Protein AF-A0A2T7NFZ4-F1 (afdb_monomer_lite)

Sequence (519 aa):
MTIKVLGAILWDLYPPESGSPLDTRDEVKRVWDTIVRVTEEEFGDCDQVRLYLLSSSATDANETLERLTSHNAASASVVVPHVISSHDDIKAFYTAKQDLDAREISQVRVVCCRASRRAFWTAVCRELFTPVHTWAVESGAPSVFNVDAVDQATVQDTIKRFLRTLPSLLGQPEVERSQVIPAETFVHGYSTRRGGVSTLPTTTSMNLYYTDKKRDPQVVIDENLRRLAQVGGFDNSRFHIIRTEHGHNVWRVGREQQPARYDALVTDLRDVTIAAAGADCIVLLFADPVAMVIGAAHAGWRGTVQRVAAHVVRVMTTEYGSKPQDIRVALGPGLRMGCFRMLEEESQPFFDIHPTCLSKDVHPRSHFVCERDFNCASPTTDSQQKTQDIVVSVVVPGKDFLPVSLSDDKASSLREEEHIGPTFGGSDPSEDVKRHPGVTSKPSESKDVKEVKRKYLFADLQLSNRLVLEGEGVCSNLIDTSTSHCTKCNPHLYFSYERDGVPFGNQIGFICMPSRPRS

Structure (mmCIF, N/CA/C/O backbone):
data_AF-A0A2T7NFZ4-F1
#
_entry.id   AF-A0A2T7NFZ4-F1
#
loop_
_atom_site.group_PDB
_atom_site.id
_atom_site.type_symbol
_atom_site.label_atom_id
_atom_site.label_alt_id
_atom_site.label_comp_id
_atom_site.label_asym_id
_atom_site.label_entity_id
_atom_site.label_seq_id
_atom_site.pdbx_PDB_ins_code
_atom_site.Cartn_x
_atom_site.Cartn_y
_atom_site.Cartn_z
_atom_site.occupancy
_atom_site.B_iso_or_equiv
_atom_site.auth_seq_id
_atom_site.auth_comp_id
_atom_site.auth_asym_id
_atom_site.auth_atom_id
_atom_site.pdbx_PDB_model_num
ATOM 1 N N . MET A 1 1 ? 37.986 -11.592 -6.301 1.00 29.56 1 MET A N 1
ATOM 2 C CA . MET A 1 1 ? 37.659 -13.013 -6.576 1.00 29.56 1 MET A CA 1
ATOM 3 C C . MET A 1 1 ? 36.376 -13.093 -7.414 1.00 29.56 1 MET A C 1
ATOM 5 O O . MET A 1 1 ? 35.464 -13.837 -7.087 1.00 29.56 1 MET A O 1
ATOM 9 N N . THR A 1 2 ? 36.313 -12.319 -8.506 1.00 31.36 2 THR A N 1
ATOM 10 C CA . THR A 1 2 ? 35.050 -12.020 -9.224 1.00 31.36 2 THR A CA 1
ATOM 11 C C . THR A 1 2 ? 35.161 -12.260 -10.737 1.00 31.36 2 THR A C 1
ATOM 13 O O . THR A 1 2 ? 34.194 -12.106 -11.466 1.00 31.36 2 THR A O 1
ATOM 16 N N . ILE A 1 3 ? 36.324 -12.712 -11.220 1.00 29.30 3 ILE A N 1
ATOM 17 C CA . ILE A 1 3 ? 36.594 -12.890 -12.658 1.00 29.30 3 ILE A CA 1
ATOM 18 C C . ILE A 1 3 ? 36.453 -14.361 -13.101 1.00 29.30 3 ILE A C 1
ATOM 20 O O . ILE A 1 3 ? 36.142 -14.637 -14.254 1.00 29.30 3 ILE A O 1
ATOM 24 N N . LYS A 1 4 ? 36.562 -15.339 -12.188 1.00 28.09 4 LYS A N 1
ATOM 25 C CA . LYS A 1 4 ? 36.447 -16.770 -12.547 1.00 28.09 4 LYS A CA 1
ATOM 26 C C . LYS A 1 4 ? 35.010 -17.297 -12.661 1.00 28.09 4 LYS A C 1
ATOM 28 O O . LYS A 1 4 ? 34.814 -18.343 -13.263 1.00 28.09 4 LYS A O 1
ATOM 33 N N . VAL A 1 5 ? 34.015 -16.585 -12.123 1.00 32.84 5 VAL A N 1
ATOM 34 C CA . VAL A 1 5 ? 32.610 -17.047 -12.114 1.00 32.84 5 VAL A CA 1
ATOM 35 C C . VAL A 1 5 ? 31.847 -16.607 -13.374 1.00 32.84 5 VAL A C 1
ATOM 37 O O . VAL A 1 5 ? 30.971 -17.325 -13.837 1.00 32.84 5 VAL A O 1
ATOM 40 N N . LEU A 1 6 ? 32.230 -15.491 -14.005 1.00 35.53 6 LEU A N 1
ATOM 41 C CA . LEU A 1 6 ? 31.587 -14.994 -15.233 1.00 35.53 6 LEU A CA 1
ATOM 42 C C . LEU A 1 6 ? 32.085 -15.685 -16.513 1.00 35.53 6 LEU A C 1
ATOM 44 O O . LEU A 1 6 ? 31.311 -15.859 -17.451 1.00 35.53 6 LEU A O 1
ATOM 48 N N . GLY A 1 7 ? 33.331 -16.170 -16.527 1.00 31.44 7 GLY A N 1
ATOM 49 C CA . GLY A 1 7 ? 33.851 -16.986 -17.632 1.00 31.44 7 GLY A CA 1
ATOM 50 C C . GLY A 1 7 ? 33.159 -18.350 -17.771 1.00 31.44 7 GLY A C 1
ATOM 51 O O . GLY A 1 7 ? 33.074 -18.878 -18.875 1.00 31.44 7 GLY A O 1
ATOM 52 N N . ALA A 1 8 ? 32.614 -18.896 -16.677 1.00 31.28 8 ALA A N 1
ATOM 53 C CA . ALA A 1 8 ? 31.869 -20.158 -16.690 1.00 31.28 8 ALA A CA 1
ATOM 54 C C . ALA A 1 8 ? 30.459 -20.002 -17.293 1.00 31.28 8 ALA A C 1
ATOM 56 O O . ALA A 1 8 ? 30.005 -20.872 -18.027 1.00 31.28 8 ALA A O 1
ATOM 57 N N . ILE A 1 9 ? 29.802 -18.856 -17.076 1.00 36.88 9 ILE A N 1
ATOM 58 C CA . ILE A 1 9 ? 28.449 -18.580 -17.595 1.00 36.88 9 ILE A CA 1
ATOM 59 C C . ILE A 1 9 ? 28.456 -18.438 -19.128 1.00 36.88 9 ILE A C 1
ATOM 61 O O . ILE A 1 9 ? 27.521 -18.866 -19.797 1.00 36.88 9 ILE A O 1
ATOM 65 N N . LEU A 1 10 ? 29.532 -17.893 -19.705 1.00 35.22 10 LEU A N 1
ATOM 66 C CA . LEU A 1 10 ? 29.719 -17.822 -21.160 1.00 35.22 10 LEU A CA 1
ATOM 67 C C . LEU A 1 10 ? 30.078 -19.178 -21.793 1.00 35.22 10 LEU A C 1
ATOM 69 O O . LEU A 1 10 ? 29.781 -19.386 -22.967 1.00 35.22 10 LEU A O 1
ATOM 73 N N . TRP A 1 11 ? 30.677 -20.100 -21.030 1.00 35.97 11 TRP A N 1
ATOM 74 C CA . TRP A 1 11 ? 30.991 -21.458 -21.490 1.00 35.97 11 TRP A CA 1
ATOM 75 C C . TRP A 1 11 ? 29.734 -22.337 -21.593 1.00 35.97 11 TRP A C 1
ATOM 77 O O . TRP A 1 11 ? 29.599 -23.098 -22.546 1.00 35.97 11 TRP A O 1
ATOM 87 N N . ASP A 1 12 ? 28.782 -22.170 -20.670 1.00 38.31 12 ASP A N 1
ATOM 88 C CA . ASP A 1 12 ? 27.522 -22.929 -20.661 1.00 38.31 12 ASP A CA 1
ATOM 89 C C . ASP A 1 12 ? 26.483 -22.412 -21.677 1.00 38.31 12 ASP A C 1
ATOM 91 O O . ASP A 1 12 ? 25.602 -23.162 -22.097 1.00 38.31 12 ASP A O 1
ATOM 95 N N . LEU A 1 13 ? 26.589 -21.152 -22.120 1.00 39.62 13 LEU A N 1
ATOM 96 C CA . LEU A 1 13 ? 25.694 -20.564 -23.130 1.00 39.62 13 LEU A CA 1
ATOM 97 C C . LEU A 1 13 ? 26.088 -20.899 -24.583 1.00 39.62 13 LEU A C 1
ATOM 99 O O . LEU A 1 13 ? 25.284 -20.681 -25.487 1.00 39.62 13 LEU A O 1
ATOM 103 N N . TYR A 1 14 ? 27.287 -21.451 -24.809 1.00 40.69 14 TYR A N 1
ATOM 104 C CA . TYR A 1 14 ? 27.787 -21.868 -26.127 1.00 40.69 14 TYR A CA 1
ATOM 105 C C . TYR A 1 14 ? 28.469 -23.253 -26.059 1.00 40.69 14 TYR A C 1
ATOM 107 O O . TYR A 1 14 ? 29.702 -23.334 -26.079 1.00 40.69 14 TYR A O 1
ATOM 115 N N . PRO A 1 15 ? 27.707 -24.365 -25.997 1.00 36.34 15 PRO A N 1
ATOM 116 C CA . PRO A 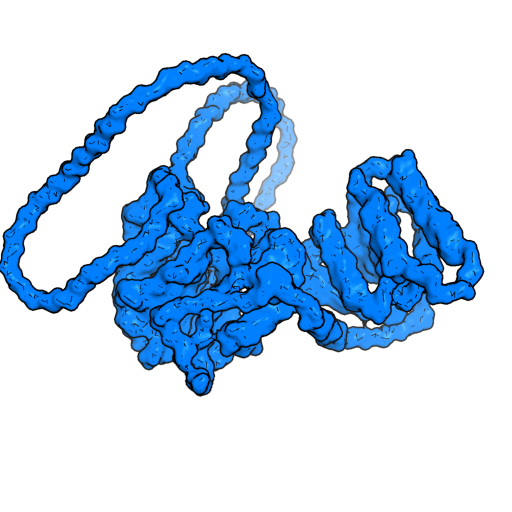1 15 ? 28.290 -25.697 -26.094 1.00 36.34 15 PRO A CA 1
ATOM 117 C C . PRO A 1 15 ? 28.863 -25.939 -27.506 1.00 36.34 15 PRO A C 1
ATOM 119 O O . PRO A 1 15 ? 28.294 -25.479 -28.501 1.00 36.34 15 PRO A O 1
ATOM 122 N N . PRO A 1 16 ? 30.003 -26.643 -27.623 1.00 38.50 16 PRO A N 1
ATOM 123 C CA . PRO A 1 16 ? 30.778 -26.733 -28.853 1.00 38.50 16 PRO A CA 1
ATOM 124 C C . PRO A 1 16 ? 30.196 -27.775 -29.813 1.00 38.50 16 PRO A C 1
ATOM 126 O O . PRO A 1 16 ? 30.830 -28.790 -30.063 1.00 38.50 16 PRO A O 1
ATOM 129 N N . GLU A 1 17 ? 29.013 -27.545 -30.378 1.00 43.25 17 GLU A N 1
ATOM 130 C CA . GLU A 1 17 ? 28.474 -28.420 -31.428 1.00 43.25 17 GLU A CA 1
ATOM 131 C C . GLU A 1 17 ? 27.765 -27.624 -32.530 1.00 43.25 17 GLU A C 1
ATOM 133 O O . GLU A 1 17 ? 26.549 -27.475 -32.565 1.00 43.25 17 GLU A O 1
ATOM 138 N N . SER A 1 18 ? 28.558 -27.075 -33.448 1.00 37.69 18 SER A N 1
ATOM 139 C CA . SER A 1 18 ? 28.301 -27.058 -34.900 1.00 37.69 18 SER A CA 1
ATOM 140 C C . SER A 1 18 ? 29.409 -26.240 -35.563 1.00 37.69 18 SER A C 1
ATOM 142 O O . SER A 1 18 ? 29.574 -25.050 -35.320 1.00 37.69 18 SER A O 1
ATOM 144 N N . GLY A 1 19 ? 30.260 -26.920 -36.330 1.00 43.25 19 GLY A N 1
ATOM 145 C CA . GLY A 1 19 ? 31.515 -26.377 -36.838 1.00 43.25 19 GLY A CA 1
ATOM 146 C C . GLY A 1 19 ? 31.362 -25.167 -37.763 1.00 43.25 19 GLY A C 1
ATOM 147 O O . GLY A 1 19 ? 31.187 -25.331 -38.967 1.00 43.25 19 GLY A O 1
ATOM 148 N N . SER A 1 20 ? 31.560 -23.965 -37.220 1.00 33.59 20 SER A N 1
ATOM 149 C CA . SER A 1 20 ? 31.968 -22.785 -37.990 1.00 33.59 20 SER A CA 1
ATOM 150 C C . SER A 1 20 ? 33.408 -22.388 -37.631 1.00 33.59 20 SER A C 1
ATOM 152 O O . SER A 1 20 ? 33.792 -22.482 -36.461 1.00 33.59 20 SER A O 1
ATOM 154 N N . PRO A 1 21 ? 34.225 -21.972 -38.613 1.00 34.56 21 PRO A N 1
ATOM 155 C CA . PRO A 1 21 ? 35.669 -21.861 -38.461 1.00 34.56 21 PRO A CA 1
ATOM 156 C C . PRO A 1 21 ? 36.042 -20.651 -37.601 1.00 34.56 21 PRO A C 1
ATOM 158 O O . PRO A 1 21 ? 35.600 -19.551 -37.894 1.00 34.56 21 PRO A O 1
ATOM 161 N N . LEU A 1 22 ? 36.829 -20.905 -36.549 1.00 36.16 22 LEU A N 1
ATOM 162 C CA . LEU A 1 22 ? 37.952 -20.138 -35.964 1.00 36.16 22 LEU A CA 1
ATOM 163 C C . LEU A 1 22 ? 37.991 -18.588 -35.924 1.00 36.16 22 LEU A C 1
ATOM 165 O O . LEU A 1 22 ? 38.934 -18.071 -35.342 1.00 36.16 22 LEU A O 1
ATOM 169 N N . ASP A 1 23 ? 37.013 -17.833 -36.417 1.00 42.81 23 ASP A N 1
ATOM 170 C CA . ASP A 1 23 ? 37.116 -16.369 -36.539 1.00 42.81 23 ASP A CA 1
ATOM 171 C C . ASP A 1 23 ? 36.389 -15.629 -35.404 1.00 42.81 23 ASP A C 1
ATOM 173 O O . ASP A 1 23 ? 36.932 -14.728 -34.776 1.00 42.81 23 ASP A O 1
ATOM 177 N N . THR A 1 24 ? 35.206 -16.094 -34.999 1.00 44.53 24 THR A N 1
ATOM 178 C CA . THR A 1 24 ? 34.400 -15.434 -33.953 1.00 44.53 24 THR A CA 1
ATOM 179 C C . THR A 1 24 ? 34.980 -15.573 -32.548 1.00 44.53 24 THR A C 1
ATOM 181 O O . THR A 1 24 ? 34.789 -14.699 -31.706 1.00 44.53 24 THR A O 1
ATOM 184 N N . ARG A 1 25 ? 35.699 -16.663 -32.264 1.00 37.72 25 ARG A N 1
ATOM 185 C CA . ARG A 1 25 ? 36.215 -16.947 -30.916 1.00 37.72 25 ARG A CA 1
ATOM 186 C C . ARG A 1 25 ? 37.436 -16.092 -30.584 1.00 37.72 25 ARG A C 1
ATOM 188 O O . ARG A 1 25 ? 37.533 -15.593 -29.466 1.00 37.72 25 ARG A O 1
ATOM 195 N N . ASP A 1 26 ? 38.321 -15.894 -31.557 1.00 40.53 26 ASP A N 1
ATOM 196 C CA . ASP A 1 26 ? 39.528 -15.086 -31.395 1.00 40.53 26 ASP A CA 1
ATOM 197 C C . ASP A 1 26 ? 39.249 -13.587 -31.543 1.00 40.53 26 ASP A C 1
ATOM 199 O O . ASP A 1 26 ? 39.948 -12.798 -30.911 1.00 40.53 26 ASP A O 1
ATOM 203 N N . GLU A 1 27 ? 38.219 -13.181 -32.297 1.00 42.72 27 GLU A N 1
ATOM 204 C CA . GLU A 1 27 ? 37.743 -11.790 -32.333 1.00 42.72 27 GLU A CA 1
ATOM 205 C C . GLU A 1 27 ? 37.012 -11.388 -31.057 1.00 42.72 27 GLU A C 1
ATOM 207 O O . GLU A 1 27 ? 37.360 -10.372 -30.464 1.00 42.72 27 GLU A O 1
ATOM 212 N N . VAL A 1 28 ? 36.059 -12.195 -30.574 1.00 40.88 28 VAL A N 1
ATOM 213 C CA . VAL A 1 28 ? 35.365 -11.914 -29.304 1.00 40.88 28 VAL A CA 1
ATOM 214 C C . VAL A 1 28 ? 36.367 -11.891 -28.155 1.00 40.88 28 VAL A C 1
ATOM 216 O O . VAL A 1 28 ? 36.303 -11.006 -27.306 1.00 40.88 28 VAL A O 1
ATOM 219 N N . LYS A 1 29 ? 37.344 -12.806 -28.162 1.00 40.62 29 LYS A N 1
ATOM 220 C CA . LYS A 1 29 ? 38.427 -12.819 -27.181 1.00 40.62 29 LYS A CA 1
ATOM 221 C C . LYS A 1 29 ? 39.382 -11.633 -27.344 1.00 40.62 29 LYS A C 1
ATOM 223 O O . LYS A 1 29 ? 39.744 -11.050 -26.338 1.00 40.62 29 LYS A O 1
ATOM 228 N N . ARG A 1 30 ? 39.745 -11.204 -28.561 1.00 43.47 30 ARG A N 1
ATOM 229 C CA . ARG A 1 30 ? 40.570 -9.994 -28.774 1.00 43.47 30 ARG A CA 1
ATOM 230 C C . ARG A 1 30 ? 39.857 -8.719 -28.344 1.00 43.47 30 ARG A C 1
ATOM 232 O O . ARG A 1 30 ? 40.479 -7.874 -27.709 1.00 43.47 30 ARG A O 1
ATOM 239 N N . VAL A 1 31 ? 38.577 -8.574 -28.678 1.00 41.75 31 VAL A N 1
ATOM 240 C CA . VAL A 1 31 ? 37.749 -7.425 -28.287 1.00 41.75 31 VAL A CA 1
ATOM 241 C C . VAL A 1 31 ? 37.581 -7.405 -26.770 1.00 41.75 31 VAL A C 1
ATOM 243 O O . VAL A 1 31 ? 37.780 -6.367 -26.150 1.00 41.75 31 VAL A O 1
ATOM 246 N N . TRP A 1 32 ? 37.325 -8.560 -26.157 1.00 43.75 32 TRP A N 1
ATOM 247 C CA . TRP A 1 32 ? 37.244 -8.708 -24.707 1.00 43.75 32 TRP A CA 1
ATOM 248 C C . TRP A 1 32 ? 38.579 -8.438 -24.006 1.00 43.75 32 TRP A C 1
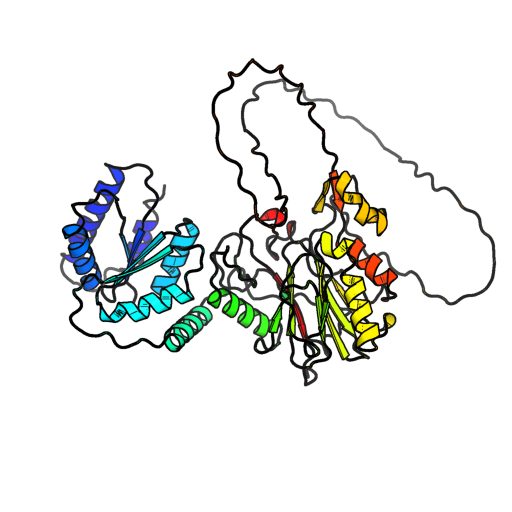ATOM 250 O O . TRP A 1 32 ? 38.617 -7.624 -23.093 1.00 43.75 32 TRP A O 1
ATOM 260 N N . ASP A 1 33 ? 39.681 -9.038 -24.457 1.00 42.00 33 ASP A N 1
ATOM 261 C CA . ASP A 1 33 ? 41.018 -8.839 -23.886 1.00 42.00 33 ASP A CA 1
ATOM 262 C C . ASP A 1 33 ? 41.478 -7.379 -24.054 1.00 42.00 33 ASP A C 1
ATOM 264 O O . ASP A 1 33 ? 42.171 -6.853 -23.190 1.00 42.00 33 ASP A O 1
ATOM 268 N N . THR A 1 34 ? 41.038 -6.685 -25.111 1.00 41.72 34 THR A N 1
ATOM 269 C CA . THR A 1 34 ? 41.279 -5.243 -25.304 1.00 41.72 34 THR A CA 1
ATOM 270 C C . THR A 1 34 ? 40.427 -4.399 -24.352 1.00 41.72 34 THR A C 1
ATOM 272 O O . THR A 1 34 ? 40.951 -3.478 -23.733 1.00 41.72 34 THR A O 1
ATOM 275 N N . ILE A 1 35 ? 39.144 -4.731 -24.170 1.00 40.66 35 ILE A N 1
ATOM 276 C CA . ILE A 1 35 ? 38.251 -4.059 -23.210 1.00 40.66 35 ILE A CA 1
ATOM 277 C C . ILE A 1 35 ? 38.747 -4.261 -21.770 1.00 40.66 35 ILE A C 1
ATOM 279 O O . ILE A 1 35 ? 38.765 -3.303 -21.001 1.00 40.66 35 ILE A O 1
ATOM 283 N N . VAL A 1 36 ? 39.191 -5.472 -21.415 1.00 39.41 36 VAL A N 1
ATOM 284 C CA . VAL A 1 36 ? 39.729 -5.833 -20.092 1.00 39.41 36 VAL A CA 1
ATOM 285 C C . VAL A 1 36 ? 41.082 -5.166 -19.835 1.00 39.41 36 VAL A C 1
ATOM 287 O O . VAL A 1 36 ? 41.274 -4.568 -18.782 1.00 39.41 36 VAL A O 1
ATOM 290 N N . ARG A 1 37 ? 42.008 -5.182 -20.803 1.00 37.91 37 ARG A N 1
ATOM 291 C CA . ARG A 1 37 ? 43.328 -4.553 -20.628 1.00 37.91 37 ARG A CA 1
ATOM 292 C C . ARG A 1 37 ? 43.230 -3.031 -20.477 1.00 37.91 37 ARG A C 1
ATOM 294 O O . ARG A 1 37 ? 43.922 -2.463 -19.643 1.00 37.91 37 ARG A O 1
ATOM 301 N N . VAL A 1 38 ? 42.317 -2.388 -21.211 1.00 37.53 38 VAL A N 1
ATOM 302 C CA . VAL A 1 38 ? 42.031 -0.945 -21.083 1.00 37.53 38 VAL A CA 1
ATOM 303 C C . VAL A 1 38 ? 41.295 -0.614 -19.774 1.00 37.53 38 VAL A C 1
ATOM 305 O O . VAL A 1 38 ? 41.462 0.479 -19.242 1.00 37.53 38 VAL A O 1
ATOM 308 N N . THR A 1 39 ? 40.512 -1.545 -19.215 1.00 37.72 39 THR A N 1
ATOM 309 C CA . THR A 1 39 ? 39.830 -1.337 -17.922 1.00 37.72 39 THR A CA 1
ATOM 310 C C . THR A 1 39 ? 40.719 -1.598 -16.704 1.00 37.72 39 THR A C 1
ATOM 312 O O . THR A 1 39 ? 40.489 -0.971 -15.675 1.00 37.72 39 THR A O 1
ATOM 315 N N . GLU A 1 40 ? 41.731 -2.470 -16.790 1.00 36.62 40 GLU A N 1
ATOM 316 C CA . GLU A 1 40 ? 42.616 -2.800 -15.657 1.00 36.62 40 GLU A CA 1
ATOM 317 C C . GLU A 1 40 ? 43.898 -1.950 -15.580 1.00 36.62 40 GLU A C 1
ATOM 319 O O . GLU A 1 40 ? 44.340 -1.647 -14.472 1.00 36.62 40 GLU A O 1
ATOM 324 N N . GLU A 1 41 ? 44.510 -1.556 -16.708 1.00 37.56 41 GLU A N 1
ATOM 325 C CA . GLU A 1 41 ? 45.806 -0.845 -16.688 1.00 37.56 41 GLU A CA 1
ATOM 326 C C . GLU A 1 41 ? 45.691 0.651 -16.372 1.00 37.56 41 GLU A C 1
ATOM 328 O O . GLU A 1 41 ? 46.687 1.263 -15.987 1.00 37.56 41 GLU A O 1
ATOM 333 N N . GLU A 1 42 ? 44.506 1.248 -16.520 1.00 35.84 42 GLU A N 1
ATOM 334 C CA . GLU A 1 42 ? 44.439 2.698 -16.690 1.00 35.84 42 GLU A CA 1
ATOM 335 C C . GLU A 1 42 ? 43.581 3.434 -15.637 1.00 35.84 42 GLU A C 1
ATOM 337 O O . GLU A 1 42 ? 43.968 4.537 -15.252 1.00 35.84 42 GLU A O 1
ATOM 342 N N . PHE A 1 43 ? 42.508 2.861 -15.057 1.00 37.56 43 PHE A N 1
ATOM 343 C CA . PHE A 1 43 ? 41.604 3.662 -14.203 1.00 37.56 43 PHE A CA 1
ATOM 344 C C . PHE A 1 43 ? 40.915 2.898 -13.059 1.00 37.56 43 PHE A C 1
ATOM 346 O O . PHE A 1 43 ? 39.942 2.173 -13.255 1.00 37.56 43 PHE A O 1
ATOM 353 N N . GLY A 1 44 ? 41.381 3.146 -11.829 1.00 34.91 44 GLY A N 1
ATOM 354 C CA . GLY A 1 44 ? 40.587 2.927 -10.616 1.00 34.91 44 GLY A CA 1
ATOM 355 C C . GLY A 1 44 ? 39.377 3.874 -10.537 1.00 34.91 44 GLY A C 1
ATOM 356 O O . GLY A 1 44 ? 39.411 4.953 -11.122 1.00 34.91 44 GLY A O 1
ATOM 357 N N . ASP A 1 45 ? 38.330 3.431 -9.827 1.00 30.95 45 ASP A N 1
ATOM 358 C CA . ASP A 1 45 ? 37.089 4.139 -9.438 1.00 30.95 45 ASP A CA 1
ATOM 359 C C . ASP A 1 45 ? 36.679 5.343 -10.312 1.00 30.95 45 ASP A C 1
ATOM 361 O O . ASP A 1 45 ? 36.959 6.500 -9.997 1.00 30.95 45 ASP A O 1
ATOM 365 N N . CYS A 1 46 ? 35.933 5.084 -11.392 1.00 30.31 46 CYS A N 1
ATOM 366 C CA . CYS A 1 46 ? 35.193 6.126 -12.104 1.00 30.31 46 CYS A CA 1
ATOM 367 C C . CYS A 1 46 ? 33.740 5.684 -12.348 1.00 30.31 46 CYS A C 1
ATOM 369 O O . CYS A 1 46 ? 33.399 5.065 -13.357 1.00 30.31 46 CYS A O 1
ATOM 371 N N . ASP A 1 47 ? 32.879 5.999 -11.381 1.00 34.91 47 ASP A N 1
ATOM 372 C CA . ASP A 1 47 ? 31.426 6.016 -11.525 1.00 34.91 47 ASP A CA 1
ATOM 373 C C . ASP A 1 47 ? 31.021 7.242 -12.354 1.00 34.91 47 ASP A C 1
ATOM 375 O O . ASP A 1 47 ? 31.441 8.341 -12.004 1.00 34.91 47 ASP A O 1
ATOM 379 N N . GLN A 1 48 ? 30.192 7.093 -13.405 1.00 36.72 48 GLN A N 1
ATOM 380 C CA . GLN A 1 48 ? 28.962 7.909 -13.558 1.00 36.72 48 GLN A CA 1
ATOM 381 C C . GLN A 1 48 ? 28.182 7.805 -14.879 1.00 36.72 48 GLN A C 1
ATOM 383 O O . GLN A 1 48 ? 27.064 8.312 -14.918 1.00 36.72 48 GLN A O 1
ATOM 388 N N . VAL A 1 49 ? 28.632 7.128 -15.941 1.00 38.88 49 VAL A N 1
ATOM 389 C CA . VAL A 1 49 ? 27.786 6.994 -17.150 1.00 38.88 49 VAL A CA 1
ATOM 390 C C . VAL A 1 49 ? 27.933 5.620 -17.781 1.00 38.88 49 VAL A C 1
ATOM 392 O O . VAL A 1 49 ? 29.029 5.213 -18.161 1.00 38.88 49 VAL A O 1
ATOM 395 N N . ARG A 1 50 ? 26.814 4.904 -17.936 1.00 49.72 50 ARG A N 1
ATOM 396 C CA . ARG A 1 50 ? 26.784 3.608 -18.623 1.00 49.72 50 ARG A CA 1
ATOM 397 C C . ARG A 1 50 ? 25.809 3.626 -19.787 1.00 49.72 50 ARG A C 1
ATOM 399 O O . ARG A 1 50 ? 24.677 4.097 -19.673 1.00 49.72 50 ARG A O 1
ATOM 406 N N . LEU A 1 51 ? 26.293 3.141 -20.922 1.00 43.97 51 LEU A N 1
ATOM 407 C CA . LEU A 1 51 ? 25.627 3.206 -22.216 1.00 43.97 51 LEU A CA 1
ATOM 408 C C . LEU A 1 51 ? 25.154 1.811 -22.574 1.00 43.97 51 LEU A C 1
ATOM 410 O O . LEU A 1 51 ? 25.960 0.894 -22.686 1.00 43.97 51 LEU A O 1
ATOM 414 N N . TYR A 1 52 ? 23.844 1.642 -22.710 1.00 48.88 52 TYR A N 1
ATOM 415 C CA . TYR A 1 52 ? 23.270 0.341 -23.031 1.00 48.88 52 TYR A CA 1
ATOM 416 C C . TYR A 1 52 ? 22.941 0.309 -24.522 1.00 48.88 52 TYR A C 1
ATOM 418 O O . TYR A 1 52 ? 22.127 1.099 -25.012 1.00 48.88 52 TYR A O 1
ATOM 426 N N . LEU A 1 53 ? 23.629 -0.580 -25.241 1.00 46.41 53 LEU A N 1
ATOM 427 C CA . LEU A 1 53 ? 23.426 -0.827 -26.665 1.00 46.41 53 LEU A CA 1
ATOM 428 C C . LEU A 1 53 ? 22.342 -1.888 -26.815 1.00 46.41 53 LEU A C 1
ATOM 430 O O . LEU A 1 53 ? 22.540 -3.047 -26.447 1.00 46.41 53 LEU A O 1
ATOM 434 N N . LEU A 1 54 ? 21.198 -1.470 -27.349 1.00 44.34 54 LEU A N 1
ATOM 435 C CA . LEU A 1 54 ? 20.065 -2.343 -27.627 1.00 44.34 54 LEU A CA 1
ATOM 436 C C . LEU A 1 54 ? 20.040 -2.632 -29.122 1.00 44.34 54 LEU A C 1
ATOM 438 O O . LEU A 1 54 ? 19.678 -1.771 -29.933 1.00 44.34 54 LEU A O 1
ATOM 442 N N . SER A 1 55 ? 20.437 -3.849 -29.478 1.00 36.19 55 SER A N 1
ATOM 443 C CA . SER A 1 55 ? 20.518 -4.295 -30.861 1.00 36.19 55 SER A CA 1
ATOM 444 C C . SER A 1 55 ? 19.782 -5.617 -31.065 1.00 36.19 55 SER A C 1
ATOM 446 O O . SER A 1 55 ? 19.886 -6.529 -30.250 1.00 36.19 55 SER A O 1
ATOM 448 N N . SER A 1 56 ? 19.082 -5.736 -32.196 1.00 36.38 56 SER A N 1
ATOM 449 C CA . SER A 1 56 ? 18.399 -6.961 -32.634 1.00 36.38 56 SER A CA 1
ATOM 450 C C . SER A 1 56 ? 19.348 -8.057 -33.143 1.00 36.38 56 SER A C 1
ATOM 452 O O . SER A 1 56 ? 18.906 -9.180 -33.371 1.00 36.38 56 SER A O 1
ATOM 454 N N . SER A 1 57 ? 20.634 -7.747 -33.352 1.00 44.28 57 SER A N 1
ATOM 455 C CA . SER A 1 57 ? 21.679 -8.707 -33.738 1.00 44.28 57 SER A CA 1
ATOM 456 C C . SER A 1 57 ? 23.050 -8.293 -33.179 1.00 44.28 57 SER A C 1
ATOM 458 O O . SER A 1 57 ? 23.308 -7.109 -32.945 1.00 44.28 57 SER A O 1
ATOM 460 N N . ALA A 1 58 ? 23.953 -9.255 -32.968 1.00 46.53 58 ALA A N 1
ATOM 461 C CA . ALA A 1 58 ? 25.320 -8.970 -32.516 1.00 46.53 58 ALA A CA 1
ATOM 462 C C . ALA A 1 58 ? 26.094 -8.089 -33.519 1.00 46.53 58 ALA A C 1
ATOM 464 O O . ALA A 1 58 ? 26.854 -7.210 -33.124 1.00 46.53 58 ALA A O 1
ATOM 465 N N . THR A 1 59 ? 25.835 -8.266 -34.817 1.00 49.91 59 THR A N 1
ATOM 466 C CA . THR A 1 59 ? 26.443 -7.488 -35.905 1.00 49.91 59 THR A CA 1
ATOM 467 C C . THR A 1 59 ? 26.036 -6.012 -35.850 1.00 49.91 59 THR A C 1
ATOM 469 O O . THR A 1 59 ? 26.897 -5.137 -35.876 1.00 49.91 59 THR A O 1
ATOM 472 N N . ASP A 1 60 ? 24.740 -5.733 -35.672 1.00 51.31 60 ASP A N 1
ATOM 473 C CA . ASP A 1 60 ? 24.196 -4.371 -35.548 1.00 51.31 60 ASP A CA 1
ATOM 474 C C . ASP A 1 60 ? 24.746 -3.663 -34.279 1.00 51.31 60 ASP A C 1
ATOM 476 O O . ASP A 1 60 ? 24.938 -2.441 -34.264 1.00 51.31 60 ASP A O 1
ATOM 480 N N . ALA A 1 61 ? 25.033 -4.426 -33.211 1.00 52.62 61 ALA A N 1
ATOM 481 C CA . ALA A 1 61 ? 25.619 -3.904 -31.974 1.00 52.62 61 ALA A CA 1
ATOM 482 C C . ALA A 1 61 ? 27.076 -3.468 -32.173 1.00 52.62 61 ALA A C 1
ATOM 484 O O . ALA A 1 61 ? 27.441 -2.368 -31.757 1.00 52.62 61 ALA A O 1
ATOM 485 N N . ASN A 1 62 ? 27.879 -4.308 -32.837 1.00 54.22 62 ASN A N 1
ATOM 486 C CA . ASN A 1 62 ? 29.288 -4.036 -33.123 1.00 54.22 62 ASN A CA 1
ATOM 487 C C . ASN A 1 62 ? 29.448 -2.818 -34.041 1.00 54.22 62 ASN A C 1
ATOM 489 O O . ASN A 1 62 ? 30.216 -1.917 -33.720 1.00 54.22 62 ASN A O 1
ATOM 493 N N . GLU A 1 63 ? 28.651 -2.722 -35.110 1.00 56.81 63 GLU A N 1
ATOM 494 C CA . GLU A 1 63 ? 28.692 -1.573 -36.025 1.00 56.81 63 GLU A CA 1
ATOM 495 C C . GLU A 1 63 ? 28.320 -0.258 -35.312 1.00 56.81 63 GLU A C 1
ATOM 497 O O . GLU A 1 63 ? 28.921 0.795 -35.536 1.00 56.81 63 GLU A O 1
ATOM 502 N N . THR A 1 64 ? 27.339 -0.303 -34.405 1.00 53.66 64 THR A N 1
ATOM 503 C CA . THR A 1 64 ? 26.946 0.871 -33.610 1.00 53.66 64 THR A CA 1
ATOM 504 C C . THR A 1 64 ? 28.044 1.266 -32.622 1.00 53.66 64 THR A C 1
ATOM 506 O O . THR A 1 64 ? 28.324 2.455 -32.462 1.00 53.66 64 THR A O 1
ATOM 509 N N . LEU A 1 65 ? 28.681 0.286 -31.975 1.00 56.34 65 LEU A N 1
ATOM 510 C CA . LEU A 1 65 ? 29.788 0.516 -31.052 1.00 56.34 65 LEU A CA 1
ATOM 511 C C . LEU A 1 65 ? 30.987 1.151 -31.768 1.00 56.34 65 LEU A C 1
ATOM 513 O O . LEU A 1 65 ? 31.501 2.157 -31.288 1.00 56.34 65 LEU A O 1
ATOM 517 N N . GLU A 1 66 ? 31.373 0.633 -32.936 1.00 58.78 66 GLU A N 1
ATOM 518 C CA . GLU A 1 66 ? 32.445 1.191 -33.771 1.00 58.78 66 GLU A CA 1
ATOM 519 C C . GLU A 1 66 ? 32.164 2.635 -34.205 1.00 58.78 66 GLU A C 1
ATOM 521 O O . GLU A 1 66 ? 33.054 3.487 -34.168 1.00 58.78 66 GLU A O 1
ATOM 526 N N . ARG A 1 67 ? 30.919 2.959 -34.575 1.00 56.50 67 ARG A N 1
ATOM 527 C CA . ARG A 1 67 ? 30.520 4.334 -34.929 1.00 56.50 67 ARG A CA 1
ATOM 528 C C . ARG A 1 67 ? 30.597 5.292 -33.739 1.00 56.50 67 ARG A C 1
ATOM 530 O O . ARG A 1 67 ? 31.010 6.439 -33.898 1.00 56.50 67 ARG A O 1
ATOM 537 N N . LEU A 1 68 ? 30.214 4.837 -32.547 1.00 53.97 68 LEU A N 1
ATOM 538 C CA . LEU A 1 68 ? 30.268 5.647 -31.328 1.00 53.97 68 LEU A CA 1
ATOM 539 C C . LEU A 1 68 ? 31.705 5.890 -30.860 1.00 53.97 68 LEU A C 1
ATOM 541 O O . LEU A 1 68 ? 32.031 7.012 -30.476 1.00 53.97 68 LEU A O 1
ATOM 545 N N . THR A 1 69 ? 32.568 4.872 -30.906 1.00 54.31 69 THR A N 1
ATOM 546 C CA . THR A 1 69 ? 33.981 5.001 -30.513 1.00 54.31 69 THR A CA 1
ATOM 547 C C . THR A 1 69 ? 34.764 5.872 -31.493 1.00 54.31 69 THR A C 1
ATOM 549 O O . THR A 1 69 ? 35.598 6.667 -31.067 1.00 54.31 69 THR A O 1
ATOM 552 N N . SER A 1 70 ? 34.444 5.808 -32.787 1.00 51.44 70 SER A N 1
ATOM 553 C CA . SER A 1 70 ? 35.062 6.664 -33.809 1.00 51.44 70 SER A CA 1
ATOM 554 C C . SER A 1 70 ? 34.585 8.126 -33.776 1.00 51.44 70 SER A C 1
ATOM 556 O O . SER A 1 70 ? 35.350 9.009 -34.155 1.00 51.44 70 SER A O 1
ATOM 558 N N . HIS A 1 71 ? 33.368 8.418 -33.293 1.00 45.28 71 HIS A N 1
ATOM 559 C CA . HIS A 1 71 ? 32.852 9.793 -33.160 1.00 45.28 71 HIS A CA 1
ATOM 560 C C . HIS A 1 71 ? 33.191 10.483 -31.820 1.00 45.28 71 HIS A C 1
ATOM 562 O O . HIS A 1 71 ? 33.267 11.709 -31.785 1.00 45.28 71 HIS A O 1
ATOM 568 N N . ASN A 1 72 ? 33.416 9.740 -30.725 1.00 46.34 72 ASN A N 1
ATOM 569 C CA . ASN A 1 72 ? 33.627 10.304 -29.376 1.00 46.34 72 ASN A CA 1
ATOM 570 C C . ASN A 1 72 ? 35.095 10.433 -28.928 1.00 46.34 72 ASN A C 1
ATOM 572 O O . ASN A 1 72 ? 35.350 10.731 -27.762 1.00 46.34 72 ASN A O 1
ATOM 576 N N . ALA A 1 73 ? 36.072 10.304 -29.829 1.00 43.59 73 ALA A N 1
ATOM 577 C CA . ALA A 1 73 ? 37.495 10.479 -29.503 1.00 43.59 73 ALA A CA 1
ATOM 578 C C . ALA A 1 73 ? 37.885 11.899 -29.005 1.00 43.59 73 ALA A C 1
ATOM 580 O O . ALA A 1 73 ? 39.047 12.137 -28.689 1.00 43.59 73 ALA A O 1
ATOM 581 N N . ALA A 1 74 ? 36.941 12.849 -28.925 1.00 38.94 74 ALA A N 1
ATOM 582 C CA . ALA A 1 74 ? 37.195 14.256 -28.602 1.00 38.94 74 ALA A CA 1
ATOM 583 C C . ALA A 1 74 ? 36.627 14.754 -27.251 1.00 38.94 74 ALA A C 1
ATOM 585 O O . ALA A 1 74 ? 36.839 15.920 -26.920 1.00 38.94 74 ALA A O 1
ATOM 586 N N . SER A 1 75 ? 35.940 13.932 -26.442 1.00 37.25 75 SER A N 1
ATOM 587 C CA . SER A 1 75 ? 35.463 14.365 -25.112 1.00 37.25 75 SER A CA 1
ATOM 588 C C . SER A 1 75 ? 35.731 13.324 -24.024 1.00 37.25 75 SER A C 1
ATOM 590 O O . SER A 1 75 ? 35.181 12.226 -24.048 1.00 37.25 75 SER A O 1
ATOM 592 N N . ALA A 1 76 ? 36.567 13.699 -23.056 1.00 35.91 76 ALA A N 1
ATOM 593 C CA . ALA A 1 76 ? 37.097 12.868 -21.977 1.00 35.91 76 ALA A CA 1
ATOM 594 C C . ALA A 1 76 ? 36.080 12.541 -20.859 1.00 35.91 76 ALA A C 1
ATOM 596 O O . ALA A 1 76 ? 36.283 12.888 -19.698 1.00 35.91 76 ALA A O 1
ATOM 597 N N . SER A 1 77 ? 34.999 11.835 -21.185 1.00 38.44 77 SER A N 1
ATOM 598 C CA . SER A 1 77 ? 34.182 11.124 -20.194 1.00 38.44 77 SER A CA 1
ATOM 599 C C . SER A 1 77 ? 34.017 9.683 -20.660 1.00 38.44 77 SER A C 1
ATOM 601 O O . SER A 1 77 ? 33.319 9.420 -21.639 1.00 38.44 77 SER A O 1
ATOM 603 N N . VAL A 1 78 ? 34.728 8.769 -20.000 1.00 42.22 78 VAL A N 1
ATOM 604 C CA . VAL A 1 78 ? 34.787 7.341 -20.329 1.00 42.22 78 VAL A CA 1
ATOM 605 C C . VAL A 1 78 ? 33.421 6.711 -20.062 1.00 42.22 78 VAL A C 1
ATOM 607 O O . VAL A 1 78 ? 32.949 6.674 -18.931 1.00 42.22 78 VAL A O 1
ATOM 610 N N . VAL A 1 79 ? 32.769 6.232 -21.119 1.00 45.84 79 VAL A N 1
ATOM 611 C CA . VAL A 1 79 ? 31.475 5.553 -21.046 1.00 45.84 79 VAL A CA 1
ATOM 612 C C . VAL A 1 79 ? 31.714 4.074 -21.323 1.00 45.84 79 VAL A C 1
ATOM 614 O O . VAL A 1 79 ? 32.027 3.714 -22.454 1.00 45.84 79 VAL A O 1
ATOM 617 N N . VAL A 1 80 ? 31.572 3.211 -20.312 1.00 46.22 80 VAL A N 1
ATOM 618 C CA . VAL A 1 80 ? 31.666 1.753 -20.506 1.00 46.22 80 VAL A CA 1
ATOM 619 C C . VAL A 1 80 ? 30.347 1.258 -21.122 1.00 46.22 80 VAL A C 1
ATOM 621 O O . VAL A 1 80 ? 29.289 1.419 -20.499 1.00 46.22 80 VAL A O 1
ATOM 624 N N . PRO A 1 81 ? 30.360 0.690 -22.343 1.00 49.56 81 PRO A N 1
ATOM 625 C CA . PRO A 1 81 ? 29.151 0.211 -22.991 1.00 49.56 81 PRO A CA 1
ATOM 626 C C . PRO A 1 81 ? 28.774 -1.186 -22.482 1.00 49.56 81 PRO A C 1
ATOM 628 O O . PRO A 1 81 ? 29.589 -2.106 -22.474 1.00 49.56 81 PRO A O 1
ATOM 631 N N . HIS A 1 82 ? 27.511 -1.369 -22.110 1.00 52.12 82 HIS A N 1
ATOM 632 C CA . HIS A 1 82 ? 26.913 -2.677 -21.867 1.00 52.12 82 HIS A CA 1
ATOM 633 C C . HIS A 1 82 ? 26.068 -3.067 -23.081 1.00 52.12 82 HIS A C 1
ATOM 635 O O . HIS A 1 82 ? 25.042 -2.453 -23.375 1.00 52.12 82 HIS A O 1
ATOM 641 N N . VAL A 1 83 ? 26.505 -4.090 -23.814 1.00 51.06 83 VAL A N 1
ATOM 642 C CA . VAL A 1 83 ? 25.756 -4.613 -24.961 1.00 51.06 83 VAL A CA 1
ATOM 643 C C . VAL A 1 83 ? 24.742 -5.631 -24.467 1.00 51.06 83 VAL A C 1
ATOM 645 O O . VAL A 1 83 ? 25.114 -6.630 -23.853 1.00 51.06 83 VAL A O 1
ATOM 648 N N . ILE A 1 84 ? 23.464 -5.401 -24.765 1.00 52.62 84 ILE A N 1
ATOM 649 C CA . ILE A 1 84 ? 22.413 -6.384 -24.522 1.00 52.62 84 ILE A CA 1
ATOM 650 C C . ILE A 1 84 ? 21.977 -6.928 -25.877 1.00 52.62 84 ILE A C 1
ATOM 652 O O . ILE A 1 84 ? 21.360 -6.221 -26.673 1.00 52.62 84 ILE A O 1
ATOM 656 N N . SER A 1 85 ? 22.304 -8.190 -26.137 1.00 50.19 85 SER A N 1
ATOM 657 C CA . SER A 1 85 ? 21.758 -8.931 -27.273 1.00 50.19 85 SER A CA 1
ATOM 658 C C . SER A 1 85 ? 20.721 -9.921 -26.747 1.00 50.19 85 SER A C 1
ATOM 660 O O . SER A 1 85 ? 20.998 -10.731 -25.865 1.00 50.19 85 SER A O 1
ATOM 662 N N . SER A 1 86 ? 19.485 -9.797 -27.225 1.00 57.16 86 SER A N 1
ATOM 663 C CA . SER A 1 86 ? 18.363 -10.655 -26.841 1.00 57.16 86 SER A CA 1
ATOM 664 C C . SER A 1 86 ? 17.371 -10.726 -27.991 1.00 57.16 86 SER A C 1
ATOM 666 O O . SER A 1 86 ? 17.173 -9.747 -28.706 1.00 57.16 86 SER A O 1
ATOM 668 N N . HIS A 1 87 ? 16.710 -11.872 -28.138 1.00 58.12 87 HIS A N 1
ATOM 669 C CA . HIS A 1 87 ? 15.562 -12.018 -29.037 1.00 58.12 87 HIS A CA 1
ATOM 670 C C . HIS A 1 87 ? 14.280 -11.372 -28.474 1.00 58.12 87 HIS A C 1
ATOM 672 O O . HIS A 1 87 ? 13.295 -11.243 -29.193 1.00 58.12 87 HIS A O 1
ATOM 678 N N . ASP A 1 88 ? 14.298 -10.966 -27.199 1.00 73.00 88 ASP A N 1
ATOM 679 C CA . ASP A 1 88 ? 13.223 -10.255 -26.505 1.00 73.00 88 ASP A CA 1
ATOM 680 C C . ASP A 1 88 ? 13.752 -8.923 -25.953 1.00 73.00 88 ASP A C 1
ATOM 682 O O . ASP A 1 88 ? 14.535 -8.891 -24.994 1.00 73.00 88 ASP A O 1
ATOM 686 N N . ASP A 1 89 ? 13.318 -7.836 -26.590 1.00 77.75 89 ASP A N 1
ATOM 687 C CA . ASP A 1 89 ? 13.712 -6.459 -26.295 1.00 77.75 89 ASP A CA 1
ATOM 688 C C . ASP A 1 89 ? 13.310 -6.009 -24.883 1.00 77.75 89 ASP A C 1
ATOM 690 O O . ASP A 1 89 ? 14.091 -5.344 -24.198 1.00 77.75 89 ASP A O 1
ATOM 694 N N . ILE A 1 90 ? 12.104 -6.371 -24.429 1.00 84.88 90 ILE A N 1
ATOM 695 C CA . ILE A 1 90 ? 11.591 -5.943 -23.121 1.00 84.88 90 ILE A CA 1
ATOM 696 C C . ILE A 1 90 ? 12.325 -6.683 -22.013 1.00 84.88 90 ILE A C 1
ATOM 698 O O . ILE A 1 90 ? 12.749 -6.055 -21.042 1.00 84.88 90 ILE A O 1
ATOM 702 N N . LYS A 1 91 ? 12.533 -7.994 -22.175 1.00 83.94 91 LYS A N 1
ATOM 703 C CA . LYS A 1 91 ? 13.309 -8.792 -21.221 1.00 83.94 91 LYS A CA 1
ATOM 704 C C . LYS A 1 91 ? 14.732 -8.261 -21.077 1.00 83.94 91 LYS A C 1
ATOM 706 O O . LYS A 1 91 ? 15.190 -8.057 -19.956 1.00 83.94 91 LYS A O 1
ATOM 711 N N . ALA A 1 92 ? 15.403 -8.005 -22.201 1.00 76.50 92 ALA A N 1
ATOM 712 C CA . ALA A 1 92 ? 16.742 -7.420 -22.227 1.00 76.50 92 ALA A CA 1
ATOM 713 C C . ALA A 1 92 ? 16.805 -6.104 -21.450 1.00 76.50 92 ALA A C 1
ATOM 715 O O . ALA A 1 92 ? 17.633 -5.945 -20.551 1.00 76.50 92 ALA A O 1
ATOM 716 N N . PHE A 1 93 ? 15.906 -5.178 -21.781 1.00 84.06 93 PHE A N 1
ATOM 717 C CA . PHE A 1 93 ? 15.869 -3.869 -21.149 1.00 84.06 93 PHE A CA 1
ATOM 718 C C . PHE A 1 93 ? 15.557 -3.960 -19.653 1.00 84.06 93 PHE A C 1
ATOM 720 O O . PHE A 1 93 ? 16.207 -3.301 -18.846 1.00 84.06 93 PHE A O 1
ATOM 727 N N . TYR A 1 94 ? 14.596 -4.803 -19.269 1.00 87.31 94 TYR A N 1
ATOM 728 C CA . TYR A 1 94 ? 14.239 -5.021 -17.871 1.00 87.31 94 TYR A CA 1
ATOM 729 C C . TYR A 1 94 ? 15.424 -5.572 -17.067 1.00 87.31 94 TYR A C 1
ATOM 731 O O . TYR A 1 94 ? 15.741 -5.025 -16.015 1.00 87.31 94 TYR A O 1
ATOM 739 N N . THR A 1 95 ? 16.139 -6.578 -17.582 1.00 82.81 95 THR A N 1
ATOM 740 C CA . THR A 1 95 ? 17.340 -7.119 -16.924 1.00 82.81 95 THR A CA 1
ATOM 741 C C . THR A 1 95 ? 18.446 -6.073 -16.785 1.00 82.81 95 THR A C 1
ATOM 743 O O . THR A 1 95 ? 19.061 -5.973 -15.725 1.00 82.81 95 THR A O 1
ATOM 746 N N . ALA A 1 96 ? 18.678 -5.241 -17.802 1.00 79.19 96 ALA A N 1
ATOM 747 C CA . ALA A 1 96 ? 19.644 -4.153 -17.670 1.00 79.19 96 ALA A CA 1
ATOM 748 C C . ALA A 1 96 ? 19.209 -3.077 -16.681 1.00 79.19 96 ALA A C 1
ATOM 750 O O . ALA A 1 96 ? 20.044 -2.581 -15.930 1.00 79.19 96 ALA A O 1
ATOM 751 N N . LYS A 1 97 ? 17.916 -2.745 -16.623 1.00 86.56 97 LYS A N 1
ATOM 752 C CA . LYS A 1 97 ? 17.401 -1.851 -15.584 1.00 86.56 97 LYS A CA 1
ATOM 753 C C . LYS A 1 97 ? 17.663 -2.416 -14.187 1.00 86.56 97 LYS A C 1
ATOM 755 O O . LYS A 1 97 ? 18.065 -1.667 -13.307 1.00 86.56 97 LYS A O 1
ATOM 760 N N . GLN A 1 98 ? 17.473 -3.716 -13.977 1.00 85.25 98 GLN A N 1
ATOM 761 C CA . GLN A 1 98 ? 17.755 -4.332 -12.677 1.00 85.25 98 GLN A CA 1
ATOM 762 C C . GLN A 1 98 ? 19.229 -4.185 -12.279 1.00 85.25 98 GLN A C 1
ATOM 764 O O . GLN A 1 98 ? 19.514 -3.865 -11.128 1.00 85.25 98 GLN A O 1
ATOM 769 N N . ASP A 1 99 ? 20.155 -4.370 -13.223 1.00 78.81 99 ASP A N 1
ATOM 770 C CA . ASP A 1 99 ? 21.588 -4.142 -12.991 1.00 78.81 99 ASP A CA 1
ATOM 771 C C . ASP A 1 99 ? 21.902 -2.662 -12.706 1.00 78.81 99 ASP A C 1
ATOM 773 O O . ASP A 1 99 ? 22.668 -2.363 -11.791 1.00 78.81 99 ASP A O 1
ATOM 777 N N . LEU A 1 100 ? 21.266 -1.738 -13.436 1.00 82.75 100 LEU A N 1
ATOM 778 C CA . LEU A 1 100 ? 21.361 -0.294 -13.200 1.00 82.75 100 LEU A CA 1
ATOM 779 C C . LEU A 1 100 ? 20.913 0.076 -11.782 1.00 82.75 100 LEU A C 1
ATOM 781 O O . LEU A 1 100 ? 21.640 0.762 -11.065 1.00 82.75 100 LEU A O 1
ATOM 785 N N . ASP A 1 101 ? 19.737 -0.397 -11.369 1.00 85.38 101 ASP A N 1
ATOM 786 C CA . ASP A 1 101 ? 19.186 -0.098 -10.051 1.00 85.38 101 ASP A CA 1
ATOM 787 C C . ASP A 1 101 ? 20.037 -0.699 -8.926 1.00 85.38 101 ASP A C 1
ATOM 789 O O . ASP A 1 101 ? 20.246 -0.040 -7.910 1.00 85.38 101 ASP A O 1
ATOM 793 N N . ALA A 1 102 ? 20.548 -1.923 -9.107 1.00 81.94 102 ALA A N 1
ATOM 794 C CA . ALA A 1 102 ? 21.399 -2.604 -8.127 1.00 81.94 102 ALA A CA 1
ATOM 795 C C . ALA A 1 102 ? 22.739 -1.889 -7.892 1.00 81.94 102 ALA A C 1
ATOM 797 O O . ALA A 1 102 ? 23.364 -2.082 -6.852 1.00 81.94 102 ALA A O 1
ATOM 798 N N . ARG A 1 103 ? 23.175 -1.072 -8.855 1.00 78.62 103 ARG A N 1
ATOM 799 C CA . ARG A 1 103 ? 24.386 -0.243 -8.782 1.00 78.62 103 ARG A CA 1
ATOM 800 C C . ARG A 1 103 ? 24.075 1.234 -8.541 1.00 78.62 103 ARG A C 1
ATOM 802 O O . ARG A 1 103 ? 24.952 2.071 -8.703 1.00 78.62 103 ARG A O 1
ATOM 809 N N . GLU A 1 104 ? 22.820 1.549 -8.225 1.00 81.81 104 GLU A N 1
ATOM 810 C CA . GLU A 1 104 ? 22.335 2.905 -7.963 1.00 81.81 104 GLU A CA 1
ATOM 811 C C . GLU A 1 104 ? 22.574 3.906 -9.109 1.00 81.81 104 GLU A C 1
ATOM 813 O O . GLU A 1 104 ? 22.604 5.121 -8.911 1.00 81.81 104 GLU A O 1
ATOM 818 N N . ILE A 1 105 ? 22.657 3.421 -10.349 1.00 79.12 105 ILE A N 1
ATOM 819 C CA . ILE A 1 105 ? 22.871 4.272 -11.518 1.00 79.12 105 ILE A CA 1
ATOM 820 C C . ILE A 1 105 ? 21.548 4.936 -11.901 1.00 79.12 105 ILE A C 1
ATOM 822 O O . ILE A 1 105 ? 20.522 4.282 -12.093 1.00 79.12 105 ILE A O 1
ATOM 826 N N . SER A 1 106 ? 21.572 6.262 -12.015 1.00 82.19 106 SER A N 1
ATOM 827 C CA . SER A 1 106 ? 20.396 7.071 -12.357 1.00 82.19 106 SER A CA 1
ATOM 828 C C . SER A 1 106 ? 20.520 7.795 -13.693 1.00 82.19 106 SER A C 1
ATOM 830 O O . SER A 1 106 ? 19.503 8.175 -14.259 1.00 82.19 106 SER A O 1
ATOM 832 N N . GLN A 1 107 ? 21.729 7.983 -14.225 1.00 79.69 107 GLN A N 1
ATOM 833 C CA . GLN A 1 107 ? 21.932 8.598 -15.536 1.00 79.69 107 GLN A CA 1
ATOM 834 C C . GLN A 1 107 ? 22.097 7.519 -16.605 1.00 79.69 107 GLN A C 1
ATOM 836 O O . GLN A 1 107 ? 23.050 6.743 -16.565 1.00 79.69 107 GLN A O 1
ATOM 841 N N . VAL A 1 108 ? 21.164 7.461 -17.557 1.00 78.19 108 VAL A N 1
ATOM 842 C CA . VAL A 1 108 ? 21.104 6.382 -18.550 1.00 78.19 108 VAL A CA 1
ATOM 843 C C . VAL A 1 108 ? 21.001 6.939 -19.963 1.00 78.19 108 VAL A C 1
ATOM 845 O O . VAL A 1 108 ? 20.081 7.680 -20.299 1.00 78.19 108 VAL A O 1
ATOM 848 N N . ARG A 1 109 ? 21.909 6.524 -20.845 1.00 75.62 109 ARG A N 1
ATOM 849 C CA . ARG A 1 109 ? 21.775 6.766 -22.286 1.00 75.62 109 ARG A CA 1
ATOM 850 C C . ARG A 1 109 ? 21.471 5.458 -22.995 1.00 75.62 109 ARG A C 1
ATOM 852 O O . ARG A 1 109 ? 22.224 4.490 -22.887 1.00 75.62 109 ARG A O 1
ATOM 859 N N . VAL A 1 110 ? 20.360 5.450 -23.719 1.00 76.31 110 VAL A N 1
ATOM 860 C CA . VAL A 1 110 ? 19.905 4.317 -24.518 1.00 76.31 110 VAL A CA 1
ATOM 861 C C . VAL A 1 110 ? 20.225 4.609 -25.972 1.00 76.31 110 VAL A C 1
ATOM 863 O O . VAL A 1 110 ? 19.669 5.539 -26.556 1.00 76.31 110 VAL A O 1
ATOM 866 N N . VAL A 1 111 ? 21.113 3.816 -26.568 1.00 69.00 111 VAL A N 1
ATOM 867 C CA . VAL A 1 111 ? 21.470 3.976 -27.979 1.00 69.00 111 VAL A CA 1
ATOM 868 C C . VAL A 1 111 ? 20.867 2.838 -28.786 1.00 69.00 111 VAL A C 1
ATOM 870 O O . VAL A 1 111 ? 21.066 1.662 -28.480 1.00 69.00 111 VAL A O 1
ATOM 873 N N . CYS A 1 112 ? 20.125 3.198 -29.829 1.00 66.75 112 CYS A N 1
ATOM 874 C CA . CYS A 1 112 ? 19.521 2.253 -30.758 1.00 66.75 112 CYS A CA 1
ATOM 875 C C . CYS A 1 112 ? 20.197 2.310 -32.136 1.00 66.75 112 CYS A C 1
ATOM 877 O O . CYS A 1 112 ? 20.582 3.375 -32.624 1.00 66.75 112 CYS A O 1
ATOM 879 N N . CYS A 1 113 ? 20.323 1.153 -32.787 1.00 59.53 113 CYS A N 1
ATOM 880 C CA . CYS A 1 113 ? 21.022 1.034 -34.073 1.00 59.53 113 CYS A CA 1
ATOM 881 C C . CYS A 1 113 ? 20.288 1.760 -35.215 1.00 59.53 113 CYS A C 1
ATOM 883 O O . CYS A 1 113 ? 20.909 2.326 -36.110 1.00 59.53 113 CYS A O 1
ATOM 885 N N . ARG A 1 114 ? 18.948 1.768 -35.185 1.00 64.75 114 ARG A N 1
ATOM 886 C CA . ARG A 1 114 ? 18.093 2.359 -36.227 1.00 64.75 114 ARG A CA 1
ATOM 887 C C . ARG A 1 114 ? 17.282 3.519 -35.661 1.00 64.75 114 ARG A C 1
ATOM 889 O O . ARG A 1 114 ? 16.611 3.351 -34.644 1.00 64.75 114 ARG A O 1
ATOM 896 N N . ALA A 1 115 ? 17.252 4.647 -36.375 1.00 66.38 115 ALA A N 1
ATOM 897 C CA . ALA A 1 115 ? 16.415 5.799 -36.023 1.00 66.38 115 ALA A CA 1
ATOM 898 C C . ALA A 1 115 ? 14.933 5.410 -35.849 1.00 66.38 115 ALA A C 1
ATOM 900 O O . ALA A 1 115 ? 14.271 5.908 -34.940 1.00 66.38 115 ALA A O 1
ATOM 901 N N . SER A 1 116 ? 14.451 4.433 -36.631 1.00 66.69 116 SER A N 1
ATOM 902 C CA . SER A 1 116 ? 13.077 3.923 -36.564 1.00 66.69 116 SER A CA 1
ATOM 903 C C . SER A 1 116 ? 12.676 3.300 -35.221 1.00 66.69 116 SER A C 1
ATOM 905 O O . SER A 1 116 ? 11.494 3.170 -34.921 1.00 66.69 116 SER A O 1
ATOM 907 N N . ARG A 1 117 ? 13.641 2.934 -34.373 1.00 74.56 117 ARG A N 1
ATOM 908 C CA . ARG A 1 117 ? 13.380 2.328 -33.060 1.00 74.56 117 ARG A CA 1
ATOM 909 C C . ARG A 1 117 ? 13.371 3.335 -31.913 1.00 74.56 117 ARG A C 1
ATOM 911 O O . ARG A 1 117 ? 13.068 2.964 -30.780 1.00 74.56 117 ARG A O 1
ATOM 918 N N . ARG A 1 118 ? 13.674 4.608 -32.185 1.00 77.44 118 ARG A N 1
ATOM 919 C CA . ARG A 1 118 ? 13.756 5.654 -31.157 1.00 77.44 118 ARG A CA 1
ATOM 920 C C . ARG A 1 118 ? 12.433 5.840 -30.415 1.00 77.44 118 ARG A C 1
ATOM 922 O O . ARG A 1 118 ? 12.441 5.946 -29.190 1.00 77.44 118 ARG A O 1
ATOM 929 N N . ALA A 1 119 ? 11.312 5.857 -31.138 1.00 82.06 119 ALA A N 1
ATOM 930 C CA . ALA A 1 119 ? 9.982 6.017 -30.549 1.00 82.06 119 ALA A CA 1
ATOM 931 C C . ALA A 1 119 ? 9.637 4.857 -29.600 1.00 82.06 119 ALA A C 1
ATOM 933 O O . ALA A 1 119 ? 9.235 5.097 -28.464 1.00 82.06 119 ALA A O 1
ATOM 934 N N . PHE A 1 120 ? 9.896 3.616 -30.027 1.00 83.31 120 PHE A N 1
ATOM 935 C CA . PHE A 1 120 ? 9.713 2.418 -29.205 1.00 83.31 120 PHE A CA 1
ATOM 936 C C . PHE A 1 120 ? 10.523 2.485 -27.904 1.00 83.31 120 PHE A C 1
ATOM 938 O O . PHE A 1 120 ? 9.957 2.365 -26.822 1.00 83.31 120 PHE A O 1
ATOM 945 N N . TRP A 1 121 ? 11.832 2.745 -27.983 1.00 84.62 121 TRP A N 1
ATOM 946 C CA . TRP A 1 121 ? 12.677 2.801 -26.786 1.00 84.62 121 TRP A CA 1
ATOM 947 C C . TRP A 1 121 ? 12.334 3.971 -25.871 1.00 84.62 121 TRP A C 1
ATOM 949 O O . TRP A 1 121 ? 12.387 3.832 -24.655 1.00 84.62 121 TRP A O 1
ATOM 959 N N . THR A 1 122 ? 11.903 5.098 -26.437 1.00 88.44 122 THR A N 1
ATOM 960 C CA . THR A 1 122 ? 11.393 6.223 -25.646 1.00 88.44 122 THR A CA 1
ATOM 961 C C . THR A 1 122 ? 10.151 5.809 -24.855 1.00 88.44 122 THR A C 1
ATOM 963 O O . THR A 1 122 ? 10.050 6.138 -23.676 1.00 88.44 122 THR A O 1
ATOM 966 N N . ALA A 1 123 ? 9.227 5.061 -25.466 1.00 89.88 123 ALA A N 1
ATOM 967 C CA . ALA A 1 123 ? 8.049 4.531 -24.782 1.00 89.88 123 ALA A CA 1
ATOM 968 C C . ALA A 1 123 ? 8.424 3.527 -23.677 1.00 89.88 123 ALA A C 1
ATOM 970 O O . ALA A 1 123 ? 7.904 3.632 -22.570 1.00 89.88 123 ALA A O 1
ATOM 971 N N . VAL A 1 124 ? 9.374 2.619 -23.936 1.00 90.69 124 VAL A N 1
ATOM 972 C CA . VAL A 1 124 ? 9.880 1.662 -22.931 1.00 90.69 124 VAL A CA 1
ATOM 973 C C . VAL A 1 124 ? 10.522 2.388 -21.744 1.00 90.69 124 VAL A C 1
ATOM 975 O O . VAL A 1 124 ? 10.198 2.085 -20.597 1.00 90.69 124 VAL A O 1
ATOM 978 N N . CYS A 1 125 ? 11.384 3.378 -21.999 1.00 91.94 125 CYS A N 1
ATOM 979 C CA . CYS A 1 125 ? 11.999 4.193 -20.952 1.00 91.94 125 CYS A CA 1
ATOM 980 C C . CYS A 1 125 ? 10.959 4.936 -20.108 1.00 91.94 125 CYS A C 1
ATOM 982 O O . CYS A 1 125 ? 11.115 4.990 -18.895 1.00 91.94 125 CYS A O 1
ATOM 984 N N . ARG A 1 126 ? 9.888 5.465 -20.714 1.00 93.69 126 ARG A N 1
ATOM 985 C CA . ARG A 1 126 ? 8.801 6.129 -19.972 1.00 93.69 126 ARG A CA 1
ATOM 986 C C . ARG A 1 126 ? 8.060 5.194 -19.020 1.00 93.69 126 ARG A C 1
ATOM 988 O O . ARG A 1 126 ? 7.656 5.641 -17.957 1.00 93.69 126 ARG A O 1
ATOM 995 N N . GLU A 1 127 ? 7.855 3.936 -19.407 1.00 94.31 127 GLU A N 1
ATOM 996 C CA . GLU A 1 127 ? 7.124 2.972 -18.573 1.00 94.31 127 GLU A CA 1
ATOM 997 C C . GLU A 1 127 ? 8.003 2.372 -17.473 1.00 94.31 127 GLU A C 1
ATOM 999 O O . GLU A 1 127 ? 7.523 2.113 -16.371 1.00 94.31 127 GLU A O 1
ATOM 1004 N N . LEU A 1 128 ? 9.278 2.106 -17.772 1.00 93.44 128 LEU A N 1
ATOM 1005 C CA . LEU A 1 128 ? 10.158 1.383 -16.860 1.00 93.44 128 LEU A CA 1
ATOM 1006 C C . LEU A 1 128 ? 11.036 2.296 -16.008 1.00 93.44 128 LEU A C 1
ATOM 1008 O O . LEU A 1 128 ? 11.308 1.929 -14.872 1.00 93.44 128 LEU A O 1
ATOM 1012 N N . PHE A 1 129 ? 11.479 3.460 -16.482 1.00 93.75 129 PHE A N 1
ATOM 1013 C CA . PHE A 1 129 ? 12.205 4.397 -15.624 1.00 93.75 129 PHE A CA 1
ATOM 1014 C C . PHE A 1 129 ? 11.255 5.279 -14.814 1.00 93.75 129 PHE A C 1
ATOM 1016 O O . PHE A 1 129 ? 10.151 5.606 -15.232 1.00 93.75 129 PHE A O 1
ATOM 1023 N N . THR A 1 130 ? 11.720 5.678 -13.634 1.00 94.31 130 THR A N 1
ATOM 1024 C CA . THR A 1 130 ? 11.007 6.571 -12.708 1.00 94.31 130 THR A CA 1
ATOM 1025 C C . THR A 1 130 ? 11.711 7.930 -12.620 1.00 94.31 130 THR A C 1
ATOM 1027 O O . THR A 1 130 ? 12.834 8.045 -13.119 1.00 94.31 130 THR A O 1
ATOM 1030 N N . PRO A 1 131 ? 11.128 8.949 -11.957 1.00 94.88 131 PRO A N 1
ATOM 1031 C CA . PRO A 1 131 ? 11.739 10.279 -11.831 1.00 94.88 131 PRO A CA 1
ATOM 1032 C C . PRO A 1 131 ? 13.116 10.316 -11.150 1.00 94.88 131 PRO A C 1
ATOM 1034 O O . PRO A 1 131 ? 13.820 11.313 -11.264 1.00 94.88 131 PRO A O 1
ATOM 1037 N N . VAL A 1 132 ? 13.534 9.235 -10.478 1.00 90.12 132 VAL A N 1
ATOM 1038 C CA . VAL A 1 132 ? 14.905 9.103 -9.948 1.00 90.12 132 VAL A CA 1
ATOM 1039 C C . VAL A 1 132 ? 15.954 8.864 -11.043 1.00 90.12 132 VAL A C 1
ATOM 1041 O O . VAL A 1 132 ? 17.147 8.890 -10.746 1.00 90.12 132 VAL A O 1
ATOM 1044 N N . HIS A 1 133 ? 15.530 8.596 -12.282 1.00 89.81 133 HIS A N 1
ATOM 1045 C CA . HIS A 1 133 ? 16.400 8.382 -13.433 1.00 89.81 133 HIS A CA 1
ATOM 1046 C C . HIS A 1 133 ? 16.340 9.581 -14.383 1.00 89.81 133 HIS A C 1
ATOM 1048 O O . HIS A 1 133 ? 15.265 10.035 -14.771 1.00 89.81 133 HIS A O 1
ATOM 1054 N N . THR A 1 134 ? 17.504 10.006 -14.856 1.00 87.81 134 THR A N 1
ATOM 1055 C CA . THR A 1 134 ? 17.655 10.912 -15.992 1.00 87.81 134 THR A CA 1
ATOM 1056 C C . THR A 1 134 ? 18.058 10.082 -17.196 1.00 87.81 134 THR A C 1
ATOM 1058 O O . THR A 1 134 ? 19.084 9.403 -17.159 1.00 87.81 134 THR A O 1
ATOM 1061 N N . TRP A 1 135 ? 17.278 10.125 -18.273 1.00 88.75 135 TRP A N 1
ATOM 1062 C CA . TRP A 1 135 ? 17.545 9.283 -19.432 1.00 88.75 135 TRP A CA 1
ATOM 1063 C C . TRP A 1 135 ? 17.340 9.987 -20.769 1.00 88.75 135 TRP A C 1
ATOM 1065 O O . TRP A 1 135 ? 16.568 10.937 -20.888 1.00 88.75 135 TRP A O 1
ATOM 1075 N N . ALA A 1 136 ? 18.040 9.494 -21.789 1.00 81.94 136 ALA A N 1
ATOM 1076 C CA . ALA A 1 136 ? 17.898 9.936 -23.172 1.00 81.94 136 ALA A CA 1
ATOM 1077 C C . ALA A 1 136 ? 17.992 8.749 -24.136 1.00 81.94 136 ALA A C 1
ATOM 1079 O O . ALA A 1 136 ? 18.721 7.790 -23.879 1.00 81.94 136 ALA A O 1
ATOM 1080 N N . VAL A 1 137 ? 17.269 8.839 -25.256 1.00 80.19 137 VAL A N 1
ATOM 1081 C CA . VAL A 1 137 ? 17.322 7.854 -26.343 1.00 80.19 137 VAL A CA 1
ATOM 1082 C C . VAL A 1 137 ? 17.944 8.489 -27.581 1.00 80.19 137 VAL A C 1
ATOM 1084 O O . VAL A 1 137 ? 17.449 9.503 -28.081 1.00 80.19 137 VAL A O 1
ATOM 1087 N N . GLU A 1 138 ? 19.001 7.867 -28.093 1.00 75.44 138 GLU A N 1
ATOM 1088 C CA . GLU A 1 138 ? 19.779 8.316 -29.250 1.00 75.44 138 GLU A CA 1
ATOM 1089 C C . GLU A 1 138 ? 19.853 7.223 -30.320 1.00 75.44 138 GLU A C 1
ATOM 1091 O O . GLU A 1 138 ? 19.633 6.042 -30.043 1.00 75.44 138 GLU A O 1
ATOM 1096 N N . SER A 1 139 ? 20.137 7.613 -31.564 1.00 66.00 139 SER A N 1
ATOM 1097 C CA . SER A 1 139 ? 20.302 6.682 -32.683 1.00 66.00 139 SER A CA 1
ATOM 1098 C C . SER A 1 139 ? 21.691 6.805 -33.296 1.00 66.00 139 SER A C 1
ATOM 1100 O O . SER A 1 139 ? 22.111 7.910 -33.627 1.00 66.00 139 SER A O 1
ATOM 1102 N N . GLY A 1 140 ? 22.363 5.672 -33.517 1.00 55.72 140 GLY A N 1
ATOM 1103 C CA . GLY A 1 140 ? 23.683 5.617 -34.168 1.00 55.72 140 GLY A CA 1
ATOM 1104 C C . GLY A 1 140 ? 23.660 5.759 -35.700 1.00 55.72 140 GLY A C 1
ATOM 1105 O O . GLY A 1 140 ? 24.706 5.701 -36.346 1.00 55.72 140 GLY A O 1
ATOM 1106 N N . ALA A 1 141 ? 22.478 5.920 -36.305 1.00 55.38 141 ALA A N 1
ATOM 1107 C CA . ALA A 1 141 ? 22.293 6.089 -37.745 1.00 55.38 141 ALA A CA 1
ATOM 1108 C C . ALA A 1 141 ? 21.650 7.452 -38.073 1.00 55.38 141 ALA A C 1
ATOM 1110 O O . ALA A 1 141 ? 20.762 7.889 -37.332 1.00 55.38 141 ALA A O 1
ATOM 1111 N N . PRO A 1 142 ? 22.049 8.111 -39.182 1.00 52.88 142 PRO A N 1
ATOM 1112 C CA . PRO A 1 142 ? 21.411 9.341 -39.639 1.00 52.88 142 PRO A CA 1
ATOM 1113 C C . PRO A 1 142 ? 19.928 9.105 -39.965 1.00 52.88 142 PRO A C 1
ATOM 1115 O O . PRO A 1 142 ? 19.533 8.057 -40.475 1.00 52.88 142 PRO A O 1
ATOM 1118 N N . SER A 1 143 ? 19.096 10.091 -39.634 1.00 52.66 143 SER A N 1
ATOM 1119 C CA . SER A 1 143 ? 17.648 10.090 -39.866 1.00 52.66 143 SER A CA 1
ATOM 1120 C C . SER A 1 143 ? 17.345 10.165 -41.367 1.00 52.66 143 SER A C 1
ATOM 1122 O O . SER A 1 143 ? 17.305 11.259 -41.924 1.00 52.66 143 SER A O 1
ATOM 1124 N N . VAL A 1 144 ? 17.127 9.025 -42.028 1.00 45.50 144 VAL A N 1
ATOM 1125 C CA . VAL A 1 144 ? 16.758 8.998 -43.462 1.00 45.50 144 VAL A CA 1
ATOM 1126 C C . VAL A 1 144 ? 15.242 8.859 -43.674 1.00 45.50 144 VAL A C 1
ATOM 1128 O O . VAL A 1 144 ? 14.742 9.195 -44.741 1.00 45.50 144 VAL A O 1
ATOM 1131 N N . PHE A 1 145 ? 14.480 8.440 -42.657 1.00 48.22 145 PHE A N 1
ATOM 1132 C CA . PHE A 1 145 ? 13.035 8.225 -42.776 1.00 48.22 145 PHE A CA 1
ATOM 1133 C C . PHE A 1 145 ? 12.276 8.728 -41.551 1.00 48.22 145 PHE A C 1
ATOM 1135 O O . PHE A 1 145 ? 12.733 8.573 -40.417 1.00 48.22 145 PHE A O 1
ATOM 1142 N N . ASN A 1 146 ? 11.109 9.324 -41.805 1.00 48.69 146 ASN A N 1
ATOM 1143 C CA . ASN A 1 146 ? 10.161 9.713 -40.771 1.00 48.69 146 ASN A CA 1
ATOM 1144 C C . ASN A 1 146 ? 9.670 8.434 -40.081 1.00 48.69 146 ASN A C 1
ATOM 1146 O O . ASN A 1 146 ? 9.210 7.507 -40.743 1.00 48.69 146 ASN A O 1
ATOM 1150 N N . VAL A 1 147 ? 9.869 8.350 -38.773 1.00 53.94 147 VAL A N 1
ATOM 1151 C CA . VAL A 1 147 ? 9.620 7.134 -38.000 1.00 53.94 147 VAL A CA 1
ATOM 1152 C C . VAL A 1 147 ? 8.147 7.092 -37.624 1.00 53.94 147 VAL A C 1
ATOM 1154 O O . VAL A 1 147 ? 7.665 8.035 -36.997 1.00 53.94 147 VAL A O 1
ATOM 1157 N N . ASP A 1 148 ? 7.453 6.011 -37.983 1.00 53.56 148 ASP A N 1
ATOM 1158 C CA . ASP A 1 148 ? 6.057 5.796 -37.602 1.00 53.56 148 ASP A CA 1
ATOM 1159 C C . ASP A 1 148 ? 5.868 5.967 -36.088 1.00 53.56 148 ASP A C 1
ATOM 1161 O O . ASP A 1 148 ? 6.672 5.501 -35.271 1.00 53.56 148 ASP A O 1
ATOM 1165 N N . ALA A 1 149 ? 4.798 6.664 -35.704 1.00 61.94 149 ALA A N 1
ATOM 1166 C CA . ALA A 1 149 ? 4.443 6.846 -34.307 1.00 61.94 149 ALA A CA 1
ATOM 1167 C C . ALA A 1 149 ? 4.136 5.475 -33.683 1.00 61.94 149 ALA A C 1
ATOM 1169 O O . ALA A 1 149 ? 3.150 4.829 -34.029 1.00 61.94 149 ALA A O 1
ATOM 1170 N N . VAL A 1 150 ? 4.987 5.023 -32.760 1.00 68.31 150 VAL A N 1
ATOM 1171 C CA . VAL A 1 150 ? 4.708 3.827 -31.960 1.00 68.31 150 VAL A CA 1
ATOM 1172 C C . VAL A 1 150 ? 3.627 4.173 -30.943 1.00 68.31 150 VAL A C 1
ATOM 1174 O O . VAL A 1 150 ? 3.772 5.127 -30.178 1.00 68.31 150 VAL A O 1
ATOM 1177 N N . ASP A 1 151 ? 2.556 3.385 -30.925 1.00 76.50 151 ASP A N 1
ATOM 1178 C CA . ASP A 1 151 ? 1.492 3.519 -29.938 1.00 76.50 151 ASP A CA 1
ATOM 1179 C C . ASP A 1 151 ? 1.996 3.133 -28.532 1.00 76.50 151 ASP A C 1
ATOM 1181 O O . ASP A 1 151 ? 2.397 1.992 -28.276 1.00 76.50 151 ASP A O 1
ATOM 1185 N N . GLN A 1 152 ? 1.964 4.099 -27.608 1.00 80.94 152 GLN A N 1
ATOM 1186 C CA . GLN A 1 152 ? 2.367 3.926 -26.209 1.00 80.94 152 GLN A CA 1
ATOM 1187 C C . GLN A 1 152 ? 1.575 2.795 -25.532 1.00 80.94 152 GLN A C 1
ATOM 1189 O O . GLN A 1 152 ? 2.147 2.042 -24.742 1.00 80.94 152 GLN A O 1
ATOM 1194 N N . ALA A 1 153 ? 0.286 2.637 -25.857 1.00 83.31 153 ALA A N 1
ATOM 1195 C CA . ALA A 1 153 ? -0.555 1.607 -25.250 1.00 83.31 153 ALA A CA 1
ATOM 1196 C C . ALA A 1 153 ? -0.088 0.194 -25.637 1.00 83.31 153 ALA A C 1
ATOM 1198 O O . ALA A 1 153 ? -0.025 -0.697 -24.787 1.00 83.31 153 ALA A O 1
ATOM 1199 N N . THR A 1 154 ? 0.332 0.008 -26.889 1.00 88.31 154 THR A N 1
ATOM 1200 C CA . THR A 1 154 ? 0.899 -1.256 -27.380 1.00 88.31 154 THR A CA 1
ATOM 1201 C C . THR A 1 154 ? 2.195 -1.638 -26.647 1.00 88.31 154 THR A C 1
ATOM 1203 O O . THR A 1 154 ? 2.391 -2.805 -26.283 1.00 88.31 154 THR A O 1
ATOM 1206 N N . VAL A 1 155 ? 3.078 -0.667 -26.377 1.00 88.81 155 VAL A N 1
ATOM 1207 C CA . VAL A 1 155 ? 4.315 -0.901 -25.603 1.00 88.81 155 VAL A CA 1
ATOM 1208 C C . VAL A 1 155 ? 3.987 -1.265 -24.158 1.00 88.81 155 VAL A C 1
ATOM 1210 O O . VAL A 1 155 ? 4.513 -2.252 -23.638 1.00 88.81 155 VAL A O 1
ATOM 1213 N N . GLN A 1 156 ? 3.070 -0.528 -23.530 1.00 91.81 156 GLN A N 1
ATOM 1214 C CA . GLN A 1 156 ? 2.652 -0.801 -22.161 1.00 91.81 156 GLN A CA 1
ATOM 1215 C C . GLN A 1 156 ? 2.020 -2.197 -22.015 1.00 91.81 156 GLN A C 1
ATOM 1217 O O . GLN A 1 156 ? 2.353 -2.916 -21.071 1.00 91.81 156 GLN A O 1
ATOM 1222 N N . ASP A 1 157 ? 1.152 -2.625 -22.940 1.00 92.56 157 ASP A N 1
ATOM 1223 C CA . ASP A 1 157 ? 0.563 -3.973 -22.900 1.00 92.56 157 ASP A CA 1
ATOM 1224 C C . ASP A 1 157 ? 1.624 -5.068 -23.089 1.00 92.56 157 ASP A C 1
ATOM 1226 O O . ASP A 1 157 ? 1.581 -6.105 -22.425 1.00 92.56 157 ASP A O 1
ATOM 1230 N N . THR A 1 158 ? 2.633 -4.818 -23.927 1.00 92.44 158 THR A N 1
ATOM 1231 C CA . THR A 1 158 ? 3.764 -5.739 -24.109 1.00 92.44 158 THR A CA 1
ATOM 1232 C C . THR A 1 158 ? 4.585 -5.883 -22.826 1.00 92.44 158 THR A C 1
ATOM 1234 O O . THR A 1 158 ? 4.871 -7.009 -22.414 1.00 92.44 158 THR A O 1
ATOM 1237 N N . ILE A 1 159 ? 4.885 -4.775 -22.138 1.00 95.31 159 ILE A N 1
ATOM 1238 C CA . ILE A 1 159 ? 5.564 -4.789 -20.832 1.00 95.31 159 ILE A CA 1
ATOM 1239 C C . ILE A 1 159 ? 4.721 -5.530 -19.791 1.00 95.31 159 ILE A C 1
ATOM 1241 O O . ILE A 1 159 ? 5.230 -6.418 -19.111 1.00 95.31 159 ILE A O 1
ATOM 1245 N N . LYS A 1 160 ? 3.419 -5.234 -19.697 1.00 96.38 160 LYS A N 1
ATOM 1246 C CA . LYS A 1 160 ? 2.497 -5.923 -18.779 1.00 96.38 160 LYS A CA 1
ATOM 1247 C C . LYS A 1 160 ? 2.452 -7.429 -19.050 1.00 96.38 160 LYS A C 1
ATOM 1249 O O . LYS A 1 160 ? 2.498 -8.217 -18.107 1.00 96.38 160 LYS A O 1
ATOM 1254 N N . ARG A 1 161 ? 2.401 -7.855 -20.319 1.00 96.31 161 ARG A N 1
ATOM 1255 C CA . ARG A 1 161 ? 2.479 -9.277 -20.698 1.00 96.31 161 ARG A CA 1
ATOM 1256 C C . ARG A 1 161 ? 3.789 -9.909 -20.247 1.00 96.31 161 ARG A C 1
ATOM 1258 O O . ARG A 1 161 ? 3.738 -10.975 -19.645 1.00 96.31 161 ARG A O 1
ATOM 1265 N N . PHE A 1 162 ? 4.921 -9.247 -20.475 1.00 95.75 162 PHE A N 1
ATOM 1266 C CA . PHE A 1 162 ? 6.223 -9.720 -20.010 1.00 95.75 162 PHE A CA 1
ATOM 1267 C C . PHE A 1 162 ? 6.270 -9.868 -18.479 1.00 95.75 162 PHE A C 1
ATOM 1269 O O . PHE A 1 162 ? 6.605 -10.943 -17.986 1.00 95.75 162 PHE A O 1
ATOM 1276 N N . LEU A 1 163 ? 5.855 -8.852 -17.713 1.00 97.06 163 LEU A N 1
ATOM 1277 C CA . LEU A 1 163 ? 5.867 -8.890 -16.241 1.00 97.06 163 LEU A CA 1
ATOM 1278 C C . LEU A 1 163 ? 5.017 -10.038 -15.666 1.00 97.06 163 LEU A C 1
ATOM 1280 O O . LEU A 1 163 ? 5.394 -10.651 -14.666 1.00 97.06 163 LEU A O 1
ATOM 1284 N N . ARG A 1 164 ? 3.910 -10.398 -16.330 1.00 96.56 164 ARG A N 1
ATOM 1285 C CA . ARG A 1 164 ? 3.078 -11.559 -15.958 1.00 96.56 164 ARG A CA 1
ATOM 1286 C C . ARG A 1 164 ? 3.792 -12.901 -16.134 1.00 96.56 164 ARG A C 1
ATOM 1288 O O . ARG A 1 164 ? 3.402 -13.865 -15.484 1.00 96.56 164 ARG A O 1
ATOM 1295 N N . THR A 1 165 ? 4.809 -12.979 -16.995 1.00 96.12 165 THR A N 1
ATOM 1296 C CA . THR A 1 165 ? 5.620 -14.199 -17.176 1.00 96.12 165 THR A CA 1
ATOM 1297 C C . THR A 1 165 ? 6.682 -14.378 -16.094 1.00 96.12 165 THR A C 1
ATOM 1299 O O . THR A 1 165 ? 7.222 -15.475 -15.949 1.00 96.12 165 THR A O 1
ATOM 1302 N N . LEU A 1 166 ? 6.995 -13.324 -15.331 1.00 96.12 166 LEU A N 1
ATOM 1303 C CA . LEU A 1 166 ? 8.032 -13.384 -14.308 1.00 96.12 166 LEU A CA 1
ATOM 1304 C C . LEU A 1 166 ? 7.621 -14.319 -13.161 1.00 96.12 166 LEU A C 1
ATOM 1306 O O . LEU A 1 166 ? 6.462 -14.299 -12.735 1.00 96.12 166 LEU A O 1
ATOM 1310 N N . PRO A 1 167 ? 8.557 -15.100 -12.599 1.00 96.31 167 PRO A N 1
ATOM 1311 C CA . PRO A 1 167 ? 8.264 -15.927 -11.439 1.00 96.31 167 PRO A CA 1
ATOM 1312 C C . PRO A 1 167 ? 7.936 -15.069 -10.210 1.00 96.31 167 PRO A C 1
ATOM 1314 O O . PRO A 1 167 ? 8.312 -13.902 -10.106 1.00 96.31 167 PRO A O 1
ATOM 1317 N N . SER A 1 168 ? 7.222 -15.657 -9.256 1.00 96.50 168 SER A N 1
ATOM 1318 C CA . SER A 1 168 ? 7.007 -15.065 -7.935 1.00 96.50 168 SER A CA 1
ATOM 1319 C C . SER A 1 168 ? 8.293 -15.122 -7.110 1.00 96.50 168 SER A C 1
ATOM 1321 O O . SER A 1 168 ? 8.869 -16.197 -6.928 1.00 96.50 168 SER A O 1
ATOM 1323 N N . LEU A 1 169 ? 8.749 -13.976 -6.604 1.00 96.69 169 LEU A N 1
ATOM 1324 C CA . LEU A 1 169 ? 9.926 -13.909 -5.737 1.00 96.69 169 LEU A CA 1
ATOM 1325 C C . LEU A 1 169 ? 9.535 -14.131 -4.268 1.00 96.69 169 LEU A C 1
ATOM 1327 O O . LEU A 1 169 ? 8.426 -13.815 -3.845 1.00 96.69 169 LEU A O 1
ATOM 1331 N N . LEU A 1 170 ? 10.457 -14.681 -3.472 1.00 95.44 170 LEU A N 1
ATOM 1332 C CA . LEU A 1 170 ? 10.261 -14.991 -2.043 1.00 95.44 170 LEU A CA 1
ATOM 1333 C C . LEU A 1 170 ? 9.082 -15.946 -1.733 1.00 95.44 170 LEU A C 1
ATOM 1335 O O . LEU A 1 170 ? 8.613 -16.013 -0.596 1.00 95.44 170 LEU A O 1
ATOM 1339 N N . GLY A 1 171 ? 8.621 -16.727 -2.713 1.00 95.62 171 GLY A N 1
ATOM 1340 C CA . GLY A 1 171 ? 7.507 -17.672 -2.575 1.00 95.62 171 GLY A CA 1
ATOM 1341 C C . GLY A 1 171 ? 6.245 -17.198 -3.291 1.00 95.62 171 GLY A C 1
ATOM 1342 O O . GLY A 1 171 ? 6.317 -16.378 -4.197 1.00 95.62 171 GLY A O 1
ATOM 1343 N N . GLN A 1 172 ? 5.090 -17.747 -2.915 1.00 96.25 172 GLN A N 1
ATOM 1344 C CA . GLN A 1 172 ? 3.800 -17.349 -3.489 1.00 96.25 172 GLN A CA 1
ATOM 1345 C C . GLN A 1 172 ? 3.198 -16.150 -2.741 1.00 96.25 172 GLN A C 1
ATOM 1347 O O . GLN A 1 172 ? 3.534 -15.951 -1.570 1.00 96.25 172 GLN A O 1
ATOM 1352 N N . PRO A 1 173 ? 2.320 -15.358 -3.389 1.00 96.81 173 PRO A N 1
ATOM 1353 C CA . PRO A 1 173 ? 1.571 -14.309 -2.707 1.00 96.81 173 PRO A CA 1
ATOM 1354 C C . PRO A 1 173 ? 0.768 -14.876 -1.535 1.00 96.81 173 PRO A C 1
ATOM 1356 O O . PRO A 1 173 ? 0.121 -15.916 -1.660 1.00 96.81 173 PRO A O 1
ATOM 1359 N N . GLU A 1 174 ? 0.792 -14.171 -0.410 1.00 95.25 174 GLU A N 1
ATOM 1360 C CA . GLU A 1 174 ? 0.154 -14.591 0.836 1.00 95.25 174 GLU A CA 1
ATOM 1361 C C . GLU A 1 174 ? -0.668 -13.437 1.418 1.00 95.25 174 GLU A C 1
ATOM 1363 O O . GLU A 1 174 ? -0.254 -12.275 1.363 1.00 95.25 174 GLU A O 1
ATOM 1368 N N . VAL A 1 175 ? -1.850 -13.773 1.943 1.00 97.25 175 VAL A N 1
ATOM 1369 C CA . VAL A 1 175 ? -2.800 -12.827 2.536 1.00 97.25 175 VAL A CA 1
ATOM 1370 C C . VAL A 1 175 ? -3.195 -13.328 3.916 1.00 97.25 175 VAL A C 1
ATOM 1372 O O . VAL A 1 175 ? -3.839 -14.373 4.039 1.00 97.25 175 VAL A O 1
ATOM 1375 N N . GLU A 1 176 ? -2.860 -12.549 4.934 1.00 96.50 176 GLU A N 1
ATOM 1376 C CA . GLU A 1 176 ? -3.282 -12.793 6.308 1.00 96.50 176 GLU A CA 1
ATOM 1377 C C . GLU A 1 176 ? -4.677 -12.222 6.533 1.00 96.50 176 GLU A C 1
ATOM 1379 O O . GLU A 1 176 ? -4.976 -11.094 6.135 1.00 96.50 176 GLU A O 1
ATOM 1384 N N . ARG A 1 177 ? -5.551 -13.012 7.158 1.00 96.50 177 ARG A N 1
ATOM 1385 C CA . ARG A 1 177 ? -6.957 -12.659 7.351 1.00 96.50 177 ARG A CA 1
ATOM 1386 C C . ARG A 1 177 ? -7.307 -12.684 8.822 1.00 96.50 177 ARG A C 1
ATOM 1388 O O . ARG A 1 177 ? -6.910 -13.587 9.549 1.00 96.50 177 ARG A O 1
ATOM 1395 N N . SER A 1 178 ? -8.092 -11.693 9.211 1.00 96.56 178 SER A N 1
ATOM 1396 C CA . SER A 1 178 ? -8.688 -11.626 10.535 1.00 96.56 178 SER A CA 1
ATOM 1397 C C . SER A 1 178 ? -9.816 -12.642 10.688 1.00 96.56 178 SER A C 1
ATOM 1399 O O . SER A 1 178 ? -10.538 -12.900 9.722 1.00 96.56 178 SER A O 1
ATOM 1401 N N . GLN A 1 179 ? -9.982 -13.159 11.905 1.00 94.56 179 GLN A N 1
ATOM 1402 C CA . GLN A 1 179 ? -11.059 -14.088 12.258 1.00 94.56 179 GLN A CA 1
ATOM 1403 C C . GLN A 1 179 ? -12.366 -13.379 12.641 1.00 94.56 179 GLN A C 1
ATOM 1405 O O . GLN A 1 179 ? -13.425 -13.999 12.584 1.00 94.56 179 GLN A O 1
ATOM 1410 N N . VAL A 1 180 ? -12.318 -12.096 13.026 1.00 97.44 180 VAL A N 1
ATOM 1411 C CA . VAL A 1 180 ? -13.526 -11.359 13.452 1.00 97.44 180 VAL A CA 1
ATOM 1412 C C . VAL A 1 180 ? -14.286 -10.743 12.281 1.00 97.44 180 VAL A C 1
ATOM 1414 O O . VAL A 1 180 ? -15.489 -10.526 12.403 1.00 97.44 180 VAL A O 1
ATOM 1417 N N . ILE A 1 181 ? -13.616 -10.476 11.152 1.00 98.06 181 ILE A N 1
ATOM 1418 C CA . ILE A 1 181 ? -14.251 -9.995 9.916 1.00 98.06 181 ILE A CA 1
ATOM 1419 C C . ILE A 1 181 ? -14.779 -11.210 9.120 1.00 98.06 181 ILE A C 1
ATOM 1421 O O . ILE A 1 181 ? -13.967 -12.039 8.702 1.00 98.06 181 ILE A O 1
ATOM 1425 N N . PRO A 1 182 ? -16.102 -11.330 8.880 1.00 96.12 182 PRO A N 1
ATOM 1426 C CA . PRO A 1 182 ? -16.691 -12.505 8.239 1.00 96.12 182 PRO A CA 1
ATOM 1427 C C . PRO A 1 182 ? -16.290 -12.626 6.761 1.00 96.12 182 PRO A C 1
ATOM 1429 O O . PRO A 1 182 ? -16.701 -11.815 5.926 1.00 96.12 182 PRO A O 1
ATOM 1432 N N . ALA A 1 183 ? -15.490 -13.644 6.431 1.00 94.69 183 ALA A N 1
ATOM 1433 C CA . ALA A 1 183 ? -14.903 -13.845 5.101 1.00 94.69 183 ALA A CA 1
ATOM 1434 C C . ALA A 1 183 ? -15.925 -14.249 4.017 1.00 94.69 183 ALA A C 1
ATOM 1436 O O . ALA A 1 183 ? -15.657 -14.133 2.820 1.00 94.69 183 ALA A O 1
ATOM 1437 N N . GLU A 1 184 ? -17.097 -14.729 4.427 1.00 92.44 184 GLU A N 1
ATOM 1438 C CA . GLU A 1 184 ? -18.243 -15.012 3.564 1.00 92.44 184 GLU A CA 1
ATOM 1439 C C . GLU A 1 184 ? -18.942 -13.732 3.082 1.00 92.44 184 GLU A C 1
ATOM 1441 O O . GLU A 1 184 ? -19.564 -13.724 2.017 1.00 92.44 184 GLU A O 1
ATOM 1446 N N . THR A 1 185 ? -18.809 -12.643 3.849 1.00 95.69 185 THR A N 1
ATOM 1447 C CA . THR A 1 185 ? -19.442 -11.346 3.566 1.00 95.69 185 THR A CA 1
ATOM 1448 C C . THR A 1 185 ? -18.447 -10.342 2.996 1.00 95.69 185 THR A C 1
ATOM 1450 O O . THR A 1 185 ? -18.793 -9.591 2.087 1.00 95.69 185 THR A O 1
ATOM 1453 N N . PHE A 1 186 ? -17.211 -10.332 3.500 1.00 97.69 186 PHE A N 1
ATOM 1454 C CA . PHE A 1 186 ? -16.185 -9.361 3.134 1.00 97.69 186 PHE A CA 1
ATOM 1455 C C . PHE A 1 186 ? -14.943 -10.046 2.582 1.00 97.69 186 PHE A C 1
ATOM 1457 O O . PHE A 1 186 ? -14.458 -11.044 3.109 1.00 97.69 186 PHE A O 1
ATOM 1464 N N . VAL A 1 187 ? -14.382 -9.461 1.529 1.00 97.62 187 VAL A N 1
ATOM 1465 C CA . VAL A 1 187 ? -13.055 -9.817 1.037 1.00 97.62 187 VAL A CA 1
ATOM 1466 C C . VAL A 1 187 ? -12.050 -8.898 1.711 1.00 97.62 187 VAL A C 1
ATOM 1468 O O . VAL A 1 187 ? -12.012 -7.712 1.400 1.00 97.62 187 VAL A O 1
ATOM 1471 N N . HIS A 1 188 ? -11.232 -9.429 2.617 1.00 98.44 188 HIS A N 1
ATOM 1472 C CA . HIS A 1 188 ? -10.239 -8.649 3.357 1.00 98.44 188 HIS A CA 1
ATOM 1473 C C . HIS A 1 188 ? -8.898 -9.363 3.493 1.00 98.44 188 HIS A C 1
ATOM 1475 O O . HIS A 1 188 ? -8.777 -10.573 3.269 1.00 98.44 188 HIS A O 1
ATOM 1481 N N . GLY A 1 189 ? -7.899 -8.595 3.915 1.00 98.19 189 GLY A N 1
ATOM 1482 C CA . GLY A 1 189 ? -6.665 -9.124 4.472 1.00 98.19 189 GLY A CA 1
ATOM 1483 C C . GLY A 1 189 ? -5.489 -8.164 4.378 1.00 98.19 189 GLY A C 1
ATOM 1484 O O . GLY A 1 189 ? -5.608 -7.041 3.886 1.00 98.19 189 GLY A O 1
ATOM 1485 N N . TYR A 1 190 ? -4.342 -8.644 4.845 1.00 98.56 190 TYR A N 1
ATOM 1486 C CA . TYR A 1 190 ? -3.058 -7.956 4.797 1.00 98.56 190 TYR A CA 1
ATOM 1487 C C . TYR A 1 190 ? -2.095 -8.740 3.914 1.00 98.56 190 TYR A C 1
ATOM 1489 O O . TYR A 1 190 ? -1.924 -9.946 4.085 1.00 98.56 190 TYR A O 1
ATOM 1497 N N . SER A 1 191 ? -1.472 -8.068 2.950 1.00 98.25 191 SER A N 1
ATOM 1498 C CA . SER A 1 191 ? -0.451 -8.687 2.104 1.00 98.25 191 SER A CA 1
ATOM 1499 C C . SER A 1 191 ? 0.856 -8.884 2.873 1.00 98.25 191 SER A C 1
ATOM 1501 O O . SER A 1 191 ? 1.253 -8.012 3.647 1.00 98.25 191 SER A O 1
ATOM 1503 N N . THR A 1 192 ? 1.599 -9.941 2.563 1.00 97.88 192 THR A N 1
ATOM 1504 C CA . THR A 1 192 ? 3.023 -10.045 2.928 1.00 97.88 192 THR A CA 1
ATOM 1505 C C . THR A 1 192 ? 3.913 -9.457 1.821 1.00 97.88 192 THR A C 1
ATOM 1507 O O . THR A 1 192 ? 3.442 -9.089 0.745 1.00 97.88 192 THR A O 1
ATOM 1510 N N . ARG A 1 193 ? 5.230 -9.389 2.048 1.00 97.50 193 ARG A N 1
ATOM 1511 C CA . ARG A 1 193 ? 6.231 -8.976 1.050 1.00 97.50 193 ARG A CA 1
ATOM 1512 C C . ARG A 1 193 ? 6.528 -10.046 -0.004 1.00 97.50 193 ARG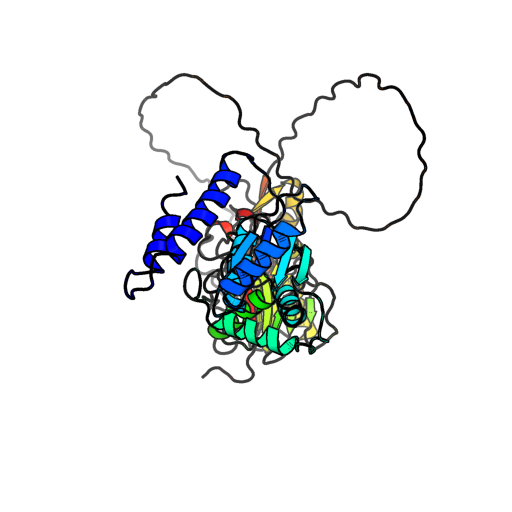 A C 1
ATOM 1514 O O . ARG A 1 193 ? 7.392 -9.807 -0.851 1.00 97.50 193 ARG A O 1
ATOM 1521 N N . ARG A 1 194 ? 5.905 -11.226 0.070 1.00 97.88 194 ARG A N 1
ATOM 1522 C CA . ARG A 1 194 ? 6.186 -12.404 -0.770 1.00 97.88 194 ARG A CA 1
ATOM 1523 C C . ARG A 1 194 ? 5.311 -12.410 -2.020 1.00 97.88 194 ARG A C 1
ATOM 1525 O O . ARG A 1 194 ? 4.173 -11.954 -1.984 1.00 97.88 194 ARG A O 1
ATOM 1532 N N . GLY A 1 195 ? 5.816 -12.976 -3.111 1.00 97.50 195 GLY A N 1
ATOM 1533 C CA . GLY A 1 195 ? 5.034 -13.277 -4.307 1.00 97.50 195 GLY A CA 1
ATOM 1534 C C . GLY A 1 195 ? 5.063 -12.240 -5.430 1.00 97.50 195 GLY A C 1
ATOM 1535 O O . GLY A 1 195 ? 4.445 -12.467 -6.472 1.00 97.50 195 GLY A O 1
ATOM 1536 N N . GLY A 1 196 ? 5.743 -11.111 -5.239 1.00 98.00 196 GLY A N 1
ATOM 1537 C CA . GLY A 1 196 ? 5.791 -10.035 -6.231 1.00 98.00 196 GLY A CA 1
ATOM 1538 C C . GLY A 1 196 ? 6.965 -10.144 -7.207 1.00 98.00 196 GLY A C 1
ATOM 1539 O O . GLY A 1 196 ? 7.641 -11.175 -7.271 1.00 98.00 196 GLY A O 1
ATOM 1540 N N . VAL A 1 197 ? 7.197 -9.065 -7.961 1.00 97.62 197 VAL A N 1
ATOM 1541 C CA . VAL A 1 197 ? 8.245 -8.944 -8.995 1.00 97.62 197 VAL A CA 1
ATOM 1542 C C . VAL A 1 197 ? 9.227 -7.794 -8.757 1.00 97.62 197 VAL A C 1
ATOM 1544 O O . VAL A 1 197 ? 10.142 -7.606 -9.555 1.00 97.62 197 VAL A O 1
ATOM 1547 N N . SER A 1 198 ? 9.080 -7.027 -7.673 1.00 96.94 198 SER A N 1
ATOM 1548 C CA . SER A 1 198 ? 10.074 -6.014 -7.295 1.00 96.94 198 SER A CA 1
ATOM 1549 C C . SER A 1 198 ? 11.377 -6.689 -6.864 1.00 96.94 198 SER A C 1
ATOM 1551 O O . SER A 1 198 ? 11.366 -7.673 -6.117 1.00 96.94 198 SER A O 1
ATOM 1553 N N . THR A 1 199 ? 12.517 -6.168 -7.314 1.00 92.50 199 THR A N 1
ATOM 1554 C CA . THR A 1 199 ? 13.806 -6.872 -7.176 1.00 92.50 199 THR A CA 1
ATOM 1555 C C . THR A 1 199 ? 14.826 -6.184 -6.289 1.00 92.50 199 THR A C 1
ATOM 1557 O O . THR A 1 199 ? 15.835 -6.804 -5.962 1.00 92.50 199 THR A O 1
ATOM 1560 N N . LEU A 1 200 ? 14.590 -4.941 -5.864 1.00 90.31 200 LEU A N 1
ATOM 1561 C CA . LEU A 1 200 ? 15.557 -4.240 -5.021 1.00 90.31 200 LEU A CA 1
ATOM 1562 C C . LEU A 1 200 ? 15.539 -4.779 -3.586 1.00 90.31 200 LEU A C 1
ATOM 1564 O O . LEU A 1 200 ? 14.465 -5.123 -3.093 1.00 90.31 200 LEU A O 1
ATOM 1568 N N . PRO A 1 201 ? 16.684 -4.830 -2.880 1.00 87.62 201 PRO A N 1
ATOM 1569 C CA . PRO A 1 201 ? 16.778 -5.465 -1.560 1.00 87.62 201 PRO A CA 1
ATOM 1570 C C . PRO A 1 201 ? 15.723 -4.994 -0.543 1.00 87.62 201 PRO A C 1
ATOM 1572 O O . PRO A 1 201 ? 15.140 -5.804 0.182 1.00 87.62 201 PRO A O 1
ATOM 1575 N N . THR A 1 202 ? 15.420 -3.695 -0.528 1.00 90.50 202 THR A N 1
ATOM 1576 C CA . THR A 1 202 ? 14.476 -3.088 0.421 1.00 90.50 202 THR A CA 1
ATOM 1577 C C . THR A 1 202 ? 13.025 -3.050 -0.074 1.00 90.50 202 THR A C 1
ATOM 1579 O O . THR A 1 202 ? 12.117 -2.814 0.722 1.00 90.50 202 THR A O 1
ATOM 1582 N N . THR A 1 203 ? 12.767 -3.318 -1.362 1.00 94.06 203 THR A N 1
ATOM 1583 C CA . THR A 1 203 ? 11.412 -3.354 -1.957 1.00 94.06 203 THR A CA 1
ATOM 1584 C C . THR A 1 203 ? 11.005 -4.738 -2.467 1.00 94.06 203 THR A C 1
ATOM 1586 O O . THR A 1 203 ? 9.861 -4.934 -2.872 1.00 94.06 203 THR A O 1
ATOM 1589 N N . THR A 1 204 ? 11.887 -5.737 -2.407 1.00 95.19 204 THR A N 1
ATOM 1590 C CA . THR A 1 204 ? 11.569 -7.089 -2.871 1.00 95.19 204 THR A CA 1
ATOM 1591 C C . THR A 1 204 ? 10.611 -7.802 -1.907 1.00 95.19 204 THR A C 1
ATOM 1593 O O . THR A 1 204 ? 10.812 -7.781 -0.697 1.00 95.19 204 THR A O 1
ATOM 1596 N N . SER A 1 205 ? 9.535 -8.456 -2.333 1.00 96.81 205 SER A N 1
ATOM 1597 C CA . SER A 1 205 ? 9.098 -8.706 -3.712 1.00 96.81 205 SER A CA 1
ATOM 1598 C C . SER A 1 205 ? 7.775 -8.037 -4.074 1.00 96.81 205 SER A C 1
ATOM 1600 O O . SER A 1 205 ? 7.619 -7.535 -5.182 1.00 96.81 205 SER A O 1
ATOM 1602 N N . MET A 1 206 ? 6.820 -8.027 -3.145 1.00 98.19 206 MET A N 1
ATOM 1603 C CA . MET A 1 206 ? 5.455 -7.535 -3.333 1.00 98.19 206 MET A CA 1
ATOM 1604 C C . MET A 1 206 ? 5.334 -6.089 -2.845 1.00 98.19 206 MET A C 1
ATOM 1606 O O . MET A 1 206 ? 4.582 -5.798 -1.920 1.00 98.19 206 MET A O 1
ATOM 1610 N N . ASN A 1 207 ? 6.113 -5.170 -3.415 1.00 97.81 207 ASN A N 1
ATOM 1611 C CA . ASN A 1 207 ? 5.919 -3.753 -3.126 1.00 97.81 207 ASN A CA 1
ATOM 1612 C C . ASN A 1 207 ? 4.641 -3.259 -3.819 1.00 97.81 207 ASN A C 1
ATOM 1614 O O . ASN A 1 207 ? 4.487 -3.406 -5.031 1.00 97.81 207 ASN A O 1
ATOM 1618 N N . LEU A 1 208 ? 3.734 -2.669 -3.047 1.00 97.19 208 LEU A N 1
ATOM 1619 C CA . LEU A 1 208 ? 2.397 -2.278 -3.505 1.00 97.19 208 LEU A CA 1
ATOM 1620 C C . LEU A 1 208 ? 2.179 -0.762 -3.477 1.00 97.19 208 LEU A C 1
ATOM 1622 O O . LEU A 1 208 ? 1.047 -0.296 -3.591 1.00 97.19 208 LEU A O 1
ATOM 1626 N N . TYR A 1 209 ? 3.251 0.019 -3.309 1.00 94.31 209 TYR A N 1
ATOM 1627 C CA . TYR A 1 209 ? 3.155 1.472 -3.225 1.00 94.31 209 TYR A CA 1
ATOM 1628 C C . TYR A 1 209 ? 4.240 2.176 -4.041 1.00 94.31 209 TYR A C 1
ATOM 1630 O O . TYR A 1 209 ? 5.444 2.030 -3.783 1.00 94.31 209 TYR A O 1
ATOM 1638 N N . TYR A 1 210 ? 3.781 2.979 -5.002 1.00 92.88 210 TYR A N 1
ATOM 1639 C CA . TYR A 1 210 ? 4.600 3.823 -5.864 1.00 92.88 210 TYR A CA 1
ATOM 1640 C C . TYR A 1 210 ? 4.846 5.198 -5.228 1.00 92.88 210 TYR A C 1
ATOM 1642 O O . TYR A 1 210 ? 3.944 5.795 -4.641 1.00 92.88 210 TYR A O 1
ATOM 1650 N N . THR A 1 211 ? 6.061 5.727 -5.387 1.00 89.56 211 THR A N 1
ATOM 1651 C CA . THR A 1 211 ? 6.354 7.156 -5.212 1.00 89.56 211 THR A CA 1
ATOM 1652 C C . THR A 1 211 ? 7.418 7.578 -6.220 1.00 89.56 211 THR A C 1
ATOM 1654 O O . THR A 1 211 ? 8.273 6.774 -6.589 1.00 89.56 211 THR A O 1
ATOM 1657 N N . ASP A 1 212 ? 7.449 8.862 -6.578 1.00 88.06 212 ASP A N 1
ATOM 1658 C CA . ASP A 1 212 ? 8.457 9.414 -7.501 1.00 88.06 212 ASP A CA 1
ATOM 1659 C C . ASP A 1 212 ? 9.897 9.338 -6.967 1.00 88.06 212 ASP A C 1
ATOM 1661 O O . ASP A 1 212 ? 10.854 9.567 -7.701 1.00 88.06 212 ASP A O 1
ATOM 1665 N N . LYS A 1 213 ? 10.061 9.001 -5.682 1.00 88.56 213 LYS A N 1
ATOM 1666 C CA . LYS A 1 213 ? 11.357 8.824 -5.016 1.00 88.56 213 LYS A CA 1
ATOM 1667 C C . LYS A 1 213 ? 11.860 7.377 -5.065 1.00 88.56 213 LYS A C 1
ATOM 1669 O O . LYS A 1 213 ? 12.962 7.112 -4.595 1.00 88.56 213 LYS A O 1
ATOM 1674 N N . LYS A 1 214 ? 11.059 6.429 -5.565 1.00 90.75 214 LYS A N 1
ATOM 1675 C CA . LYS A 1 214 ? 11.415 5.005 -5.648 1.00 90.75 214 LYS A CA 1
ATOM 1676 C C . LYS A 1 214 ? 11.830 4.620 -7.073 1.00 90.75 214 LYS A C 1
ATOM 1678 O O . LYS A 1 214 ? 11.426 5.234 -8.059 1.00 90.75 214 LYS A O 1
ATOM 1683 N N . ARG A 1 215 ? 12.651 3.571 -7.170 1.00 91.25 215 ARG A N 1
ATOM 1684 C CA . ARG A 1 215 ? 13.132 2.986 -8.437 1.00 91.25 215 ARG A CA 1
ATOM 1685 C C . ARG A 1 215 ? 12.160 1.979 -9.065 1.00 91.25 215 ARG A C 1
ATOM 1687 O O . ARG A 1 215 ? 12.286 1.709 -10.260 1.00 91.25 215 ARG A O 1
ATOM 1694 N N . ASP A 1 216 ? 11.211 1.451 -8.285 1.00 93.31 216 ASP A N 1
ATOM 1695 C CA . ASP A 1 216 ? 10.133 0.585 -8.779 1.00 93.31 216 ASP A CA 1
ATOM 1696 C C . ASP A 1 216 ? 9.150 1.411 -9.629 1.00 93.31 216 ASP A C 1
ATOM 1698 O O . ASP A 1 216 ? 8.525 2.334 -9.097 1.00 93.31 216 ASP A O 1
ATOM 1702 N N . PRO A 1 217 ? 8.974 1.096 -10.923 1.00 95.00 217 PRO A N 1
ATOM 1703 C CA . PRO A 1 217 ? 8.027 1.805 -11.773 1.00 95.00 217 PRO A CA 1
ATOM 1704 C C . PRO A 1 217 ? 6.580 1.389 -11.512 1.00 95.00 217 PRO A C 1
ATOM 1706 O O . PRO A 1 217 ? 6.308 0.274 -11.062 1.00 95.00 217 PRO A O 1
ATOM 1709 N N . GLN A 1 218 ? 5.636 2.261 -11.879 1.00 95.69 218 GLN A N 1
ATOM 1710 C CA . GLN A 1 218 ? 4.200 2.018 -11.702 1.00 95.69 218 GLN A CA 1
ATOM 1711 C C . GLN A 1 218 ? 3.752 0.681 -12.315 1.00 95.69 218 GLN A C 1
ATOM 1713 O O . GLN A 1 218 ? 3.032 -0.065 -11.664 1.00 95.69 218 GLN A O 1
ATOM 1718 N N . VAL A 1 219 ? 4.249 0.305 -13.501 1.00 96.62 219 VAL A N 1
ATOM 1719 C CA . VAL A 1 219 ? 3.896 -0.974 -14.153 1.00 96.62 219 VAL A CA 1
ATOM 1720 C C . VAL A 1 219 ? 4.298 -2.220 -13.347 1.00 96.62 219 VAL A C 1
ATOM 1722 O O . VAL A 1 219 ? 3.638 -3.252 -13.451 1.00 96.62 219 VAL A O 1
ATOM 1725 N N . VAL A 1 220 ? 5.350 -2.135 -12.523 1.00 97.31 220 VAL A N 1
ATOM 1726 C CA . VAL A 1 220 ? 5.761 -3.209 -11.600 1.00 97.31 220 VAL A CA 1
ATOM 1727 C C . VAL A 1 220 ? 4.835 -3.256 -10.384 1.00 97.31 220 VAL A C 1
ATOM 1729 O O . VAL A 1 220 ? 4.413 -4.339 -9.977 1.00 97.31 220 VAL A O 1
ATOM 1732 N N . ILE A 1 221 ? 4.467 -2.092 -9.841 1.00 97.44 221 ILE A N 1
ATOM 1733 C CA . ILE A 1 221 ? 3.502 -1.985 -8.738 1.00 97.44 221 ILE A CA 1
ATOM 1734 C C . ILE A 1 221 ? 2.125 -2.508 -9.166 1.00 97.44 221 ILE A C 1
ATOM 1736 O O . ILE A 1 221 ? 1.492 -3.249 -8.415 1.00 97.44 221 ILE A O 1
ATOM 1740 N N . ASP A 1 222 ? 1.695 -2.205 -10.391 1.00 97.31 222 ASP A N 1
ATOM 1741 C CA . ASP A 1 222 ? 0.438 -2.689 -10.967 1.00 97.31 222 ASP A CA 1
ATOM 1742 C C . ASP A 1 222 ? 0.423 -4.217 -11.115 1.00 97.31 222 ASP A C 1
ATOM 1744 O O . A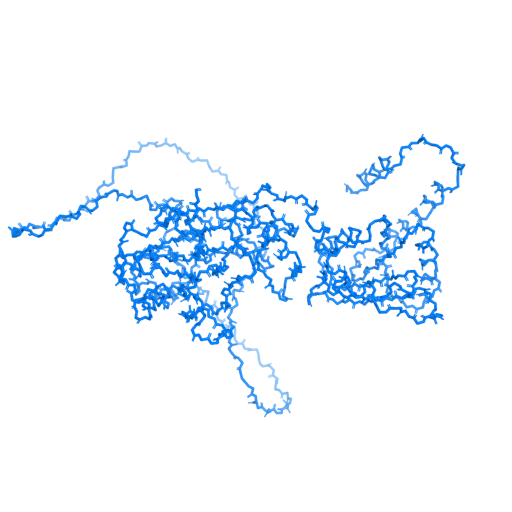SP A 1 222 ? -0.594 -4.857 -10.839 1.00 97.31 222 ASP A O 1
ATOM 1748 N N . GLU A 1 223 ? 1.544 -4.831 -11.518 1.00 98.19 223 GLU A N 1
ATOM 1749 C CA . GLU A 1 223 ? 1.655 -6.294 -11.578 1.00 98.19 223 GLU A CA 1
ATOM 1750 C C . GLU A 1 223 ? 1.605 -6.920 -10.178 1.00 98.19 223 GLU A C 1
ATOM 1752 O O . GLU A 1 223 ? 0.898 -7.911 -9.980 1.00 98.19 223 GLU A O 1
ATOM 1757 N N . ASN A 1 224 ? 2.281 -6.330 -9.187 1.00 98.56 224 ASN A N 1
ATOM 1758 C CA . ASN A 1 224 ? 2.180 -6.775 -7.793 1.00 98.56 224 ASN A CA 1
ATOM 1759 C C . ASN A 1 224 ? 0.734 -6.667 -7.280 1.00 98.56 224 ASN A C 1
ATOM 1761 O O . ASN A 1 224 ? 0.203 -7.622 -6.709 1.00 98.56 224 ASN A O 1
ATOM 1765 N N . LEU A 1 225 ? 0.051 -5.551 -7.554 1.00 98.38 225 LEU A N 1
ATOM 1766 C CA . LEU A 1 225 ? -1.351 -5.363 -7.185 1.00 98.38 225 LEU A CA 1
ATOM 1767 C C . LEU A 1 225 ? -2.259 -6.380 -7.884 1.00 98.38 225 LEU A C 1
ATOM 1769 O O . LEU A 1 225 ? -3.162 -6.917 -7.250 1.00 98.38 225 LEU A O 1
ATOM 1773 N N . ARG A 1 226 ? -2.014 -6.699 -9.161 1.00 98.00 226 ARG A N 1
ATOM 1774 C CA . ARG A 1 226 ? -2.754 -7.742 -9.889 1.00 98.00 226 ARG A CA 1
ATOM 1775 C C . ARG A 1 226 ? -2.572 -9.121 -9.244 1.00 98.00 226 ARG A C 1
ATOM 1777 O O . ARG A 1 226 ? -3.545 -9.860 -9.103 1.00 98.00 226 ARG A O 1
ATOM 1784 N N . ARG A 1 227 ? -1.346 -9.478 -8.845 1.00 98.31 227 ARG A N 1
ATOM 1785 C CA . ARG A 1 227 ? -1.059 -10.745 -8.142 1.00 98.31 227 ARG A CA 1
ATOM 1786 C C . ARG A 1 227 ? -1.758 -10.808 -6.791 1.00 98.31 227 ARG A C 1
ATOM 1788 O O . ARG A 1 227 ? -2.361 -11.829 -6.465 1.00 98.31 227 ARG A O 1
ATOM 1795 N N . LEU A 1 228 ? -1.723 -9.712 -6.034 1.00 98.38 228 LEU A N 1
ATOM 1796 C CA . LEU A 1 228 ? -2.447 -9.616 -4.773 1.00 98.38 228 LEU A CA 1
ATOM 1797 C C . LEU A 1 228 ? -3.960 -9.727 -4.986 1.00 98.38 228 LEU A C 1
ATOM 1799 O O . LEU A 1 228 ? -4.603 -10.501 -4.287 1.00 98.38 228 LEU A O 1
ATOM 1803 N N . ALA A 1 229 ? -4.518 -9.013 -5.963 1.00 97.69 229 ALA A N 1
ATOM 1804 C CA . ALA A 1 229 ? -5.940 -9.049 -6.302 1.00 97.69 229 ALA A CA 1
ATOM 1805 C C . ALA A 1 229 ? -6.416 -10.471 -6.624 1.00 97.69 229 ALA A C 1
ATOM 1807 O O . ALA A 1 229 ? -7.476 -10.888 -6.162 1.00 97.69 229 ALA A O 1
ATOM 1808 N N . GLN A 1 230 ? -5.592 -11.259 -7.321 1.00 96.56 230 GLN A N 1
ATOM 1809 C CA . GLN A 1 230 ? -5.883 -12.658 -7.631 1.00 96.56 230 GLN A CA 1
ATOM 1810 C C . GLN A 1 230 ? -5.985 -13.544 -6.375 1.00 96.56 230 GLN A C 1
ATOM 1812 O O . GLN A 1 230 ? -6.900 -14.357 -6.282 1.00 96.56 230 GLN A O 1
ATOM 1817 N N . VAL A 1 231 ? -5.079 -13.389 -5.402 1.00 96.75 231 VAL A N 1
ATOM 1818 C CA . VAL A 1 231 ? -5.058 -14.219 -4.174 1.00 96.75 231 VAL A CA 1
ATOM 1819 C C . VAL A 1 231 ? -5.978 -13.675 -3.071 1.00 96.75 231 VAL A C 1
ATOM 1821 O O . VAL A 1 231 ? -6.551 -14.437 -2.288 1.00 96.75 231 VAL A O 1
ATOM 1824 N N . GLY A 1 232 ? -6.171 -12.358 -3.012 1.00 95.75 232 GLY A N 1
ATOM 1825 C CA . GLY A 1 232 ? -7.180 -11.709 -2.175 1.00 95.75 232 GLY A CA 1
ATOM 1826 C C . GLY A 1 232 ? -8.597 -11.975 -2.690 1.00 95.75 232 GLY A C 1
ATOM 1827 O O . GLY A 1 232 ? -9.530 -12.147 -1.906 1.00 95.75 232 GLY A O 1
ATOM 1828 N N . GLY A 1 233 ? -8.738 -12.106 -4.009 1.00 94.94 233 GLY A N 1
ATOM 1829 C CA . GLY A 1 233 ? -9.983 -12.298 -4.744 1.00 94.94 233 GLY A CA 1
ATOM 1830 C C . GLY A 1 233 ? -10.869 -11.052 -4.721 1.00 94.94 233 GLY A C 1
ATOM 1831 O O . GLY A 1 233 ? -12.063 -11.134 -4.422 1.00 94.94 233 GLY A O 1
ATOM 1832 N N . PHE A 1 234 ? -10.256 -9.910 -5.015 1.00 94.75 234 PHE A N 1
ATOM 1833 C CA . PHE A 1 234 ? -10.932 -8.646 -5.287 1.00 94.75 234 PHE A CA 1
ATOM 1834 C C . PHE A 1 234 ? -10.595 -8.180 -6.706 1.00 94.75 234 PHE A C 1
ATOM 1836 O O . PHE A 1 234 ? -9.574 -8.574 -7.267 1.00 94.75 234 PHE A O 1
ATOM 1843 N N . ASP A 1 235 ? -11.447 -7.338 -7.285 1.00 91.31 235 ASP A N 1
ATOM 1844 C CA . ASP A 1 235 ? -11.150 -6.663 -8.547 1.00 91.31 235 ASP A CA 1
ATOM 1845 C C . ASP A 1 235 ? -10.353 -5.378 -8.275 1.00 91.31 235 ASP A C 1
ATOM 1847 O O . ASP A 1 235 ? -10.732 -4.562 -7.428 1.00 91.31 235 ASP A O 1
ATOM 1851 N N . ASN A 1 236 ? -9.239 -5.197 -8.985 1.00 93.06 236 ASN A N 1
ATOM 1852 C CA . ASN A 1 236 ? -8.396 -4.013 -8.858 1.00 93.06 236 ASN A CA 1
ATOM 1853 C C . ASN A 1 236 ? -8.846 -2.839 -9.750 1.00 93.06 236 ASN A C 1
ATOM 1855 O O . ASN A 1 236 ? -8.242 -1.771 -9.669 1.00 93.06 236 ASN A O 1
ATOM 1859 N N . SER A 1 237 ? -9.911 -2.990 -10.549 1.00 93.38 237 SER A N 1
ATOM 1860 C CA . SER A 1 237 ? -10.463 -1.913 -11.390 1.00 93.38 237 SER A CA 1
ATOM 1861 C C . SER A 1 237 ? -11.050 -0.741 -10.587 1.00 93.38 237 SER A C 1
ATOM 1863 O O . SER A 1 237 ? -10.997 0.408 -11.025 1.00 93.38 237 SER A O 1
ATOM 1865 N N . ARG A 1 238 ? -11.581 -1.022 -9.389 1.00 93.75 238 ARG A N 1
ATOM 1866 C CA . ARG A 1 238 ? -12.176 -0.048 -8.453 1.00 93.75 238 ARG A CA 1
ATOM 1867 C C . ARG A 1 238 ? -11.438 -0.056 -7.116 1.00 93.75 238 ARG A C 1
ATOM 1869 O O . ARG A 1 238 ? -12.035 -0.181 -6.045 1.00 93.75 238 ARG A O 1
ATOM 1876 N N . PHE A 1 239 ? -10.114 0.019 -7.206 1.00 96.38 239 PHE A N 1
ATOM 1877 C CA . PHE A 1 239 ? -9.207 0.021 -6.067 1.00 96.38 239 PHE A CA 1
ATOM 1878 C C . PHE A 1 239 ? -8.863 1.451 -5.635 1.00 96.38 239 PHE A C 1
ATOM 1880 O O . PHE A 1 239 ? -8.340 2.244 -6.418 1.00 96.38 239 PHE A O 1
ATOM 1887 N N . HIS A 1 240 ? -9.122 1.770 -4.368 1.00 96.81 240 HIS A N 1
ATOM 1888 C CA . HIS A 1 240 ? -8.792 3.050 -3.752 1.00 96.81 240 HIS A CA 1
ATOM 1889 C C . HIS A 1 240 ? -7.837 2.833 -2.585 1.00 96.81 240 HIS A C 1
ATOM 1891 O O . HIS A 1 240 ? -8.190 2.220 -1.581 1.00 96.81 240 HIS A O 1
ATOM 1897 N N . ILE A 1 241 ? -6.629 3.376 -2.706 1.00 96.81 241 ILE A N 1
ATOM 1898 C CA . ILE A 1 241 ? -5.635 3.369 -1.636 1.00 96.81 241 ILE A CA 1
ATOM 1899 C C . ILE A 1 241 ? -5.517 4.746 -0.992 1.00 96.81 241 ILE A C 1
ATOM 1901 O O . ILE A 1 241 ? -5.589 5.772 -1.673 1.00 96.81 241 ILE A O 1
ATOM 1905 N N . ILE A 1 242 ? -5.323 4.753 0.324 1.00 96.94 242 ILE A N 1
ATOM 1906 C CA . ILE A 1 242 ? -5.150 5.963 1.126 1.00 96.94 242 ILE A CA 1
ATOM 1907 C C . ILE A 1 242 ? -3.983 6.823 0.630 1.00 96.94 242 ILE A C 1
ATOM 1909 O O . ILE A 1 242 ? -2.894 6.319 0.354 1.00 96.94 242 ILE A O 1
ATOM 1913 N N . ARG A 1 243 ? -4.211 8.142 0.571 1.00 93.88 243 ARG A N 1
ATOM 1914 C CA . ARG A 1 243 ? -3.203 9.165 0.250 1.00 93.88 243 ARG A CA 1
ATOM 1915 C C . ARG A 1 243 ? -2.733 9.853 1.530 1.00 93.88 243 ARG A C 1
ATOM 1917 O O . ARG A 1 243 ? -3.092 10.997 1.793 1.00 93.88 243 ARG A O 1
ATOM 1924 N N . THR A 1 244 ? -1.944 9.125 2.314 1.00 89.00 244 THR A N 1
ATOM 1925 C CA . THR A 1 244 ? -1.596 9.464 3.703 1.00 89.00 244 THR A CA 1
ATOM 1926 C C . THR A 1 244 ? -0.975 10.854 3.867 1.00 89.00 244 THR A C 1
ATOM 1928 O O . THR A 1 244 ? -0.093 11.253 3.093 1.00 89.00 244 THR A O 1
ATOM 1931 N N . GLU A 1 245 ? -1.365 11.544 4.937 1.00 91.38 245 GLU A N 1
ATOM 1932 C CA . GLU A 1 245 ? -0.675 12.716 5.504 1.00 91.38 245 GLU A CA 1
ATOM 1933 C C . GLU A 1 245 ? -0.275 12.514 6.974 1.00 91.38 245 GLU A C 1
ATOM 1935 O O . GLU A 1 245 ? 0.254 13.426 7.609 1.00 91.38 245 GLU A O 1
ATOM 1940 N N . HIS A 1 246 ? -0.467 11.296 7.493 1.00 90.31 246 HIS A N 1
ATOM 1941 C CA . HIS A 1 246 ? -0.263 10.919 8.890 1.00 90.31 246 HIS A CA 1
ATOM 1942 C C . HIS A 1 246 ? -1.143 11.722 9.861 1.00 90.31 246 HIS A C 1
ATOM 1944 O O . HIS A 1 246 ? -0.746 11.965 11.003 1.00 90.31 246 HIS A O 1
ATOM 1950 N N . GLY A 1 247 ? -2.322 12.129 9.394 1.00 93.81 247 GLY A N 1
ATOM 1951 C CA . GLY A 1 247 ? -3.380 12.764 10.163 1.00 93.81 247 GLY A CA 1
ATOM 1952 C C . GLY A 1 247 ? -4.518 11.796 10.504 1.00 93.81 247 GLY A C 1
ATOM 1953 O O . GLY A 1 247 ? -4.298 10.612 10.765 1.00 93.81 247 GLY A O 1
ATOM 1954 N N . HIS A 1 248 ? -5.747 12.317 10.515 1.00 95.94 248 HIS A N 1
ATOM 1955 C CA . HIS A 1 248 ? -6.963 11.587 10.900 1.00 95.94 248 HIS A CA 1
ATOM 1956 C C . HIS A 1 248 ? -8.148 11.801 9.940 1.00 95.94 248 HIS A C 1
ATOM 1958 O O . HIS A 1 248 ? -9.276 11.408 10.243 1.00 95.94 248 HIS A O 1
ATOM 1964 N N . ASN A 1 249 ? -7.910 12.433 8.787 1.00 97.19 249 ASN A N 1
ATOM 1965 C CA . ASN A 1 249 ? -8.957 12.760 7.823 1.00 97.19 249 ASN A CA 1
ATOM 1966 C C . ASN A 1 249 ? -9.525 11.495 7.162 1.00 97.19 249 ASN A C 1
ATOM 1968 O O . ASN A 1 249 ? -8.772 10.626 6.715 1.00 97.19 249 ASN A O 1
ATOM 1972 N N . VAL A 1 250 ? -10.855 11.418 7.073 1.00 98.25 250 VAL A N 1
ATOM 1973 C CA . VAL A 1 250 ? -11.598 10.279 6.514 1.00 98.25 250 VAL A CA 1
ATOM 1974 C C . VAL A 1 250 ? -12.275 10.709 5.215 1.00 98.25 250 VAL A C 1
ATOM 1976 O O . VAL A 1 250 ? -13.090 11.628 5.229 1.00 98.25 250 VAL A O 1
ATOM 1979 N N . TRP A 1 251 ? -11.983 10.035 4.102 1.00 98.31 251 TRP A N 1
ATOM 1980 C CA . TRP A 1 251 ? -12.706 10.236 2.845 1.00 98.31 251 TRP A CA 1
ATOM 1981 C C . TRP A 1 251 ? -13.855 9.228 2.697 1.00 98.31 251 TRP A C 1
ATOM 1983 O O . TRP A 1 251 ? -13.666 8.014 2.824 1.00 98.31 251 TRP A O 1
ATOM 1993 N N . ARG A 1 252 ? -15.056 9.732 2.397 1.00 98.25 252 ARG A N 1
ATOM 1994 C CA . ARG A 1 252 ? -16.261 8.932 2.141 1.00 98.25 252 ARG A CA 1
ATOM 1995 C C . ARG A 1 252 ? -16.362 8.600 0.653 1.00 98.25 252 ARG A C 1
ATOM 1997 O O . ARG A 1 252 ? -16.857 9.394 -0.155 1.00 98.25 252 ARG A O 1
ATOM 2004 N N . VAL A 1 253 ? -15.893 7.413 0.277 1.00 97.69 253 VAL A N 1
ATOM 2005 C CA . VAL A 1 253 ? -15.822 7.001 -1.133 1.00 97.69 253 VAL A CA 1
ATOM 2006 C C . VAL A 1 253 ? -17.228 6.900 -1.718 1.00 97.69 253 VAL A C 1
ATOM 2008 O O . VAL A 1 253 ? -18.077 6.181 -1.195 1.00 97.69 253 VAL A O 1
ATOM 2011 N N . GLY A 1 254 ? -17.457 7.618 -2.819 1.00 95.38 254 GLY A N 1
ATOM 2012 C CA . GLY A 1 254 ? -18.742 7.656 -3.521 1.00 95.38 254 GLY A CA 1
ATOM 2013 C C . GLY A 1 254 ? -19.714 8.734 -3.042 1.00 95.38 254 GLY A C 1
ATOM 2014 O O . GLY A 1 254 ? -20.718 8.958 -3.713 1.00 95.38 254 GLY A O 1
ATOM 2015 N N . ARG A 1 255 ? -19.421 9.429 -1.934 1.00 94.81 255 ARG A N 1
ATOM 2016 C CA . ARG A 1 255 ? -20.275 10.508 -1.404 1.00 94.81 255 ARG A CA 1
ATOM 2017 C C . ARG A 1 255 ? -19.715 11.907 -1.650 1.00 94.81 255 ARG A C 1
ATOM 2019 O O . ARG A 1 255 ? -20.473 12.869 -1.687 1.00 94.81 255 ARG A O 1
ATOM 2026 N N . GLU A 1 256 ? -18.405 12.023 -1.848 1.00 93.19 256 GLU A N 1
ATOM 2027 C CA . GLU A 1 256 ? -17.723 13.297 -2.083 1.00 93.19 256 GLU A CA 1
ATOM 2028 C C . GLU A 1 256 ? -16.533 13.149 -3.038 1.00 93.19 256 GLU A C 1
ATOM 2030 O O . GLU A 1 256 ? -16.035 12.042 -3.276 1.00 93.19 256 GLU A O 1
ATOM 2035 N N . GLN A 1 257 ? -16.065 14.275 -3.588 1.00 94.69 257 GLN A N 1
ATOM 2036 C CA . GLN A 1 257 ? -14.852 14.288 -4.405 1.00 94.69 257 GLN A CA 1
ATOM 2037 C C . GLN A 1 257 ? -13.639 13.861 -3.576 1.00 94.69 257 GLN A C 1
ATOM 2039 O O . GLN A 1 257 ? -13.520 14.224 -2.408 1.00 94.69 257 GLN A O 1
ATOM 2044 N N . GLN A 1 258 ? -12.731 13.105 -4.194 1.00 95.69 258 GLN A N 1
ATOM 2045 C CA . GLN A 1 258 ? -11.536 12.607 -3.522 1.00 95.69 258 GLN A CA 1
ATOM 2046 C C . GLN A 1 258 ? -10.628 13.764 -3.064 1.00 95.69 258 GLN A C 1
ATOM 2048 O O . GLN A 1 258 ? -10.124 14.500 -3.918 1.00 95.69 258 GLN A O 1
ATOM 2053 N N . PRO A 1 259 ? -10.335 13.891 -1.756 1.00 94.94 259 PRO A N 1
ATOM 2054 C CA . PRO A 1 259 ? -9.370 14.864 -1.263 1.00 94.94 259 PRO A CA 1
ATOM 2055 C C . PRO A 1 259 ? -7.949 14.559 -1.749 1.00 94.94 259 PRO A C 1
ATOM 2057 O O . PRO A 1 259 ? -7.606 13.422 -2.094 1.00 94.94 259 PRO A O 1
ATOM 2060 N N . ALA A 1 260 ? -7.084 15.575 -1.732 1.00 95.00 260 ALA A N 1
ATOM 2061 C CA . ALA A 1 260 ? -5.679 15.407 -2.099 1.00 95.00 260 ALA A CA 1
ATOM 2062 C C . ALA A 1 260 ? -4.951 14.431 -1.159 1.00 95.00 260 ALA A C 1
ATOM 2064 O O . ALA A 1 260 ? -4.171 13.596 -1.626 1.00 95.00 260 ALA A O 1
ATOM 2065 N N . ARG A 1 261 ? -5.235 14.531 0.146 1.00 95.69 261 ARG A N 1
ATOM 2066 C CA . ARG A 1 261 ? -4.671 13.702 1.212 1.00 95.69 261 ARG A CA 1
ATOM 2067 C C . ARG A 1 261 ? -5.729 13.354 2.253 1.00 95.69 261 ARG A C 1
ATOM 2069 O O . ARG A 1 261 ? -6.684 14.105 2.433 1.00 95.69 261 ARG A O 1
ATOM 2076 N N . TYR A 1 262 ? -5.577 12.184 2.855 1.00 97.12 262 TYR A N 1
ATOM 2077 C CA . TYR A 1 262 ? -6.429 11.634 3.907 1.00 97.12 262 TYR A CA 1
ATOM 2078 C C . TYR A 1 262 ? -5.755 10.378 4.476 1.00 97.12 262 TYR A C 1
ATOM 2080 O O . TYR A 1 262 ? -4.887 9.798 3.822 1.00 97.12 262 TYR A O 1
ATOM 2088 N N . ASP A 1 263 ? -6.169 9.925 5.658 1.00 98.06 263 ASP A N 1
ATOM 2089 C CA . ASP A 1 263 ? -5.578 8.771 6.358 1.00 98.06 263 ASP A CA 1
ATOM 2090 C C . ASP A 1 263 ? -6.587 7.655 6.639 1.00 98.06 263 ASP A C 1
ATOM 2092 O O . ASP A 1 263 ? -6.229 6.625 7.212 1.00 98.06 263 ASP A O 1
ATOM 2096 N N . ALA A 1 264 ? -7.833 7.822 6.192 1.00 98.62 264 ALA A N 1
ATOM 2097 C CA . ALA A 1 264 ? -8.863 6.799 6.253 1.00 98.62 264 ALA A CA 1
ATOM 2098 C C . ALA A 1 264 ? -9.869 6.877 5.095 1.00 98.62 264 ALA A C 1
ATOM 2100 O O . ALA A 1 264 ? -10.072 7.924 4.481 1.00 98.62 264 ALA A O 1
ATOM 2101 N N . LEU A 1 265 ? -10.511 5.744 4.824 1.00 98.44 265 LEU A N 1
ATOM 2102 C CA . LEU A 1 265 ? -11.549 5.532 3.819 1.00 98.44 265 LEU A CA 1
ATOM 2103 C C . LEU A 1 265 ? -12.754 4.872 4.481 1.00 98.44 265 LEU A C 1
ATOM 2105 O O . LEU A 1 265 ? -12.565 3.947 5.269 1.00 98.44 265 LEU A O 1
ATOM 2109 N N . VAL A 1 266 ? -13.969 5.283 4.118 1.00 98.81 266 VAL A N 1
ATOM 2110 C CA . VAL A 1 266 ? -15.216 4.586 4.487 1.00 98.81 266 VAL A CA 1
ATOM 2111 C C . VAL A 1 266 ? -16.162 4.544 3.289 1.00 98.81 266 VAL A C 1
ATOM 2113 O O . VAL A 1 266 ? -16.261 5.530 2.552 1.00 98.81 266 VAL A O 1
ATOM 2116 N N . THR A 1 267 ? -16.854 3.420 3.082 1.00 98.56 267 THR A N 1
ATOM 2117 C CA . THR A 1 267 ? -17.858 3.276 2.016 1.00 98.56 267 THR A CA 1
ATOM 2118 C C . THR A 1 267 ? -18.881 2.170 2.291 1.00 98.56 267 THR A C 1
ATOM 2120 O O . THR A 1 267 ? -18.582 1.183 2.961 1.00 98.56 267 THR A O 1
ATOM 2123 N N . ASP A 1 268 ? -20.076 2.330 1.723 1.00 97.94 268 ASP A N 1
ATOM 2124 C CA . ASP A 1 268 ? -21.151 1.332 1.603 1.00 97.94 268 ASP A CA 1
ATOM 2125 C C . ASP A 1 268 ? -21.247 0.746 0.174 1.00 97.94 268 ASP A C 1
ATOM 2127 O O . ASP A 1 268 ? -22.130 -0.058 -0.136 1.00 97.94 268 ASP A O 1
ATOM 2131 N N . LEU A 1 269 ? -20.332 1.132 -0.725 1.00 97.38 269 LEU A N 1
ATOM 2132 C CA . LEU A 1 269 ? -20.341 0.677 -2.110 1.00 97.38 269 LEU A CA 1
ATOM 2133 C C . LEU A 1 269 ? -19.844 -0.765 -2.248 1.00 97.38 269 LEU A C 1
ATOM 2135 O O . LEU A 1 269 ? -18.789 -1.147 -1.740 1.00 97.38 269 LEU A O 1
ATOM 2139 N N . ARG A 1 270 ? -20.580 -1.545 -3.041 1.00 96.06 270 ARG A N 1
ATOM 2140 C CA . ARG A 1 270 ? -20.182 -2.894 -3.453 1.00 96.06 270 ARG A CA 1
ATOM 2141 C C . ARG A 1 270 ? -19.184 -2.860 -4.609 1.00 96.06 270 ARG A C 1
ATOM 2143 O O . ARG A 1 270 ? -19.165 -1.918 -5.410 1.00 96.06 270 ARG A O 1
ATOM 2150 N N . ASP A 1 271 ? -18.374 -3.912 -4.683 1.00 95.38 271 ASP A N 1
ATOM 2151 C CA . ASP A 1 271 ? -17.282 -4.103 -5.644 1.00 95.38 271 ASP A CA 1
ATOM 2152 C C . ASP A 1 271 ? -16.316 -2.905 -5.690 1.00 95.38 271 ASP A C 1
ATOM 2154 O O . ASP A 1 271 ? -15.783 -2.549 -6.740 1.00 95.38 271 ASP A O 1
ATOM 2158 N N . VAL A 1 272 ? -16.126 -2.250 -4.541 1.00 97.00 272 VAL A N 1
ATOM 2159 C CA . VAL A 1 272 ? -15.111 -1.220 -4.310 1.00 97.00 272 VAL A CA 1
ATOM 2160 C C . VAL A 1 272 ? -14.135 -1.766 -3.284 1.00 97.00 272 VAL A C 1
ATOM 2162 O O . VAL A 1 272 ? -14.534 -2.148 -2.184 1.00 97.00 272 VAL A O 1
ATOM 2165 N N . THR A 1 273 ? -12.854 -1.785 -3.642 1.00 98.25 273 THR A N 1
ATOM 2166 C CA . THR A 1 273 ? -11.793 -2.188 -2.719 1.00 98.25 273 THR A CA 1
ATOM 2167 C C . THR A 1 273 ? -11.145 -0.941 -2.150 1.00 98.25 273 THR A C 1
ATOM 2169 O O . THR A 1 273 ? -10.574 -0.148 -2.898 1.00 98.25 273 THR A O 1
ATOM 2172 N N . ILE A 1 274 ? -11.208 -0.776 -0.833 1.00 98.62 274 ILE A N 1
ATOM 2173 C CA . ILE A 1 274 ? -10.474 0.270 -0.117 1.00 98.62 274 ILE A CA 1
ATOM 2174 C C . ILE A 1 274 ? -9.257 -0.343 0.574 1.00 98.62 274 ILE A C 1
ATOM 2176 O O . ILE A 1 274 ? -9.307 -1.477 1.054 1.00 98.62 274 ILE A O 1
ATOM 2180 N N . ALA A 1 275 ? -8.149 0.389 0.602 1.00 98.38 275 ALA A N 1
ATOM 2181 C CA . ALA A 1 275 ? -6.887 -0.118 1.118 1.00 98.38 275 ALA A CA 1
ATOM 2182 C C . ALA A 1 275 ? -6.027 0.971 1.757 1.00 98.38 275 ALA A C 1
ATOM 2184 O O . ALA A 1 275 ? -6.133 2.151 1.429 1.00 98.38 275 ALA A O 1
ATOM 2185 N N . ALA A 1 276 ? -5.106 0.557 2.619 1.00 98.12 276 ALA A N 1
ATOM 2186 C CA . ALA A 1 276 ? -4.076 1.420 3.179 1.00 98.12 276 ALA A CA 1
ATOM 2187 C C . ALA A 1 276 ? -2.711 0.745 3.082 1.00 98.12 276 ALA A C 1
ATOM 2189 O O . ALA A 1 276 ? -2.595 -0.457 3.327 1.00 98.12 276 ALA A O 1
ATOM 2190 N N . ALA A 1 277 ? -1.677 1.524 2.773 1.00 96.81 277 ALA A N 1
ATOM 2191 C CA . ALA A 1 277 ? -0.300 1.057 2.829 1.00 96.81 277 ALA A CA 1
ATOM 2192 C C . ALA A 1 277 ? 0.264 1.151 4.254 1.00 96.81 277 ALA A C 1
ATOM 2194 O O . ALA A 1 277 ? -0.009 2.100 4.996 1.00 96.81 277 ALA A O 1
ATOM 2195 N N . GLY A 1 278 ? 1.102 0.181 4.609 1.00 94.81 278 GLY A N 1
ATOM 2196 C CA . GLY A 1 278 ? 1.837 0.134 5.866 1.00 94.81 278 GLY A CA 1
ATOM 2197 C C . GLY A 1 278 ? 3.224 -0.467 5.662 1.00 94.81 278 GLY A C 1
ATOM 2198 O O . GLY A 1 278 ? 3.434 -1.301 4.784 1.00 94.81 278 GLY A O 1
ATOM 2199 N N . ALA A 1 279 ? 4.185 0.002 6.449 1.00 95.31 279 ALA A N 1
ATOM 2200 C CA . ALA A 1 279 ? 5.529 -0.563 6.560 1.00 95.31 279 ALA A CA 1
ATOM 2201 C C . ALA A 1 279 ? 6.117 -0.168 7.919 1.00 95.31 279 ALA A C 1
ATOM 2203 O O . ALA A 1 279 ? 7.167 0.459 7.946 1.00 95.31 279 ALA A O 1
ATOM 2204 N N . ASP A 1 280 ? 5.342 -0.436 8.987 1.00 97.06 280 ASP A N 1
ATOM 2205 C CA . ASP A 1 280 ? 5.582 -0.216 10.435 1.00 97.06 280 ASP A CA 1
ATOM 2206 C C . ASP A 1 280 ? 4.377 0.436 11.120 1.00 97.06 280 ASP A C 1
ATOM 2208 O O . ASP A 1 280 ? 4.009 0.062 12.232 1.00 97.06 280 ASP A O 1
ATOM 2212 N N . CYS A 1 281 ? 3.730 1.381 10.435 1.00 96.31 281 CYS A N 1
ATOM 2213 C CA . CYS A 1 281 ? 2.433 1.914 10.847 1.00 96.31 281 CYS A CA 1
ATOM 2214 C C . CYS A 1 281 ? 1.357 0.824 10.750 1.00 96.31 281 CYS A C 1
ATOM 2216 O O . CYS A 1 281 ? 1.391 0.014 9.819 1.00 96.31 281 CYS A O 1
ATOM 2218 N N . ILE A 1 282 ? 0.390 0.837 11.669 1.00 95.94 282 ILE A N 1
ATOM 2219 C CA . ILE A 1 282 ? -0.691 -0.152 11.692 1.00 95.94 282 ILE A CA 1
ATOM 2220 C C . ILE A 1 282 ? -1.743 0.229 10.655 1.00 95.94 282 ILE A C 1
ATOM 2222 O O . ILE A 1 282 ? -2.160 1.383 10.574 1.00 95.94 282 ILE A O 1
ATOM 2226 N N . VAL A 1 283 ? -2.206 -0.752 9.885 1.00 98.25 283 VAL A N 1
ATOM 2227 C CA . VAL A 1 283 ? -3.390 -0.603 9.034 1.00 98.25 283 VAL A CA 1
ATOM 2228 C C . VAL A 1 283 ? -4.593 -1.221 9.732 1.00 98.25 283 VAL A C 1
ATOM 2230 O O . VAL A 1 283 ? -4.584 -2.405 10.063 1.00 98.25 283 VAL A O 1
ATOM 2233 N N . LEU A 1 284 ? -5.639 -0.429 9.928 1.00 98.81 284 LEU A N 1
ATOM 2234 C CA . LEU A 1 284 ? -6.899 -0.866 10.522 1.00 98.81 284 LEU A CA 1
ATOM 2235 C C . LEU A 1 284 ? -7.904 -1.166 9.412 1.00 98.81 284 LEU A C 1
ATOM 2237 O O . LEU A 1 284 ? -8.063 -0.346 8.507 1.00 98.81 284 LEU A O 1
ATOM 2241 N N . LEU A 1 285 ? -8.587 -2.306 9.484 1.00 98.88 285 LEU A N 1
ATOM 2242 C CA . LEU A 1 285 ? -9.710 -2.641 8.604 1.00 98.88 285 LEU A CA 1
ATOM 2243 C C . LEU A 1 285 ? -10.983 -2.739 9.438 1.00 98.88 285 LEU A C 1
ATOM 2245 O O . LEU A 1 285 ? -10.976 -3.385 10.481 1.00 98.88 285 LEU A O 1
ATOM 2249 N N . PHE A 1 286 ? -12.058 -2.114 8.972 1.00 98.88 286 PHE A N 1
ATOM 2250 C CA . PHE A 1 286 ? -13.339 -2.013 9.663 1.00 98.88 286 PHE A CA 1
ATOM 2251 C C . PHE A 1 286 ? -14.431 -2.647 8.812 1.00 98.88 286 PHE A C 1
ATOM 2253 O O . PHE A 1 286 ? -14.486 -2.406 7.605 1.00 98.88 286 PHE A O 1
ATOM 2260 N N . ALA A 1 287 ? -15.320 -3.407 9.440 1.00 98.81 287 ALA A N 1
ATOM 2261 C CA . ALA A 1 287 ? -16.469 -4.006 8.780 1.00 98.81 287 ALA A CA 1
ATOM 2262 C C . ALA A 1 287 ? -17.688 -3.996 9.700 1.00 98.81 287 ALA A C 1
ATOM 2264 O O . ALA A 1 287 ? -17.626 -4.480 10.828 1.00 98.81 287 ALA A O 1
ATOM 2265 N N . ASP A 1 288 ? -18.808 -3.500 9.193 1.00 98.69 288 ASP A N 1
ATOM 2266 C CA . ASP A 1 288 ? -20.120 -3.644 9.810 1.00 98.69 288 ASP A CA 1
ATOM 2267 C C . ASP A 1 288 ? -20.991 -4.545 8.911 1.00 98.69 288 ASP A C 1
ATOM 2269 O O . ASP A 1 288 ? -21.423 -4.096 7.845 1.00 98.69 288 ASP A O 1
ATOM 2273 N N . PRO A 1 289 ? -21.244 -5.815 9.288 1.00 97.88 289 PRO A N 1
ATOM 2274 C CA . PRO A 1 289 ? -22.093 -6.730 8.519 1.00 97.88 289 PRO A CA 1
ATOM 2275 C C . PRO A 1 289 ? -23.591 -6.430 8.628 1.00 97.88 289 PRO A C 1
ATOM 2277 O O . PRO A 1 289 ? -24.370 -7.034 7.896 1.00 97.88 289 PRO A O 1
ATOM 2280 N N . VAL A 1 290 ? -24.012 -5.548 9.538 1.00 97.94 290 VAL A N 1
ATOM 2281 C CA . VAL A 1 290 ? -25.416 -5.159 9.705 1.00 97.94 290 VAL A CA 1
ATOM 2282 C C . VAL A 1 290 ? -25.725 -3.971 8.803 1.00 97.94 290 VAL A C 1
ATOM 2284 O O . VAL A 1 290 ? -26.625 -4.050 7.968 1.00 97.94 290 VAL A O 1
ATOM 2287 N N . ALA A 1 291 ? -24.952 -2.888 8.928 1.00 98.06 291 ALA A N 1
ATOM 2288 C CA . ALA A 1 291 ? -25.107 -1.702 8.085 1.00 98.06 291 ALA A CA 1
ATOM 2289 C C . ALA A 1 291 ? -24.507 -1.881 6.677 1.00 98.06 291 ALA A C 1
ATOM 2291 O O . ALA A 1 291 ? -24.791 -1.078 5.792 1.00 98.06 291 ALA A O 1
ATOM 2292 N N . MET A 1 292 ? -23.705 -2.933 6.457 1.00 97.94 292 MET A N 1
ATOM 2293 C CA . MET A 1 292 ? -22.960 -3.190 5.216 1.00 97.94 292 MET A CA 1
ATOM 2294 C C . MET A 1 292 ? -22.050 -2.015 4.844 1.00 97.94 292 MET A C 1
ATOM 2296 O O . MET A 1 292 ? -22.141 -1.439 3.761 1.00 97.94 292 MET A O 1
ATOM 2300 N N . VAL A 1 293 ? -21.160 -1.670 5.776 1.00 98.62 293 VAL A N 1
ATOM 2301 C CA . VAL A 1 293 ? -20.198 -0.568 5.648 1.00 98.62 293 VAL A CA 1
ATOM 2302 C C . VAL A 1 293 ? -18.802 -1.102 5.918 1.00 98.62 293 VAL A C 1
ATOM 2304 O O . VAL A 1 293 ? -18.591 -1.865 6.862 1.00 98.62 293 VAL A O 1
ATOM 2307 N N . ILE A 1 294 ? -17.836 -0.680 5.111 1.00 98.88 294 ILE A N 1
ATOM 2308 C CA . ILE A 1 294 ? -16.422 -1.005 5.303 1.00 98.88 294 ILE A CA 1
ATOM 2309 C C . ILE A 1 294 ? -15.594 0.259 5.481 1.00 98.88 294 ILE A C 1
ATOM 2311 O O . ILE A 1 294 ? -15.909 1.318 4.932 1.00 98.88 294 ILE A O 1
ATOM 2315 N N . GLY A 1 295 ? -14.501 0.127 6.224 1.00 98.81 295 GLY A N 1
ATOM 2316 C CA . GLY A 1 295 ? -13.519 1.182 6.414 1.00 98.81 295 GLY A CA 1
ATOM 2317 C C . GLY A 1 295 ? -12.088 0.656 6.390 1.00 98.81 295 GLY A C 1
ATOM 2318 O O . GLY A 1 295 ? -11.829 -0.513 6.671 1.00 98.81 295 GLY A O 1
ATOM 2319 N N . ALA A 1 296 ? -11.145 1.534 6.072 1.00 98.81 296 ALA A N 1
ATOM 2320 C CA . ALA A 1 296 ? -9.716 1.278 6.195 1.00 98.81 296 ALA A CA 1
ATOM 2321 C C . ALA A 1 296 ? -9.024 2.533 6.732 1.00 98.81 296 ALA A C 1
ATOM 2323 O O . ALA A 1 296 ? -9.372 3.637 6.318 1.00 98.81 296 ALA A O 1
ATOM 2324 N N . ALA A 1 297 ? -8.040 2.387 7.619 1.00 98.75 297 ALA A N 1
ATOM 2325 C CA . ALA A 1 297 ? -7.258 3.511 8.132 1.00 98.75 297 ALA A CA 1
ATOM 2326 C C . ALA A 1 297 ? -5.767 3.197 8.216 1.00 98.75 297 ALA A C 1
ATOM 2328 O O . ALA A 1 297 ? -5.367 2.094 8.589 1.00 98.75 297 ALA A O 1
ATOM 2329 N N . HIS A 1 298 ? -4.948 4.200 7.919 1.00 98.44 298 HIS A N 1
ATOM 2330 C CA . HIS A 1 298 ? -3.522 4.209 8.195 1.00 98.44 298 HIS A CA 1
ATOM 2331 C C . HIS A 1 298 ? -3.276 4.861 9.563 1.00 98.44 298 HIS A C 1
ATOM 2333 O O . HIS A 1 298 ? -3.334 6.079 9.715 1.00 98.44 298 HIS A O 1
ATOM 2339 N N . ALA A 1 299 ? -2.974 4.047 10.570 1.00 97.38 299 ALA A N 1
ATOM 2340 C CA . ALA A 1 299 ? -2.711 4.479 11.937 1.00 97.38 299 ALA A CA 1
ATOM 2341 C C . ALA A 1 299 ? -1.204 4.437 12.241 1.00 97.38 299 ALA A C 1
ATOM 2343 O O . ALA A 1 299 ? -0.696 3.572 12.960 1.00 97.38 299 ALA A O 1
ATOM 2344 N N . GLY A 1 300 ? -0.463 5.401 11.684 1.00 95.50 300 GLY A N 1
ATOM 2345 C CA . GLY A 1 300 ? 0.876 5.735 12.181 1.00 95.50 300 GLY A CA 1
ATOM 2346 C C . GLY A 1 300 ? 0.821 6.341 13.586 1.00 95.50 300 GLY A C 1
ATOM 2347 O O . GLY A 1 300 ? -0.261 6.551 14.134 1.00 95.50 300 GLY A O 1
ATOM 2348 N N . TRP A 1 301 ? 1.968 6.667 14.185 1.00 95.44 301 TRP A N 1
ATOM 2349 C CA . TRP A 1 301 ? 1.983 7.218 15.548 1.00 95.44 301 TRP A CA 1
ATOM 2350 C C . TRP A 1 301 ? 1.186 8.526 15.663 1.00 95.44 301 TRP A C 1
ATOM 2352 O O . TRP A 1 301 ? 0.376 8.660 16.573 1.00 95.44 301 TRP A O 1
ATOM 2362 N N . ARG A 1 302 ? 1.325 9.436 14.685 1.00 96.38 302 ARG A N 1
ATOM 2363 C CA . ARG A 1 302 ? 0.556 10.692 14.617 1.00 96.38 302 ARG A CA 1
ATOM 2364 C C . ARG A 1 302 ? -0.943 10.441 14.455 1.00 96.38 302 ARG A C 1
ATOM 2366 O O . ARG A 1 302 ? -1.726 10.970 15.233 1.00 96.38 302 ARG A O 1
ATOM 2373 N N . GLY A 1 303 ? -1.337 9.589 13.509 1.00 97.00 303 GLY A N 1
ATOM 2374 C CA . GLY A 1 303 ? -2.745 9.233 13.305 1.00 97.00 303 GLY A CA 1
ATOM 2375 C C . GLY A 1 303 ? -3.362 8.533 14.519 1.00 97.00 303 GLY A C 1
ATOM 2376 O O . GLY A 1 303 ? -4.514 8.785 14.858 1.00 97.00 303 GLY A O 1
ATOM 2377 N N . THR A 1 304 ? -2.582 7.714 15.230 1.00 97.62 304 THR A N 1
ATOM 2378 C CA . THR A 1 304 ? -3.007 7.034 16.464 1.00 97.62 304 THR A CA 1
ATOM 2379 C C . THR A 1 304 ? -3.312 8.040 17.571 1.00 97.62 304 THR A C 1
ATOM 2381 O O . THR A 1 304 ? -4.399 8.002 18.142 1.00 97.62 304 THR A O 1
ATOM 2384 N N . VAL A 1 305 ? -2.402 8.984 17.840 1.00 97.12 305 VAL A N 1
ATOM 2385 C CA . VAL A 1 305 ? -2.618 10.009 18.880 1.00 97.12 305 VAL A CA 1
ATOM 2386 C C . VAL A 1 305 ? -3.682 11.033 18.479 1.00 97.12 305 VAL A C 1
ATOM 2388 O O . VAL A 1 305 ? -4.396 11.549 19.332 1.00 97.12 305 VAL A O 1
ATOM 2391 N N . GLN A 1 306 ? -3.872 11.254 17.175 1.00 97.62 306 GLN A N 1
ATOM 2392 C CA . GLN A 1 306 ? -5.005 12.005 16.622 1.00 97.62 306 GLN A CA 1
ATOM 2393 C C . GLN A 1 306 ? -6.291 11.169 16.508 1.00 97.62 306 GLN A C 1
ATOM 2395 O O . GLN A 1 306 ? -7.300 11.648 15.998 1.00 97.62 306 GLN A O 1
ATOM 2400 N N . ARG A 1 307 ? -6.280 9.926 17.004 1.00 98.12 307 ARG A N 1
ATOM 2401 C CA . ARG A 1 307 ? -7.438 9.032 17.106 1.00 98.12 307 ARG A CA 1
ATOM 2402 C C . ARG A 1 307 ? -8.123 8.752 15.763 1.00 98.12 307 ARG A C 1
ATOM 2404 O O . ARG A 1 307 ? -9.347 8.659 15.713 1.00 98.12 307 ARG A O 1
ATOM 2411 N N . VAL A 1 308 ? -7.367 8.547 14.678 1.00 98.69 308 VAL A N 1
ATOM 2412 C CA . VAL A 1 308 ? -7.928 8.198 13.352 1.00 98.69 308 VAL A CA 1
ATOM 2413 C C . VAL A 1 308 ? -8.900 7.012 13.417 1.00 98.69 308 VAL A C 1
ATOM 2415 O O . VAL A 1 308 ? -9.940 7.029 12.764 1.00 98.69 308 VAL A O 1
ATOM 2418 N N . ALA A 1 309 ? -8.625 6.028 14.280 1.00 98.62 309 ALA A N 1
ATOM 2419 C CA . ALA A 1 309 ? -9.519 4.902 14.538 1.00 98.62 309 ALA A CA 1
ATOM 2420 C C . ALA A 1 309 ? -10.909 5.352 15.023 1.00 98.62 309 ALA A C 1
ATOM 2422 O O . ALA A 1 309 ? -11.928 4.875 14.525 1.00 98.62 309 ALA A O 1
ATOM 2423 N N . ALA A 1 310 ? -10.955 6.323 15.940 1.00 98.69 310 ALA A N 1
ATOM 2424 C CA . ALA A 1 310 ? -12.203 6.903 16.416 1.00 98.69 310 ALA A CA 1
ATOM 2425 C C . ALA A 1 310 ? -12.917 7.710 15.334 1.00 98.69 310 ALA A C 1
ATOM 2427 O O . ALA A 1 310 ? -14.133 7.622 15.203 1.00 98.69 310 ALA A O 1
ATOM 2428 N N . HIS A 1 311 ? -12.173 8.463 14.520 1.00 98.75 311 HIS A N 1
ATOM 2429 C CA . HIS A 1 311 ? -12.758 9.199 13.401 1.00 98.75 311 HIS A CA 1
ATOM 2430 C C . HIS A 1 311 ? -13.451 8.269 12.397 1.00 98.75 311 HIS A C 1
ATOM 2432 O O . HIS A 1 311 ? -14.546 8.593 11.941 1.00 98.75 311 HIS A O 1
ATOM 2438 N N . VAL A 1 312 ? -12.884 7.092 12.107 1.00 98.88 312 VAL A N 1
ATOM 2439 C CA . VAL A 1 312 ? -13.547 6.090 11.255 1.00 98.88 312 VAL A CA 1
ATOM 2440 C C . VAL A 1 312 ? -14.833 5.571 11.884 1.00 98.88 312 VAL A C 1
ATOM 2442 O O . VAL A 1 312 ? -15.868 5.599 11.221 1.00 98.88 312 VAL A O 1
ATOM 2445 N N . VAL A 1 313 ? -14.798 5.158 13.157 1.00 98.88 313 VAL A N 1
ATOM 2446 C CA . VAL A 1 313 ? -16.000 4.685 13.869 1.00 98.88 313 VAL A CA 1
ATOM 2447 C C . VAL A 1 313 ? -17.087 5.758 13.854 1.00 98.88 313 VAL A C 1
ATOM 2449 O O . VAL A 1 313 ? -18.225 5.467 13.502 1.00 98.88 313 VAL A O 1
ATOM 2452 N N . ARG A 1 314 ? -16.741 7.015 14.148 1.00 98.75 314 ARG A N 1
ATOM 2453 C CA . ARG A 1 314 ? -17.684 8.142 14.118 1.00 98.75 314 ARG A CA 1
ATOM 2454 C C . ARG A 1 314 ? -18.283 8.360 12.736 1.00 98.75 314 ARG A C 1
ATOM 2456 O O . ARG A 1 314 ? -19.488 8.514 12.637 1.00 98.75 314 ARG A O 1
ATOM 2463 N N . VAL A 1 315 ? -17.486 8.316 11.668 1.00 98.75 315 VAL A N 1
ATOM 2464 C CA . VAL A 1 315 ? -18.021 8.427 10.301 1.00 98.75 315 VAL A CA 1
ATOM 2465 C C . VAL A 1 315 ? -18.963 7.264 9.985 1.00 98.75 315 VAL A C 1
ATOM 2467 O O . VAL A 1 315 ? -20.043 7.493 9.448 1.00 98.75 315 VAL A O 1
ATOM 2470 N N . MET A 1 316 ? -18.603 6.027 10.340 1.00 98.81 316 MET A N 1
ATOM 2471 C CA . MET A 1 316 ? -19.483 4.869 10.146 1.00 98.81 316 MET A CA 1
ATOM 2472 C C . MET A 1 316 ? -20.812 5.039 10.898 1.00 98.81 316 MET A C 1
ATOM 2474 O O . MET A 1 316 ? -21.873 4.764 10.340 1.00 98.81 316 MET A O 1
ATOM 2478 N N . THR A 1 317 ? -20.789 5.541 12.136 1.00 98.69 317 THR A N 1
ATOM 2479 C CA . THR A 1 317 ? -22.010 5.720 12.932 1.00 98.69 317 THR A CA 1
ATOM 2480 C C . THR A 1 317 ? -22.855 6.905 12.466 1.00 98.69 317 THR A C 1
ATOM 2482 O O . THR A 1 317 ? -24.051 6.737 12.231 1.00 98.69 317 THR A O 1
ATOM 2485 N N . THR A 1 318 ? -22.269 8.093 12.287 1.00 98.31 318 THR A N 1
ATOM 2486 C CA . THR A 1 318 ? -23.028 9.317 11.983 1.00 98.31 318 THR A CA 1
ATOM 2487 C C . THR A 1 318 ? -23.482 9.394 10.531 1.00 98.31 318 THR A C 1
ATOM 2489 O O . THR A 1 318 ? -24.567 9.904 10.267 1.00 98.31 318 THR A O 1
ATOM 2492 N N . GLU A 1 319 ? -22.686 8.879 9.588 1.00 97.88 319 GLU A N 1
ATOM 2493 C CA . GLU A 1 319 ? -22.955 9.025 8.150 1.00 97.88 319 GLU A CA 1
ATOM 2494 C C . GLU A 1 319 ? -23.588 7.778 7.522 1.00 97.88 319 GLU A C 1
ATOM 2496 O O . GLU A 1 319 ? -24.274 7.886 6.500 1.00 97.88 319 GLU A O 1
ATOM 2501 N N . TYR A 1 320 ? -23.354 6.595 8.100 1.00 98.19 320 TYR A N 1
ATOM 2502 C CA . TYR A 1 320 ? -23.833 5.321 7.551 1.00 98.19 320 TYR A CA 1
ATOM 2503 C C . TYR A 1 320 ? -24.760 4.544 8.495 1.00 98.19 320 TYR A C 1
ATOM 2505 O O . TYR A 1 320 ? -25.329 3.534 8.090 1.00 98.19 320 TYR A O 1
ATOM 2513 N N . GLY A 1 321 ? -24.971 5.022 9.724 1.00 98.25 321 GLY A N 1
ATOM 2514 C CA . GLY A 1 321 ? -25.899 4.400 10.670 1.00 98.25 321 GLY A CA 1
ATOM 2515 C C . GLY A 1 321 ? -25.389 3.104 11.301 1.00 98.25 321 GLY A C 1
ATOM 2516 O O . GLY A 1 321 ? -26.187 2.371 11.888 1.00 98.25 321 GLY A O 1
ATOM 2517 N N . SER A 1 322 ? -24.085 2.823 11.208 1.00 98.75 322 SER A N 1
ATOM 2518 C CA . SER A 1 322 ? -23.459 1.731 11.956 1.00 98.75 322 SER A CA 1
ATOM 2519 C C . SER A 1 322 ? -23.666 1.899 13.456 1.00 98.75 322 SER A C 1
ATOM 2521 O O . SER A 1 322 ? -23.755 3.015 13.975 1.00 98.75 322 SER A O 1
ATOM 2523 N N . LYS A 1 323 ? -23.675 0.783 14.180 1.00 98.81 323 LYS A N 1
ATOM 2524 C CA . LYS A 1 323 ? -23.605 0.787 15.643 1.00 98.81 323 LYS A CA 1
ATOM 2525 C C . LYS A 1 323 ? -22.222 0.311 16.069 1.00 98.81 323 LYS A C 1
ATOM 2527 O O . LYS A 1 323 ? -21.779 -0.709 15.546 1.00 98.81 323 LYS A O 1
ATOM 2532 N N . PRO A 1 324 ? -21.547 0.963 17.034 1.00 98.62 324 PRO A N 1
ATOM 2533 C CA . PRO A 1 324 ? -20.220 0.530 17.477 1.00 98.62 324 PRO A CA 1
ATOM 2534 C C . PRO A 1 324 ? -20.144 -0.952 17.866 1.00 98.62 324 PRO A C 1
ATOM 2536 O O . PRO A 1 324 ? -19.135 -1.599 17.610 1.00 98.62 324 PRO A O 1
ATOM 2539 N N . GLN A 1 325 ? -21.232 -1.509 18.408 1.00 98.31 325 GLN A N 1
ATOM 2540 C CA . GLN A 1 325 ? -21.315 -2.912 18.824 1.00 98.31 325 GLN A CA 1
ATOM 2541 C C . GLN A 1 325 ? -21.334 -3.908 17.651 1.00 98.31 325 GLN A C 1
ATOM 2543 O O . GLN A 1 325 ? -21.016 -5.078 17.848 1.00 98.31 325 GLN A O 1
ATOM 2548 N N . ASP A 1 326 ? -21.697 -3.458 16.447 1.00 98.62 326 ASP A N 1
ATOM 2549 C CA . ASP A 1 326 ? -21.738 -4.283 15.233 1.00 98.62 326 ASP A CA 1
ATOM 2550 C C . ASP A 1 326 ? -20.432 -4.180 14.418 1.00 98.62 326 ASP A C 1
ATOM 2552 O O . ASP A 1 326 ? -20.129 -5.062 13.602 1.00 98.62 326 ASP A O 1
ATOM 2556 N N . ILE A 1 327 ? -19.627 -3.138 14.670 1.00 98.88 327 ILE A N 1
ATOM 2557 C CA . ILE A 1 327 ? -18.351 -2.894 13.993 1.00 98.88 327 ILE A CA 1
ATOM 2558 C C . ILE A 1 327 ? -17.309 -3.915 14.457 1.00 98.88 327 ILE A C 1
ATOM 2560 O O . ILE A 1 327 ? -17.022 -4.072 15.641 1.00 98.88 327 ILE A O 1
ATOM 2564 N N . ARG A 1 328 ? -16.690 -4.578 13.484 1.00 98.81 328 ARG A N 1
ATOM 2565 C CA . ARG A 1 328 ? -15.533 -5.458 13.655 1.00 98.81 328 ARG A CA 1
ATOM 2566 C C . ARG A 1 328 ? -14.296 -4.771 13.125 1.00 98.81 328 ARG A C 1
ATOM 2568 O O . ARG A 1 328 ? -14.343 -4.170 12.051 1.00 98.81 328 ARG A O 1
ATOM 2575 N N . VAL A 1 329 ? -13.193 -4.891 13.854 1.00 98.81 329 VAL A N 1
ATOM 2576 C CA . VAL A 1 329 ? -11.937 -4.237 13.495 1.00 98.81 329 VAL A CA 1
ATOM 2577 C C . VAL A 1 329 ? -10.795 -5.235 13.523 1.00 98.81 329 VAL A C 1
ATOM 2579 O O . VAL A 1 329 ? -10.607 -5.944 14.505 1.00 98.81 329 VAL A O 1
ATOM 2582 N N . ALA A 1 330 ? -10.011 -5.260 12.453 1.00 98.62 330 ALA A N 1
ATOM 2583 C CA . ALA A 1 330 ? -8.752 -5.984 12.393 1.00 98.62 330 ALA A CA 1
ATOM 2584 C C . ALA A 1 330 ? -7.581 -4.998 12.425 1.00 98.62 330 ALA A C 1
ATOM 2586 O O . ALA A 1 330 ? -7.608 -3.971 11.739 1.00 98.62 330 ALA A O 1
ATOM 2587 N N . LEU A 1 331 ? -6.555 -5.314 13.216 1.00 98.44 331 LEU A N 1
ATOM 2588 C CA . LEU A 1 331 ? -5.295 -4.580 13.261 1.00 98.44 331 LEU A CA 1
ATOM 2589 C C . LEU A 1 331 ? -4.230 -5.342 12.465 1.00 98.44 331 LEU A C 1
ATOM 2591 O O . LEU A 1 331 ? -3.888 -6.488 12.771 1.00 98.44 331 LEU A O 1
ATOM 2595 N N . GLY A 1 332 ? -3.673 -4.687 11.453 1.00 97.50 332 GLY A N 1
ATOM 2596 C CA . GLY A 1 332 ? -2.648 -5.261 10.592 1.00 97.50 332 GLY A CA 1
ATOM 2597 C C . GLY A 1 332 ? -1.246 -5.260 11.201 1.00 97.50 332 GLY A C 1
ATOM 2598 O O . GLY A 1 332 ? -1.028 -4.693 12.276 1.00 97.50 332 GLY A O 1
ATOM 2599 N N . PRO A 1 333 ? -0.272 -5.844 10.484 1.00 97.38 333 PRO A N 1
ATOM 2600 C CA . PRO A 1 333 ? 1.128 -5.842 10.884 1.00 97.38 333 PRO A CA 1
ATOM 2601 C C . PRO A 1 333 ? 1.662 -4.419 11.094 1.00 97.38 333 PRO A C 1
ATOM 2603 O O . PRO A 1 333 ? 1.447 -3.532 10.265 1.00 97.38 333 PRO A O 1
ATOM 2606 N N . GLY A 1 334 ? 2.404 -4.212 12.179 1.00 96.75 334 GLY A N 1
ATOM 2607 C CA . GLY A 1 334 ? 3.021 -2.931 12.532 1.00 96.75 334 GLY A CA 1
ATOM 2608 C C . GLY A 1 334 ? 4.082 -3.106 13.613 1.00 96.75 334 GLY A C 1
ATOM 2609 O O . GLY A 1 334 ? 4.307 -4.220 14.083 1.00 96.75 334 GLY A O 1
ATOM 2610 N N . LEU A 1 335 ? 4.764 -2.040 14.028 1.00 95.06 335 LEU A N 1
ATOM 2611 C CA . LEU A 1 335 ? 5.775 -2.154 15.082 1.00 95.06 335 LEU A CA 1
ATOM 2612 C C . LEU A 1 335 ? 5.142 -2.584 16.410 1.00 95.06 335 LEU A C 1
ATOM 2614 O O . LEU A 1 335 ? 4.157 -2.007 16.866 1.00 95.06 335 LEU A O 1
ATOM 2618 N N . ARG A 1 336 ? 5.757 -3.577 17.058 1.00 92.81 336 ARG A N 1
ATOM 2619 C CA . ARG A 1 336 ? 5.471 -3.894 18.465 1.00 92.81 336 ARG A CA 1
ATOM 2620 C C . ARG A 1 336 ? 6.099 -2.849 19.385 1.00 92.81 336 ARG A C 1
ATOM 2622 O O . ARG A 1 336 ? 7.114 -2.256 19.014 1.00 92.81 336 ARG A O 1
ATOM 2629 N N . MET A 1 337 ? 5.602 -2.754 20.621 1.00 90.81 337 MET A N 1
ATOM 2630 C CA . MET A 1 337 ? 6.116 -1.841 21.652 1.00 90.81 337 MET A CA 1
ATOM 2631 C C . MET A 1 337 ? 7.653 -1.838 21.733 1.00 90.81 337 MET A C 1
ATOM 2633 O O . MET A 1 337 ? 8.282 -0.816 21.491 1.00 90.81 337 MET A O 1
ATOM 2637 N N . GLY A 1 338 ? 8.288 -2.999 21.933 1.00 88.06 338 GLY A N 1
ATOM 2638 C CA . GLY A 1 338 ? 9.754 -3.106 22.044 1.00 88.06 338 GLY A CA 1
ATOM 2639 C C . GLY A 1 338 ? 10.561 -2.742 20.784 1.00 88.06 338 GLY A C 1
ATOM 2640 O O . GLY A 1 338 ? 11.788 -2.796 20.814 1.00 88.06 338 GLY A O 1
ATOM 2641 N N . CYS A 1 339 ? 9.906 -2.410 19.668 1.00 92.62 339 CYS A N 1
ATOM 2642 C CA . CYS A 1 339 ? 10.543 -1.986 18.422 1.00 92.62 339 CYS A CA 1
ATOM 2643 C C . CYS A 1 339 ? 10.221 -0.541 18.025 1.00 92.62 339 CYS A C 1
ATOM 2645 O O . CYS A 1 339 ? 10.914 -0.026 17.153 1.00 92.62 339 CYS A O 1
ATOM 2647 N N . PHE A 1 340 ? 9.232 0.107 18.647 1.00 93.88 340 PHE A N 1
ATOM 2648 C CA . PHE A 1 340 ? 8.887 1.499 18.369 1.00 93.88 340 PHE A CA 1
ATOM 2649 C C . PHE A 1 340 ? 9.405 2.408 19.484 1.00 93.88 340 PHE A C 1
ATOM 2651 O O . PHE A 1 340 ? 8.778 2.564 20.530 1.00 93.88 340 PHE A O 1
ATOM 2658 N N . ARG A 1 341 ? 10.592 2.974 19.261 1.00 93.00 341 ARG A N 1
ATOM 2659 C CA . ARG A 1 341 ? 11.255 3.884 20.197 1.00 93.00 341 ARG A CA 1
ATOM 2660 C C . ARG A 1 341 ? 10.872 5.327 19.879 1.00 93.00 341 ARG A C 1
ATOM 2662 O O . ARG A 1 341 ? 10.912 5.725 18.720 1.00 93.00 341 ARG A O 1
ATOM 2669 N N . MET A 1 342 ? 10.581 6.114 20.907 1.00 92.06 342 MET A N 1
ATOM 2670 C CA . MET A 1 342 ? 10.325 7.550 20.785 1.00 92.06 342 MET A CA 1
ATOM 2671 C C . MET A 1 342 ? 10.976 8.333 21.925 1.00 92.06 342 MET A C 1
ATOM 2673 O O . MET A 1 342 ? 11.346 7.751 22.950 1.00 92.06 342 MET A O 1
ATOM 2677 N N . LEU A 1 343 ? 11.143 9.643 21.748 1.00 92.31 343 LEU A N 1
ATOM 2678 C CA . LEU A 1 343 ? 11.667 10.505 22.805 1.00 92.31 343 LEU A CA 1
ATOM 2679 C C . LEU A 1 343 ? 10.632 10.644 23.929 1.00 92.31 343 LEU A C 1
ATOM 2681 O O . LEU A 1 343 ? 9.435 10.758 23.671 1.00 92.31 343 LEU A O 1
ATOM 2685 N N . GLU A 1 344 ? 11.082 10.645 25.188 1.00 91.75 344 GLU A N 1
ATOM 2686 C CA . GLU A 1 344 ? 10.184 10.778 26.349 1.00 91.75 344 GLU A CA 1
ATOM 2687 C C . GLU A 1 344 ? 9.364 12.080 26.282 1.00 91.75 344 GLU A C 1
ATOM 2689 O O . GLU A 1 344 ? 8.174 12.076 26.589 1.00 91.75 344 GLU A O 1
ATOM 2694 N N . GLU A 1 345 ? 9.955 13.169 25.787 1.00 91.25 345 GLU A N 1
ATOM 2695 C CA . GLU A 1 345 ? 9.282 14.463 25.591 1.00 91.25 345 GLU A CA 1
ATOM 2696 C C . GLU A 1 345 ? 8.166 14.439 24.530 1.00 91.25 345 GLU A C 1
ATOM 2698 O O . GLU A 1 345 ? 7.246 15.251 24.590 1.00 91.25 345 GLU A O 1
ATOM 2703 N N . GLU A 1 346 ? 8.190 13.477 23.603 1.00 91.94 346 GLU A N 1
ATOM 2704 C CA . GLU A 1 346 ? 7.167 13.290 22.563 1.00 91.94 346 GLU A CA 1
ATOM 2705 C C . GLU A 1 346 ? 6.073 12.294 22.983 1.00 91.94 346 GLU A C 1
ATOM 2707 O O . GLU A 1 346 ? 5.121 12.057 22.239 1.00 91.94 346 GLU A O 1
ATOM 2712 N N . SER A 1 347 ? 6.207 11.677 24.161 1.00 93.12 347 SER A N 1
ATOM 2713 C CA . SER A 1 347 ? 5.371 10.545 24.578 1.00 93.12 347 SER A CA 1
ATOM 2714 C C . SER A 1 347 ? 4.035 10.940 25.209 1.00 93.12 347 SER A C 1
ATOM 2716 O O . SER A 1 347 ? 3.123 10.113 25.260 1.00 93.12 347 SER A O 1
ATOM 2718 N N . GLN A 1 348 ? 3.885 12.195 25.649 1.00 95.50 348 GLN A N 1
ATOM 2719 C CA . GLN A 1 348 ? 2.692 12.670 26.359 1.00 95.50 348 GLN A CA 1
ATOM 2720 C C . GLN A 1 348 ? 1.369 12.318 25.648 1.00 95.50 348 GLN A C 1
ATOM 2722 O O . GLN A 1 348 ? 0.478 11.794 26.313 1.00 95.50 348 GLN A O 1
ATOM 2727 N N . PRO A 1 349 ? 1.232 12.464 24.314 1.00 96.38 349 PRO A N 1
ATOM 2728 C CA . PRO A 1 349 ? -0.016 12.116 23.634 1.00 96.38 349 PRO A CA 1
ATOM 2729 C C . PRO A 1 349 ? -0.402 10.629 23.736 1.00 96.38 349 PRO A C 1
ATOM 2731 O O . PRO A 1 349 ? -1.581 10.296 23.662 1.00 96.38 349 PRO A O 1
ATOM 2734 N N . PHE A 1 350 ? 0.562 9.718 23.917 1.00 95.69 350 PHE A N 1
ATOM 2735 C CA . PHE A 1 350 ? 0.273 8.305 24.190 1.00 95.69 350 PHE A CA 1
ATOM 2736 C C . PHE A 1 350 ? -0.161 8.080 25.636 1.00 95.69 350 PHE A C 1
ATOM 2738 O O . PHE A 1 350 ? -1.058 7.276 25.884 1.00 95.69 350 PHE A O 1
ATOM 2745 N N . PHE A 1 351 ? 0.439 8.806 26.581 1.00 94.44 351 PHE A N 1
ATOM 2746 C CA . PHE A 1 351 ? 0.019 8.785 27.980 1.00 94.44 351 PHE A CA 1
ATOM 2747 C C . PHE A 1 351 ? -1.435 9.256 28.133 1.00 94.44 351 PHE A C 1
ATOM 2749 O O . PHE A 1 351 ? -2.195 8.653 28.889 1.00 94.44 351 PHE A O 1
ATOM 2756 N N . ASP A 1 352 ? -1.832 10.271 27.357 1.00 96.56 352 ASP A N 1
ATOM 2757 C CA . ASP A 1 352 ? -3.199 10.807 27.319 1.00 96.56 352 ASP A CA 1
ATOM 2758 C C . ASP A 1 352 ? -4.224 9.803 26.756 1.00 96.56 352 ASP A C 1
ATOM 2760 O O . ASP A 1 352 ? -5.414 9.900 27.059 1.00 96.56 352 ASP A O 1
ATOM 2764 N N . ILE A 1 353 ? -3.785 8.823 25.951 1.00 96.38 353 ILE A N 1
ATOM 2765 C CA . ILE A 1 353 ? -4.613 7.658 25.603 1.00 96.38 353 ILE A CA 1
ATOM 2766 C C . ILE A 1 353 ? -4.703 6.741 26.819 1.00 96.38 353 ILE A C 1
ATOM 2768 O O . ILE A 1 353 ? -5.802 6.478 27.305 1.00 96.38 353 ILE A O 1
ATOM 2772 N N . HIS A 1 354 ? -3.554 6.237 27.280 1.00 96.94 354 HIS A N 1
ATOM 2773 C CA . HIS A 1 354 ? -3.440 5.457 28.507 1.00 96.94 354 HIS A CA 1
ATOM 2774 C C . HIS A 1 354 ? -1.963 5.265 28.910 1.00 96.94 354 HIS A C 1
ATOM 2776 O O . HIS A 1 354 ? -1.131 4.980 28.044 1.00 96.94 354 HIS A O 1
ATOM 2782 N N . PRO A 1 355 ? -1.605 5.289 30.210 1.00 94.06 355 PRO A N 1
ATOM 2783 C CA . PRO A 1 355 ? -0.219 5.103 30.653 1.00 94.06 355 PRO A CA 1
ATOM 2784 C C . PRO A 1 355 ? 0.431 3.782 30.210 1.00 94.06 355 PRO A C 1
ATOM 2786 O O . PRO A 1 355 ? 1.639 3.737 29.995 1.00 94.06 355 PRO A O 1
ATOM 2789 N N . THR A 1 356 ? -0.350 2.707 30.039 1.00 94.56 356 THR A N 1
ATOM 2790 C CA . THR A 1 356 ? 0.171 1.394 29.595 1.00 94.56 356 THR A CA 1
ATOM 2791 C C . THR A 1 356 ? 0.558 1.359 28.119 1.00 94.56 356 THR A C 1
ATOM 2793 O O . THR A 1 356 ? 1.155 0.381 27.677 1.00 94.56 356 THR A O 1
ATOM 2796 N N . CYS A 1 357 ? 0.231 2.395 27.343 1.00 95.06 357 CYS A N 1
ATOM 2797 C CA . CYS A 1 357 ? 0.685 2.522 25.961 1.00 95.06 357 CYS A CA 1
ATOM 2798 C C . CYS A 1 357 ? 2.190 2.808 25.863 1.00 95.06 357 CYS A C 1
ATOM 2800 O O . CYS A 1 357 ? 2.733 2.787 24.760 1.00 95.06 357 CYS A O 1
ATOM 2802 N N . LEU A 1 358 ? 2.862 3.079 26.988 1.00 94.38 358 LEU A N 1
ATOM 2803 C CA . LEU A 1 358 ? 4.283 3.394 27.067 1.00 94.38 358 LEU A CA 1
ATOM 2804 C C . LEU A 1 358 ? 5.015 2.429 28.005 1.00 94.38 358 LEU A C 1
ATOM 2806 O O . LEU A 1 358 ? 4.503 2.043 29.053 1.00 94.38 358 LEU A O 1
ATOM 2810 N N . SER A 1 359 ? 6.259 2.103 27.660 1.00 91.31 359 SER A N 1
ATOM 2811 C CA . SER A 1 359 ? 7.184 1.367 28.525 1.00 91.31 359 SER A CA 1
ATOM 2812 C C . SER A 1 359 ? 8.563 2.022 28.556 1.00 91.31 359 SER A C 1
ATOM 2814 O O . SER A 1 359 ? 9.046 2.537 27.546 1.00 91.31 359 SER A O 1
ATOM 2816 N N . LYS A 1 360 ? 9.218 1.966 29.722 1.00 85.75 360 LYS A N 1
ATOM 2817 C CA . LYS A 1 360 ? 10.641 2.310 29.894 1.00 85.75 360 LYS A CA 1
ATOM 2818 C C . LYS A 1 360 ? 11.564 1.143 29.543 1.00 85.75 360 LYS A C 1
ATOM 2820 O O . LYS A 1 360 ? 12.696 1.365 29.124 1.00 85.75 360 LYS A O 1
ATOM 2825 N N . ASP A 1 361 ? 11.061 -0.083 29.666 1.00 77.75 361 ASP A N 1
ATOM 2826 C CA . ASP A 1 361 ? 11.841 -1.302 29.504 1.00 77.75 361 ASP A CA 1
ATOM 2827 C C . ASP A 1 361 ? 11.522 -1.998 28.178 1.00 77.75 361 ASP A C 1
ATOM 2829 O O . ASP A 1 361 ? 10.359 -2.178 27.799 1.00 77.75 361 ASP A O 1
ATOM 2833 N N . VAL A 1 362 ? 12.570 -2.459 27.489 1.00 60.88 362 VAL A N 1
ATOM 2834 C CA . VAL A 1 362 ? 12.446 -3.395 26.365 1.00 60.88 362 VAL A CA 1
ATOM 2835 C C . VAL A 1 362 ? 12.285 -4.788 26.949 1.00 60.88 362 VAL A C 1
ATOM 2837 O O . VAL A 1 362 ? 13.257 -5.534 27.050 1.00 60.88 362 VAL A O 1
ATOM 2840 N N . HIS A 1 363 ? 11.078 -5.177 27.356 1.00 50.78 363 HIS A N 1
ATOM 2841 C CA . HIS A 1 363 ? 10.888 -6.580 27.704 1.00 50.78 363 HIS A CA 1
ATOM 2842 C C . HIS A 1 363 ? 10.856 -7.403 26.401 1.00 50.78 363 HIS A C 1
ATOM 2844 O O . HIS A 1 363 ? 9.977 -7.186 25.564 1.00 50.78 363 HIS A O 1
ATOM 2850 N N . PRO A 1 364 ? 11.776 -8.368 26.178 1.00 43.19 364 PRO A N 1
ATOM 2851 C CA . PRO A 1 364 ? 11.873 -9.087 24.902 1.00 43.19 364 PRO A CA 1
ATOM 2852 C C . PRO A 1 364 ? 10.614 -9.889 24.518 1.00 43.19 364 PRO A C 1
ATOM 2854 O O . PRO A 1 364 ? 10.490 -10.288 23.358 1.00 43.19 364 PRO A O 1
ATOM 2857 N N . ARG A 1 365 ? 9.662 -10.074 25.446 1.00 43.12 365 ARG A N 1
ATOM 2858 C CA . ARG A 1 365 ? 8.426 -10.858 25.295 1.00 43.12 365 ARG A CA 1
ATOM 2859 C C . ARG A 1 365 ? 7.143 -10.119 25.710 1.00 43.12 365 ARG A C 1
ATOM 2861 O O . ARG A 1 365 ? 6.239 -10.767 26.220 1.00 43.12 365 ARG A O 1
ATOM 2868 N N . SER A 1 366 ? 6.995 -8.815 25.471 1.00 42.22 366 SER A N 1
ATOM 2869 C CA . SER A 1 366 ? 5.663 -8.185 25.571 1.00 42.22 366 SER A CA 1
ATOM 2870 C C . SER A 1 366 ? 4.746 -8.611 24.408 1.00 42.22 366 SER A C 1
ATOM 2872 O O . SER A 1 366 ? 4.277 -7.805 23.615 1.00 42.22 366 SER A O 1
ATOM 2874 N N . HIS A 1 367 ? 4.523 -9.918 24.264 1.00 41.09 367 HIS A N 1
ATOM 2875 C CA . HIS A 1 367 ? 3.300 -10.426 23.672 1.00 41.09 367 HIS A CA 1
ATOM 2876 C C . HIS A 1 367 ? 2.246 -10.272 24.761 1.00 41.09 367 HIS A C 1
ATOM 2878 O O . HIS A 1 367 ? 2.313 -10.971 25.772 1.00 41.09 367 HIS A O 1
ATOM 2884 N N . PHE A 1 368 ? 1.287 -9.368 24.581 1.00 39.56 368 PHE A N 1
ATOM 2885 C CA . PHE A 1 368 ? 0.023 -9.532 25.282 1.00 39.56 368 PHE A CA 1
ATOM 2886 C C . PHE A 1 368 ? -0.588 -10.830 24.745 1.00 39.56 368 PHE A C 1
ATOM 2888 O O . PHE A 1 368 ? -1.092 -10.890 23.625 1.00 39.56 368 PHE A O 1
ATOM 2895 N N . VAL A 1 369 ? -0.445 -11.909 25.511 1.00 31.61 369 VAL A N 1
ATOM 2896 C CA . VAL A 1 369 ? -1.285 -13.089 25.352 1.00 31.61 369 VAL A CA 1
ATOM 2897 C C . VAL A 1 369 ? -2.649 -12.674 25.883 1.00 31.61 369 VAL A C 1
ATOM 2899 O O . VAL A 1 369 ? -2.744 -12.146 26.987 1.00 31.61 369 VAL A O 1
ATOM 2902 N N . CYS A 1 370 ? -3.687 -12.864 25.073 1.00 28.31 370 CYS A N 1
ATOM 2903 C CA . CYS A 1 370 ? -5.072 -12.737 25.501 1.00 28.31 370 CYS A CA 1
ATOM 2904 C C . CYS A 1 370 ? -5.292 -13.653 26.717 1.00 28.31 370 CYS A C 1
ATOM 2906 O O . CYS A 1 370 ? -5.408 -14.873 26.576 1.00 28.31 370 CYS A O 1
ATOM 2908 N N . GLU A 1 371 ? -5.291 -13.079 27.920 1.00 28.20 371 GLU A N 1
ATOM 2909 C CA . GLU A 1 371 ? -5.838 -13.755 29.086 1.00 28.20 371 GLU A CA 1
ATOM 2910 C C . GLU A 1 371 ? -7.361 -13.686 28.980 1.00 28.20 371 GLU A C 1
ATOM 2912 O O . GLU A 1 371 ? -7.977 -12.624 28.913 1.00 28.20 371 GLU A O 1
ATOM 2917 N N . ARG A 1 372 ? -7.920 -14.885 28.844 1.00 31.27 372 ARG A N 1
ATOM 2918 C CA . ARG A 1 372 ? -9.329 -15.242 28.754 1.00 31.27 372 ARG A CA 1
ATOM 2919 C C . ARG A 1 372 ? -10.232 -14.483 29.738 1.00 31.27 372 ARG A C 1
ATOM 2921 O O . ARG A 1 372 ? -9.914 -14.349 30.913 1.00 31.27 372 ARG A O 1
ATOM 2928 N N . ASP A 1 373 ? -11.412 -14.145 29.220 1.00 31.45 373 ASP A N 1
ATOM 2929 C CA . ASP A 1 373 ? -12.703 -14.093 29.913 1.00 31.45 373 ASP A CA 1
ATOM 2930 C C . ASP A 1 373 ? -12.883 -13.062 31.044 1.00 31.45 373 ASP A C 1
ATOM 2932 O O . ASP A 1 373 ? -13.071 -13.412 32.209 1.00 31.45 373 ASP A O 1
ATOM 2936 N N . PHE A 1 374 ? -13.026 -11.779 30.686 1.00 27.98 374 PHE A N 1
ATOM 2937 C CA . PHE A 1 374 ? -13.895 -10.901 31.480 1.00 27.98 374 PHE A CA 1
ATOM 2938 C C . PHE A 1 374 ? -15.354 -11.223 31.153 1.00 27.98 374 PHE A C 1
ATOM 2940 O O . PHE A 1 374 ? -15.953 -10.706 30.210 1.00 27.98 374 PHE A O 1
ATOM 2947 N N . ASN A 1 375 ? -15.892 -12.144 31.950 1.00 29.19 375 ASN A N 1
ATOM 2948 C CA . ASN A 1 375 ? -17.295 -12.525 32.001 1.00 29.19 375 ASN A CA 1
ATOM 2949 C C . ASN A 1 375 ? -18.195 -11.276 32.024 1.00 29.19 375 ASN A C 1
ATOM 2951 O O . ASN A 1 375 ? -18.253 -10.549 33.016 1.00 29.19 375 ASN A O 1
ATOM 2955 N N . CYS A 1 376 ? -18.938 -11.054 30.940 1.00 26.09 376 CYS A N 1
ATOM 2956 C CA . CYS A 1 376 ? -20.116 -10.199 30.960 1.00 26.09 376 CYS A CA 1
ATOM 2957 C C . CYS A 1 376 ? -21.235 -10.946 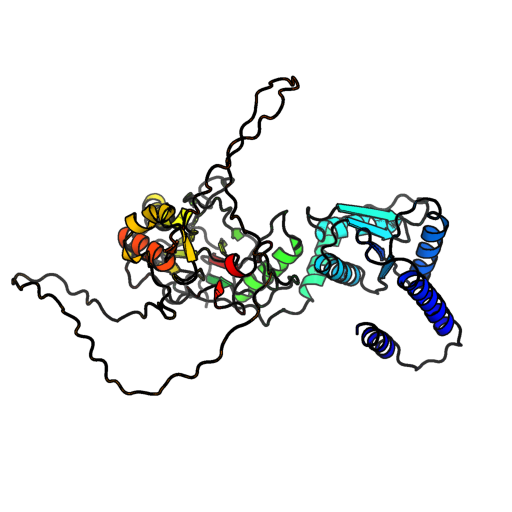31.694 1.00 26.09 376 CYS A C 1
ATOM 2959 O O . CYS A 1 376 ? -21.939 -11.760 31.101 1.00 26.09 376 CYS A O 1
ATOM 2961 N N . ALA A 1 377 ? -21.404 -10.656 32.982 1.00 27.31 377 ALA A N 1
ATOM 2962 C CA . ALA A 1 377 ? -22.633 -10.942 33.709 1.00 27.31 377 ALA A CA 1
ATOM 2963 C C . ALA A 1 377 ? -23.261 -9.615 34.165 1.00 27.31 377 ALA A C 1
ATOM 2965 O O . ALA A 1 377 ? -22.615 -8.772 34.781 1.00 27.31 377 ALA A O 1
ATOM 2966 N N . SER A 1 378 ? -24.525 -9.440 33.789 1.00 26.83 378 SER A N 1
ATOM 2967 C CA . SER A 1 378 ? -25.444 -8.337 34.101 1.00 26.83 378 SER A CA 1
ATOM 2968 C C . SER A 1 378 ? -25.610 -8.052 35.612 1.00 26.83 378 SER A C 1
ATOM 2970 O O . SER A 1 378 ? -25.257 -8.892 36.437 1.00 26.83 378 SER A O 1
ATOM 2972 N N . PRO A 1 379 ? -26.153 -6.876 36.000 1.00 30.39 379 PRO A N 1
ATOM 2973 C CA . PRO A 1 379 ? -25.947 -6.299 37.324 1.00 30.39 379 PRO A CA 1
ATOM 2974 C C . PRO A 1 379 ? -26.855 -6.925 38.387 1.00 30.39 379 PRO A C 1
ATOM 2976 O O . PRO A 1 379 ? -28.078 -6.880 38.272 1.00 30.39 379 PRO A O 1
ATOM 2979 N N . THR A 1 380 ? -26.263 -7.408 39.479 1.00 24.81 380 THR A N 1
ATOM 2980 C CA . THR A 1 380 ? -26.984 -7.678 40.731 1.00 24.81 380 THR A CA 1
ATOM 2981 C C . THR A 1 380 ? -26.187 -7.158 41.925 1.00 24.81 380 THR A C 1
ATOM 2983 O O . THR A 1 380 ? -25.129 -7.680 42.253 1.00 24.81 380 THR A O 1
ATOM 2986 N N . THR A 1 381 ? -26.722 -6.080 42.504 1.00 26.09 381 THR A N 1
ATOM 2987 C CA . THR A 1 381 ? -26.688 -5.627 43.908 1.00 26.09 381 THR A CA 1
ATOM 2988 C C . THR A 1 381 ? -25.550 -6.073 44.840 1.00 26.09 381 THR A C 1
ATOM 2990 O O . THR A 1 381 ? -25.492 -7.223 45.257 1.00 26.09 381 THR A O 1
ATOM 2993 N N . ASP A 1 382 ? -24.792 -5.058 45.267 1.00 26.70 382 ASP A N 1
ATOM 2994 C CA . ASP A 1 382 ? -24.329 -4.763 46.634 1.00 26.70 382 ASP A CA 1
ATOM 2995 C C . ASP A 1 382 ? -23.582 -5.851 47.432 1.00 26.70 382 ASP A C 1
ATOM 2997 O O . ASP A 1 382 ? -24.184 -6.727 48.044 1.00 26.70 382 ASP A O 1
ATOM 3001 N N . SER A 1 383 ? -22.258 -5.690 47.542 1.00 26.52 383 SER A N 1
ATOM 3002 C CA . SER A 1 383 ? -21.547 -5.873 48.814 1.00 26.52 383 SER A CA 1
ATOM 3003 C C . SER A 1 383 ? -20.125 -5.311 48.735 1.00 26.52 383 SER A C 1
ATOM 3005 O O . SER A 1 383 ? -19.358 -5.631 47.829 1.00 26.52 383 SER A O 1
ATOM 3007 N N . GLN A 1 384 ? -19.776 -4.491 49.722 1.00 31.83 384 GLN A N 1
ATOM 3008 C CA . GLN A 1 384 ? -18.434 -3.986 50.004 1.00 31.83 384 GLN A CA 1
ATOM 3009 C C . GLN A 1 384 ? -17.387 -5.110 50.093 1.00 31.83 384 GLN A C 1
ATOM 3011 O O . GLN A 1 384 ? -17.569 -6.034 50.883 1.00 31.83 384 GLN A O 1
ATOM 3016 N N . GLN A 1 385 ? -16.225 -4.961 49.441 1.00 28.75 385 GLN A N 1
ATOM 3017 C CA . GLN A 1 385 ? -14.992 -5.582 49.942 1.00 28.75 385 GLN A CA 1
ATOM 3018 C C . GLN A 1 385 ? -13.701 -4.894 49.463 1.00 28.75 385 GLN A C 1
ATOM 3020 O O . GLN A 1 385 ? -13.311 -4.950 48.305 1.00 28.75 385 GLN A O 1
ATOM 3025 N N . LYS A 1 386 ? -13.088 -4.218 50.443 1.00 25.44 386 LYS A N 1
ATOM 3026 C CA . LYS A 1 386 ? -11.665 -3.945 50.715 1.00 25.44 386 LYS A CA 1
ATOM 3027 C C . LYS A 1 386 ? -10.633 -4.193 49.603 1.00 25.44 386 LYS A C 1
ATOM 3029 O O . LYS A 1 386 ? -10.362 -5.322 49.213 1.00 25.44 386 LYS A O 1
ATOM 3034 N N . THR A 1 387 ? -9.917 -3.116 49.290 1.00 24.42 387 THR A N 1
ATOM 3035 C CA . THR A 1 387 ? -8.563 -3.092 48.726 1.00 24.42 387 THR A CA 1
ATOM 3036 C C . THR A 1 387 ? -7.597 -3.954 49.546 1.00 24.42 387 THR A C 1
ATOM 3038 O O . THR A 1 387 ? -7.475 -3.764 50.760 1.00 24.42 387 THR A O 1
ATOM 3041 N N . GLN A 1 388 ? -6.887 -4.869 48.884 1.00 24.92 388 GLN A N 1
ATOM 3042 C CA . GLN A 1 388 ? -5.686 -5.513 49.413 1.00 24.92 388 GLN A CA 1
ATOM 3043 C C . GLN A 1 388 ? -4.508 -5.218 48.487 1.00 24.92 388 GLN A C 1
ATOM 3045 O O . GLN A 1 388 ? -4.525 -5.565 47.307 1.00 24.92 388 GLN A O 1
ATOM 3050 N N . ASP A 1 389 ? -3.498 -4.571 49.060 1.00 21.75 389 ASP A N 1
ATOM 3051 C CA . ASP A 1 389 ? -2.183 -4.361 48.472 1.00 21.75 389 ASP A CA 1
ATOM 3052 C C . ASP A 1 389 ? -1.503 -5.712 48.209 1.00 21.75 389 ASP A C 1
ATOM 3054 O O . ASP A 1 389 ? -1.315 -6.518 49.125 1.00 21.75 389 ASP A O 1
ATOM 3058 N N . ILE A 1 390 ? -1.107 -5.964 46.961 1.00 23.42 390 ILE A N 1
ATOM 3059 C CA . ILE A 1 390 ? -0.288 -7.127 46.607 1.00 23.42 390 ILE A CA 1
ATOM 3060 C C . ILE A 1 390 ? 1.183 -6.723 46.728 1.00 23.42 390 ILE A C 1
ATOM 3062 O O . ILE A 1 390 ? 1.749 -6.070 45.853 1.00 23.42 390 ILE A O 1
ATOM 3066 N N . VAL A 1 391 ? 1.813 -7.139 47.826 1.00 21.16 391 VAL A N 1
ATOM 3067 C CA . VAL A 1 391 ? 3.271 -7.127 47.998 1.00 21.16 391 VAL A CA 1
ATOM 3068 C C . VAL A 1 391 ? 3.842 -8.363 47.300 1.00 21.16 391 VAL A C 1
ATOM 3070 O O . VAL A 1 391 ? 3.669 -9.485 47.772 1.00 21.16 391 VAL A O 1
ATOM 3073 N N . VAL A 1 392 ? 4.544 -8.178 46.180 1.00 24.05 392 VAL A N 1
ATOM 3074 C CA . VAL A 1 392 ? 5.278 -9.267 45.515 1.00 24.05 392 VAL A CA 1
ATOM 3075 C C . VAL A 1 392 ? 6.638 -9.434 46.193 1.00 24.05 392 VAL A C 1
ATOM 3077 O O . VAL A 1 392 ? 7.522 -8.592 46.062 1.00 24.05 392 VAL A O 1
ATOM 3080 N N . SER A 1 393 ? 6.807 -10.528 46.937 1.00 21.08 393 SER A N 1
ATOM 3081 C CA . SER A 1 393 ? 8.096 -10.943 47.503 1.00 21.08 393 SER A CA 1
ATOM 3082 C C . SER A 1 393 ? 8.865 -11.785 46.482 1.00 21.08 393 SER A C 1
ATOM 3084 O O . SER A 1 393 ? 8.386 -12.836 46.061 1.00 21.08 393 SER A O 1
ATOM 3086 N N . VAL A 1 394 ? 10.059 -11.337 46.085 1.00 24.66 394 VAL A N 1
ATOM 3087 C CA . VAL A 1 394 ? 10.966 -12.090 45.206 1.00 24.66 394 VAL A CA 1
ATOM 3088 C C . VAL A 1 394 ? 11.825 -13.025 46.059 1.00 24.66 394 VAL A C 1
ATOM 3090 O O . VAL A 1 394 ? 12.603 -12.572 46.894 1.00 24.66 394 VAL A O 1
ATOM 3093 N N . VAL A 1 395 ? 11.698 -14.335 45.838 1.00 22.56 395 VAL A N 1
ATOM 3094 C CA . VAL A 1 395 ? 12.595 -15.354 46.400 1.00 22.56 395 VAL A CA 1
ATOM 3095 C C . VAL A 1 395 ? 13.707 -15.624 45.388 1.00 22.56 395 VAL A C 1
ATOM 3097 O O . VAL A 1 395 ? 13.439 -16.101 44.288 1.00 22.56 395 VAL A O 1
ATOM 3100 N N . VAL A 1 396 ? 14.956 -15.334 45.761 1.00 27.44 396 VAL A N 1
ATOM 3101 C CA . VAL A 1 396 ? 16.154 -15.694 44.986 1.00 27.44 396 VAL A CA 1
ATOM 3102 C C . VAL A 1 396 ? 16.869 -16.849 45.693 1.00 27.44 396 VAL A C 1
ATOM 3104 O O . VAL A 1 396 ? 17.286 -16.670 46.838 1.00 27.44 396 VAL A O 1
ATOM 3107 N N . PRO A 1 397 ? 17.073 -18.016 45.056 1.00 26.97 397 PRO A N 1
ATOM 3108 C CA . PRO A 1 397 ? 18.027 -19.010 45.532 1.00 26.97 397 PRO A CA 1
ATOM 3109 C C . PRO A 1 397 ? 19.398 -18.771 44.884 1.00 26.97 397 PRO A C 1
ATOM 3111 O O . PRO A 1 397 ? 19.525 -18.767 43.661 1.00 26.97 397 PRO A O 1
ATOM 3114 N N . GLY A 1 398 ? 20.428 -18.577 45.711 1.00 26.06 398 GLY A N 1
ATOM 3115 C CA . GLY A 1 398 ? 21.820 -18.452 45.275 1.00 26.06 398 GLY A CA 1
ATOM 3116 C C . GLY A 1 398 ? 22.564 -19.789 45.168 1.00 26.06 398 GLY A C 1
ATOM 3117 O O . GLY A 1 398 ? 22.212 -20.752 45.851 1.00 26.06 398 GLY A O 1
ATOM 3118 N N . LYS A 1 399 ? 23.623 -19.807 44.344 1.00 28.30 399 LYS A N 1
ATOM 3119 C CA . LYS A 1 399 ? 24.995 -20.227 44.707 1.00 28.30 399 LYS A CA 1
ATOM 3120 C C . LYS A 1 399 ? 25.976 -20.064 43.530 1.00 28.30 399 LYS A C 1
ATOM 3122 O O . LYS A 1 399 ? 25.811 -20.685 42.488 1.00 28.30 399 LYS A O 1
ATOM 3127 N N . ASP A 1 400 ? 26.960 -19.197 43.764 1.00 25.62 400 ASP A N 1
ATOM 3128 C CA . ASP A 1 400 ? 28.403 -19.252 43.476 1.00 25.62 400 ASP A CA 1
ATOM 3129 C C . ASP A 1 400 ? 28.938 -19.978 42.228 1.00 25.62 400 ASP A C 1
ATOM 3131 O O . ASP A 1 400 ? 28.928 -21.201 42.172 1.00 25.62 400 ASP A O 1
ATOM 3135 N N . PHE A 1 401 ? 29.607 -19.219 41.345 1.00 26.16 401 PHE A N 1
ATOM 3136 C CA . PHE A 1 401 ? 30.960 -19.534 40.854 1.00 26.16 401 PHE A CA 1
ATOM 3137 C C . PHE A 1 401 ? 31.754 -18.238 40.565 1.00 26.16 401 PHE A C 1
ATOM 3139 O O . PHE A 1 401 ? 31.199 -17.220 40.161 1.00 26.16 401 PHE A O 1
ATOM 3146 N N . LEU A 1 402 ? 33.055 -18.314 40.857 1.00 25.88 402 LEU A N 1
ATOM 3147 C CA . LEU A 1 402 ? 34.092 -17.271 40.935 1.00 25.88 402 LEU A CA 1
ATOM 3148 C C . LEU A 1 402 ? 34.439 -16.566 39.600 1.00 25.88 402 LEU A C 1
ATOM 3150 O O . LEU A 1 402 ? 34.134 -17.095 38.532 1.00 25.88 402 LEU A O 1
ATOM 3154 N N . PRO A 1 403 ? 35.121 -15.397 39.644 1.00 25.20 403 PRO A N 1
ATOM 3155 C CA . PRO A 1 403 ? 35.381 -14.563 38.474 1.00 25.20 403 PRO A CA 1
ATOM 3156 C C . PRO A 1 403 ? 36.615 -15.030 37.691 1.00 25.20 403 PRO A C 1
ATOM 3158 O O . PRO A 1 403 ? 37.634 -15.393 38.277 1.00 25.20 403 PRO A O 1
ATOM 3161 N N . VAL A 1 404 ? 36.557 -14.934 36.362 1.00 23.61 404 VAL A N 1
ATOM 3162 C CA . VAL A 1 404 ? 37.754 -14.933 35.511 1.00 23.61 404 VAL A CA 1
ATOM 3163 C C . VAL A 1 404 ? 37.999 -13.500 35.060 1.00 23.61 404 VAL A C 1
ATOM 3165 O O . VAL A 1 404 ? 37.238 -12.931 34.283 1.00 23.61 404 VAL A O 1
ATOM 3168 N N . SER A 1 405 ? 39.072 -12.924 35.589 1.00 22.69 405 SER A N 1
ATOM 3169 C CA . SER A 1 405 ? 39.706 -11.703 35.114 1.00 22.69 405 SER A CA 1
ATOM 3170 C C . SER A 1 405 ? 40.480 -11.983 33.827 1.00 22.69 405 SER A C 1
ATOM 3172 O O . SER A 1 405 ? 41.372 -12.831 33.838 1.00 22.69 405 SER A O 1
ATOM 3174 N N . LEU A 1 406 ? 40.224 -11.220 32.766 1.00 25.09 406 LEU A N 1
ATOM 3175 C CA . LEU A 1 406 ? 41.233 -10.918 31.753 1.00 25.09 406 LEU A CA 1
ATOM 3176 C C . LEU A 1 406 ? 41.182 -9.417 31.459 1.00 25.09 406 LEU A C 1
ATOM 3178 O O . LEU A 1 406 ? 40.136 -8.856 31.146 1.00 25.09 406 LEU A O 1
ATOM 3182 N N . SER A 1 407 ? 42.340 -8.812 31.673 1.00 25.42 407 SER A N 1
ATOM 3183 C CA . SER A 1 407 ? 42.709 -7.410 31.541 1.00 25.42 407 SER A CA 1
ATOM 3184 C C . SER A 1 407 ? 42.770 -6.939 30.087 1.00 25.42 407 SER A C 1
ATOM 3186 O O . SER A 1 407 ? 43.240 -7.679 29.226 1.00 25.42 407 SER A O 1
ATOM 3188 N N . ASP A 1 408 ? 42.319 -5.699 29.888 1.00 27.38 408 ASP A N 1
ATOM 3189 C CA . ASP A 1 408 ? 42.834 -4.620 29.031 1.00 27.38 408 ASP A CA 1
ATOM 3190 C C . ASP A 1 408 ? 43.696 -4.979 27.805 1.00 27.38 408 ASP A C 1
ATOM 3192 O O . ASP A 1 408 ? 44.799 -5.503 27.921 1.00 27.38 408 ASP A O 1
ATOM 3196 N N . ASP A 1 409 ? 43.214 -4.617 26.608 1.00 25.23 409 ASP A N 1
ATOM 3197 C CA . ASP A 1 409 ? 43.697 -3.432 25.871 1.00 25.23 409 ASP A CA 1
ATOM 3198 C C . ASP A 1 409 ? 43.372 -3.514 24.368 1.00 25.23 409 ASP A C 1
ATOM 3200 O O . ASP A 1 409 ? 43.904 -4.353 23.640 1.00 25.23 409 ASP A O 1
ATOM 3204 N N . LYS A 1 410 ? 42.534 -2.573 23.905 1.00 25.05 410 LYS A N 1
ATOM 3205 C CA . LYS A 1 410 ? 42.667 -1.741 22.685 1.00 25.05 410 LYS A CA 1
ATOM 3206 C C . LYS A 1 410 ? 41.296 -1.303 22.178 1.00 25.05 410 LYS A C 1
ATOM 3208 O O . LYS A 1 410 ? 40.684 -1.918 21.310 1.00 25.05 410 LYS A O 1
ATOM 3213 N N . ALA A 1 411 ? 40.866 -0.159 22.695 1.00 24.14 411 ALA A N 1
ATOM 3214 C CA . ALA A 1 411 ? 39.951 0.726 22.000 1.00 24.14 411 ALA A CA 1
ATOM 3215 C C . ALA A 1 411 ? 40.711 1.472 20.892 1.00 24.14 411 ALA A C 1
ATOM 3217 O O . ALA A 1 411 ? 41.796 2.002 21.127 1.00 24.14 411 ALA A O 1
ATOM 3218 N N . SER A 1 412 ? 40.138 1.557 19.694 1.00 24.02 412 SER A N 1
ATOM 3219 C CA . SER A 1 412 ? 40.053 2.823 18.954 1.00 24.02 412 SER A CA 1
ATOM 3220 C C . SER A 1 412 ? 39.210 2.678 17.686 1.00 24.02 412 SER A C 1
ATOM 3222 O O . SER A 1 412 ? 39.357 1.745 16.905 1.00 24.02 412 SER A O 1
ATOM 3224 N N . SER A 1 413 ? 38.346 3.680 17.522 1.00 23.62 413 SER A N 1
ATOM 3225 C CA . SER A 1 413 ? 37.761 4.191 16.281 1.00 23.62 413 SER A CA 1
ATOM 3226 C C . SER A 1 413 ? 36.836 3.285 15.465 1.00 23.62 413 SER A C 1
ATOM 3228 O O . SER A 1 413 ? 37.245 2.717 14.459 1.00 23.62 413 SER A O 1
ATOM 3230 N N . LEU A 1 414 ? 35.540 3.347 15.775 1.00 25.28 414 LEU A N 1
ATOM 3231 C CA . LEU A 1 414 ? 34.516 3.471 14.736 1.00 25.28 414 LEU A CA 1
ATOM 3232 C C . LEU A 1 414 ? 33.613 4.650 15.110 1.00 25.28 414 LEU A C 1
ATOM 3234 O O . LEU A 1 414 ? 33.086 4.715 16.217 1.00 25.28 414 LEU A O 1
ATOM 3238 N N . ARG A 1 415 ? 33.549 5.632 14.207 1.00 22.97 415 ARG A N 1
ATOM 3239 C CA . ARG A 1 415 ? 32.679 6.804 14.298 1.00 22.97 415 ARG A CA 1
ATOM 3240 C C . ARG A 1 415 ? 31.239 6.326 14.108 1.00 22.97 415 ARG A C 1
ATOM 3242 O O . ARG A 1 415 ? 30.937 5.749 13.069 1.00 22.97 415 ARG A O 1
ATOM 3249 N N . GLU A 1 416 ? 30.381 6.554 15.095 1.00 25.80 416 GLU A N 1
ATOM 3250 C CA . GLU A 1 416 ? 28.932 6.491 14.909 1.00 25.80 416 GLU A CA 1
ATOM 3251 C C . GLU A 1 416 ? 28.510 7.782 14.200 1.00 25.80 416 GLU A C 1
ATOM 3253 O O . GLU A 1 416 ? 28.653 8.875 14.747 1.00 25.80 416 GLU A O 1
ATOM 3258 N N . GLU A 1 417 ? 28.060 7.669 12.951 1.00 24.70 417 GLU A N 1
ATOM 3259 C CA . GLU A 1 417 ? 27.386 8.770 12.269 1.00 24.70 417 GLU A CA 1
ATOM 3260 C C . GLU A 1 417 ? 25.942 8.872 12.770 1.00 24.70 417 GLU A C 1
ATOM 3262 O O . GLU A 1 417 ? 25.172 7.911 12.752 1.00 24.70 417 GLU A O 1
ATOM 3267 N N . GLU A 1 418 ? 25.589 10.067 13.236 1.00 26.94 418 GLU A N 1
ATOM 3268 C CA . GLU A 1 418 ? 24.268 10.443 13.721 1.00 26.94 418 GLU A CA 1
ATOM 3269 C C . GLU A 1 418 ? 23.210 10.292 12.613 1.00 26.94 418 GLU A C 1
ATOM 3271 O O . GLU A 1 418 ? 23.252 10.965 11.584 1.00 26.94 418 GLU A O 1
ATOM 3276 N N . HIS A 1 419 ? 22.212 9.433 12.825 1.00 27.86 419 HIS A N 1
ATOM 3277 C CA . HIS A 1 419 ? 21.003 9.401 12.000 1.00 27.86 419 HIS A CA 1
ATOM 3278 C C . HIS A 1 419 ? 19.929 10.299 12.616 1.00 27.86 419 HIS A C 1
ATOM 3280 O O . HIS A 1 419 ? 19.188 9.922 13.524 1.00 27.86 419 HIS A O 1
ATOM 3286 N N . ILE A 1 420 ? 19.873 11.524 12.099 1.00 29.06 420 ILE A N 1
ATOM 3287 C CA . ILE A 1 420 ? 18.825 12.509 12.352 1.00 29.06 420 ILE A CA 1
ATOM 3288 C C . ILE A 1 420 ? 17.565 12.069 11.588 1.00 29.06 420 ILE A C 1
ATOM 3290 O O . ILE A 1 420 ? 17.539 12.075 10.358 1.00 29.06 420 ILE A O 1
ATOM 3294 N N . GLY A 1 421 ? 16.505 11.697 12.309 1.00 25.12 421 GLY A N 1
ATOM 3295 C CA . GLY A 1 421 ? 15.160 11.593 11.732 1.00 25.12 421 GLY A CA 1
ATOM 3296 C C . GLY A 1 421 ? 14.671 12.976 11.272 1.00 25.12 421 GLY A C 1
ATOM 3297 O O . GLY A 1 421 ? 14.975 13.971 11.934 1.00 25.12 421 GLY A O 1
ATOM 3298 N N . PRO A 1 422 ? 13.945 13.100 10.148 1.00 31.44 422 PRO A N 1
ATOM 3299 C CA . PRO A 1 422 ? 13.695 14.408 9.569 1.00 31.44 422 PRO A CA 1
ATOM 3300 C C . PRO A 1 422 ? 12.592 15.156 10.325 1.00 31.44 422 PRO A C 1
ATOM 3302 O O . PRO A 1 422 ? 11.440 14.722 10.402 1.00 31.44 422 PRO A O 1
ATOM 3305 N N . THR A 1 423 ? 12.941 16.341 10.815 1.00 27.06 423 THR A N 1
ATOM 3306 C CA . THR A 1 423 ? 12.005 17.430 11.080 1.00 27.06 423 THR A CA 1
ATOM 3307 C C . THR A 1 423 ? 11.596 18.043 9.736 1.00 27.06 423 THR A C 1
ATOM 3309 O O . THR A 1 423 ? 12.434 18.523 8.979 1.00 27.06 423 THR A O 1
ATOM 3312 N N . PHE A 1 424 ? 10.304 18.021 9.400 1.00 29.69 424 PHE A N 1
ATOM 3313 C CA . PHE A 1 424 ? 9.775 18.735 8.232 1.00 29.69 424 PHE A CA 1
ATOM 3314 C C . PHE A 1 424 ? 8.942 19.928 8.704 1.00 29.69 424 PHE A C 1
ATOM 3316 O O . PHE A 1 424 ? 7.855 19.754 9.253 1.00 29.69 424 PHE A O 1
ATOM 3323 N N . GLY A 1 425 ? 9.488 21.129 8.500 1.00 25.91 425 GLY A N 1
ATOM 3324 C CA . GLY A 1 425 ? 8.780 22.404 8.589 1.00 25.91 425 GLY A CA 1
ATOM 3325 C C . GLY A 1 425 ? 8.102 22.738 7.259 1.00 25.91 425 GLY A C 1
ATOM 3326 O O . GLY A 1 425 ? 8.644 22.457 6.190 1.00 25.91 425 GLY A O 1
ATOM 3327 N N . GLY A 1 426 ? 6.894 23.294 7.348 1.00 26.27 426 GLY A N 1
ATOM 3328 C CA . GLY A 1 426 ? 6.087 23.727 6.213 1.00 26.27 426 GLY A CA 1
ATOM 3329 C C . GLY A 1 426 ? 6.674 24.933 5.477 1.00 26.27 426 GLY A C 1
ATOM 3330 O O . GLY A 1 426 ? 7.386 25.758 6.044 1.00 26.27 426 GLY A O 1
ATOM 3331 N N . SER A 1 427 ? 6.354 24.998 4.192 1.00 27.05 427 SER A N 1
ATOM 3332 C CA . SER A 1 427 ? 6.652 26.076 3.255 1.00 27.05 427 SER A CA 1
ATOM 3333 C C . SER A 1 427 ? 5.634 27.215 3.350 1.00 27.05 427 SER A C 1
ATOM 3335 O O . SER A 1 427 ? 4.441 26.935 3.266 1.00 27.05 427 SER A O 1
ATOM 3337 N N . ASP A 1 428 ? 6.103 28.464 3.395 1.00 25.23 428 ASP A N 1
ATOM 3338 C CA . ASP A 1 428 ? 5.548 29.565 2.588 1.00 25.23 428 ASP A CA 1
ATOM 3339 C C . ASP A 1 428 ? 6.598 30.697 2.402 1.00 25.23 428 ASP A C 1
ATOM 3341 O O . ASP A 1 428 ? 7.540 30.773 3.198 1.00 25.23 428 ASP A O 1
ATOM 3345 N N . PRO A 1 429 ? 6.521 31.514 1.326 1.00 33.84 429 PRO A N 1
ATOM 3346 C CA . PRO A 1 429 ? 7.643 32.292 0.793 1.00 33.84 429 PRO A CA 1
ATOM 3347 C C . PRO A 1 429 ? 7.613 33.792 1.146 1.00 33.84 429 PRO A C 1
ATOM 3349 O O . PRO A 1 429 ? 6.617 34.317 1.630 1.00 33.84 429 PRO A O 1
ATOM 3352 N N . SER A 1 430 ? 8.690 34.479 0.733 1.00 25.05 430 SER A N 1
ATOM 3353 C CA . SER A 1 430 ? 8.921 35.938 0.669 1.00 25.05 430 SER A CA 1
ATOM 3354 C C . SER A 1 430 ? 9.554 36.598 1.906 1.00 25.05 430 SER A C 1
ATOM 3356 O O . SER A 1 430 ? 8.937 36.729 2.951 1.00 25.05 430 SER A O 1
ATOM 3358 N N . GLU A 1 431 ? 10.823 37.009 1.786 1.00 26.70 431 GLU A N 1
ATOM 3359 C CA . GLU A 1 431 ? 11.202 38.429 1.680 1.00 26.70 431 GLU A CA 1
ATOM 3360 C C . GLU A 1 431 ? 12.724 38.601 1.496 1.00 26.70 431 GLU A C 1
ATOM 3362 O O . GLU A 1 431 ? 13.551 37.939 2.124 1.00 26.70 431 GLU A O 1
ATOM 3367 N N . ASP A 1 432 ? 13.070 39.505 0.580 1.00 26.98 432 ASP A N 1
ATOM 3368 C CA . ASP A 1 432 ? 14.408 39.990 0.248 1.00 26.98 432 ASP A CA 1
ATOM 3369 C C . ASP A 1 432 ? 15.096 40.693 1.426 1.00 26.98 432 ASP A C 1
ATOM 3371 O O . ASP A 1 432 ? 14.592 41.716 1.880 1.00 26.98 432 ASP A O 1
ATOM 3375 N N . VAL A 1 433 ? 16.332 40.311 1.790 1.00 29.28 433 VAL A N 1
ATOM 3376 C CA . VAL A 1 433 ? 17.300 41.281 2.346 1.00 29.28 433 VAL A CA 1
ATOM 3377 C C . VAL A 1 433 ? 18.731 41.005 1.869 1.00 29.28 433 VAL A C 1
ATOM 3379 O O . VAL A 1 433 ? 19.257 39.896 1.887 1.00 29.28 433 VAL A O 1
ATOM 3382 N N . LYS A 1 434 ? 19.342 42.100 1.419 1.00 27.39 434 LYS A N 1
ATOM 3383 C CA . LYS A 1 434 ? 20.613 42.279 0.716 1.00 27.39 434 LYS A CA 1
ATOM 3384 C C . LYS A 1 434 ? 21.860 41.905 1.533 1.00 27.39 434 LYS A C 1
ATOM 3386 O O . LYS A 1 434 ? 21.931 42.103 2.741 1.00 27.39 434 LYS A O 1
ATOM 3391 N N . ARG A 1 435 ? 22.897 41.476 0.802 1.00 24.95 435 ARG A N 1
ATOM 3392 C CA . ARG A 1 435 ? 24.289 41.295 1.252 1.00 24.95 435 ARG A CA 1
ATOM 3393 C C . ARG A 1 435 ? 24.921 42.609 1.730 1.00 24.95 435 ARG A C 1
ATOM 3395 O O . ARG A 1 435 ? 24.886 43.581 0.981 1.00 24.95 435 ARG A O 1
ATOM 3402 N N . HIS A 1 436 ? 25.663 42.568 2.841 1.00 27.81 436 HIS A N 1
ATOM 3403 C CA . HIS A 1 436 ? 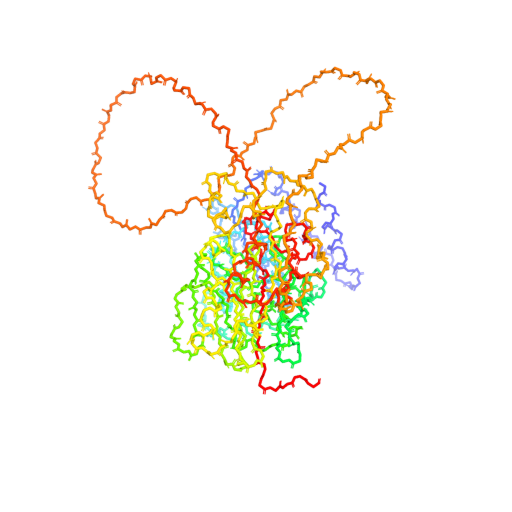26.879 43.373 3.034 1.00 27.81 436 HIS A CA 1
ATOM 3404 C C . HIS A 1 436 ? 27.930 42.651 3.907 1.00 27.81 436 HIS A C 1
ATOM 3406 O O . HIS A 1 436 ? 27.566 41.754 4.667 1.00 27.81 436 HIS A O 1
ATOM 3412 N N . PRO A 1 437 ? 29.232 42.972 3.739 1.00 29.94 437 PRO A N 1
ATOM 3413 C CA . PRO A 1 437 ? 30.345 42.104 4.118 1.00 29.94 437 PRO A CA 1
ATOM 3414 C C . PRO A 1 437 ? 31.047 42.523 5.421 1.00 29.94 437 PRO A C 1
ATOM 3416 O O . PRO A 1 437 ? 31.059 43.692 5.785 1.00 29.94 437 PRO A O 1
ATOM 3419 N N . GLY A 1 438 ? 31.741 41.560 6.034 1.00 27.25 438 GLY A N 1
ATOM 3420 C CA . GLY A 1 438 ? 32.957 41.800 6.817 1.00 27.25 438 GLY A CA 1
ATOM 3421 C C . GLY A 1 438 ? 32.773 42.311 8.246 1.00 27.25 438 GLY A C 1
ATOM 3422 O O . GLY A 1 438 ? 32.870 43.506 8.493 1.00 27.25 438 GLY A O 1
ATOM 3423 N N . VAL A 1 439 ? 32.676 41.388 9.208 1.00 28.45 439 VAL A N 1
ATOM 3424 C CA . VAL A 1 439 ? 33.141 41.635 10.581 1.00 28.45 439 VAL A CA 1
ATOM 3425 C C . VAL A 1 439 ? 33.979 40.444 11.031 1.00 28.45 439 VAL A C 1
ATOM 3427 O O . VAL A 1 439 ? 33.597 39.285 10.893 1.00 28.45 439 VAL A O 1
ATOM 3430 N N . THR A 1 440 ? 35.170 40.778 11.503 1.00 28.95 440 THR A N 1
ATOM 3431 C CA . THR A 1 440 ? 36.255 39.908 11.934 1.00 28.95 440 THR A CA 1
ATOM 3432 C C . THR A 1 440 ? 35.859 39.052 13.140 1.00 28.95 440 THR A C 1
ATOM 3434 O O . THR A 1 440 ? 35.323 39.537 14.136 1.00 28.95 440 THR A O 1
ATOM 3437 N N . SER A 1 441 ? 36.139 37.752 13.052 1.00 28.50 441 SER A N 1
ATOM 3438 C CA . SER A 1 441 ? 35.896 36.768 14.105 1.00 28.50 441 SER A CA 1
ATOM 3439 C C . SER A 1 441 ? 36.818 37.003 15.306 1.00 28.50 441 SER A C 1
ATOM 3441 O O . SER A 1 441 ? 38.030 36.802 15.213 1.00 28.50 441 SER A O 1
ATOM 3443 N N . LYS A 1 442 ? 36.243 37.379 16.453 1.00 29.14 442 LYS A N 1
ATOM 3444 C CA . LYS A 1 442 ? 36.853 37.113 17.766 1.00 29.14 442 LYS A CA 1
ATOM 3445 C C . LYS A 1 442 ? 36.684 35.618 18.088 1.00 29.14 442 LYS A C 1
ATOM 3447 O O . LYS A 1 442 ? 35.652 35.061 17.713 1.00 29.14 442 LYS A O 1
ATOM 3452 N N . PRO A 1 443 ? 37.636 34.965 18.778 1.00 28.72 443 PRO A N 1
ATOM 3453 C CA . PRO A 1 443 ? 37.458 33.583 19.202 1.00 28.72 443 PRO A CA 1
ATOM 3454 C C . PRO A 1 443 ? 36.349 33.552 20.257 1.00 28.72 443 PRO A C 1
ATOM 3456 O O . PRO A 1 443 ? 36.510 34.096 21.348 1.00 28.72 443 PRO A O 1
ATOM 3459 N N . SER A 1 444 ? 35.196 32.991 19.898 1.00 33.88 444 SER A N 1
ATOM 3460 C CA . SER A 1 444 ? 34.099 32.766 20.831 1.00 33.88 444 SER A CA 1
ATOM 3461 C C . SER A 1 444 ? 34.471 31.625 21.766 1.00 33.88 444 SER A C 1
ATOM 3463 O O . SER A 1 444 ? 34.826 30.540 21.304 1.00 33.88 444 SER A O 1
ATOM 3465 N N . GLU A 1 445 ? 34.371 31.899 23.063 1.00 34.41 445 GLU A N 1
ATOM 3466 C CA . GLU A 1 445 ? 34.440 30.944 24.164 1.00 34.41 445 GLU A CA 1
ATOM 3467 C C . GLU A 1 445 ? 33.747 29.625 23.804 1.00 34.41 445 GLU A C 1
ATOM 3469 O O . GLU A 1 445 ? 32.611 29.607 23.316 1.00 34.41 445 GLU A O 1
ATOM 3474 N N . SER A 1 446 ? 34.450 28.519 24.046 1.00 36.06 446 SER A N 1
ATOM 3475 C CA . SER A 1 446 ? 33.905 27.171 23.977 1.00 36.06 446 SER A CA 1
ATOM 3476 C C . SER A 1 446 ? 32.738 27.070 24.954 1.00 36.06 446 SER A C 1
ATOM 3478 O O . SER A 1 446 ? 32.931 26.889 26.155 1.00 36.06 446 SER A O 1
ATOM 3480 N N . LYS A 1 447 ? 31.513 27.226 24.447 1.00 38.03 447 LYS A N 1
ATOM 3481 C CA . LYS A 1 447 ? 30.319 26.858 25.198 1.00 38.03 447 LYS A CA 1
ATOM 3482 C C . LYS A 1 447 ? 30.407 25.363 25.456 1.00 38.03 447 LYS A C 1
ATOM 3484 O O . LYS A 1 447 ? 30.409 24.585 24.505 1.00 38.03 447 LYS A O 1
ATOM 3489 N N . ASP A 1 448 ? 30.479 24.997 26.730 1.00 39.88 448 ASP A N 1
ATOM 3490 C CA . ASP A 1 448 ? 30.271 23.638 27.206 1.00 39.88 448 ASP A CA 1
ATOM 3491 C C . ASP A 1 448 ? 29.003 23.078 26.554 1.00 39.88 448 ASP A C 1
ATOM 3493 O O . ASP A 1 448 ? 27.877 23.442 26.914 1.00 39.88 448 ASP A O 1
ATOM 3497 N N . VAL A 1 449 ? 29.175 22.214 25.554 1.00 42.22 449 VAL A N 1
ATOM 3498 C CA . VAL A 1 449 ? 28.081 21.422 25.001 1.00 42.22 449 VAL A CA 1
ATOM 3499 C C . VAL A 1 449 ? 27.747 20.403 26.080 1.00 42.22 449 VAL A C 1
ATOM 3501 O O . VAL A 1 449 ? 28.358 19.342 26.167 1.00 42.22 449 VAL A O 1
ATOM 3504 N N . LYS A 1 450 ? 26.817 20.758 26.972 1.00 45.25 450 LYS A N 1
ATOM 3505 C CA . LYS A 1 450 ? 26.235 19.792 27.901 1.00 45.25 450 LYS A CA 1
ATOM 3506 C C . LYS A 1 450 ? 25.574 18.710 27.061 1.00 45.25 450 LYS A C 1
ATOM 3508 O O . LYS A 1 450 ? 24.569 18.963 26.403 1.00 45.25 450 LYS A O 1
ATOM 3513 N N . GLU A 1 451 ? 26.161 17.525 27.081 1.00 44.84 451 GLU A N 1
ATOM 3514 C CA . GLU A 1 451 ? 25.623 16.326 26.457 1.00 44.84 451 GLU A CA 1
ATOM 3515 C C . GLU A 1 451 ? 24.247 16.032 27.084 1.00 44.84 451 GLU A C 1
ATOM 3517 O O . GLU A 1 451 ? 24.130 15.555 28.217 1.00 44.84 451 GLU A O 1
ATOM 3522 N N . VAL A 1 452 ? 23.171 16.415 26.392 1.00 55.72 452 VAL A N 1
ATOM 3523 C CA . VAL A 1 452 ? 21.806 16.155 26.853 1.00 55.72 452 VAL A CA 1
ATOM 3524 C C . VAL A 1 452 ? 21.533 14.675 26.618 1.00 55.72 452 VAL A C 1
ATOM 3526 O O . VAL A 1 452 ? 21.213 14.266 25.503 1.00 55.72 452 VAL A O 1
ATOM 3529 N N . LYS A 1 453 ? 21.657 13.853 27.667 1.00 65.62 453 LYS A N 1
ATOM 3530 C CA . LYS A 1 453 ? 21.203 12.456 27.631 1.00 65.62 453 LYS A CA 1
ATOM 3531 C C . LYS A 1 453 ? 19.695 12.428 27.382 1.00 65.62 453 LYS A C 1
ATOM 3533 O O . LYS A 1 453 ? 18.904 12.607 28.309 1.00 65.62 453 LYS A O 1
ATOM 3538 N N . ARG A 1 454 ? 19.301 12.223 26.124 1.00 75.81 454 ARG A N 1
ATOM 3539 C CA . ARG A 1 454 ? 17.899 12.061 25.729 1.00 75.81 454 ARG A CA 1
ATOM 3540 C C . ARG A 1 454 ? 17.358 10.758 26.307 1.00 75.81 454 ARG A C 1
ATOM 3542 O O . ARG A 1 454 ? 17.976 9.703 26.166 1.00 75.81 454 ARG A O 1
ATOM 3549 N N . LYS A 1 455 ? 16.213 10.846 26.979 1.00 88.00 455 LYS A N 1
ATOM 3550 C CA . LYS A 1 455 ? 15.488 9.689 27.507 1.00 88.00 455 LYS A CA 1
ATOM 3551 C C . LYS A 1 455 ? 14.510 9.187 26.453 1.00 88.00 455 LYS A C 1
ATOM 3553 O O . LYS A 1 455 ? 13.890 9.981 25.747 1.00 88.00 455 LYS A O 1
ATOM 3558 N N . TYR A 1 456 ? 14.383 7.870 26.359 1.00 89.88 456 TYR A N 1
ATOM 3559 C CA . TYR A 1 456 ? 13.537 7.205 25.376 1.00 89.88 456 TYR A CA 1
ATOM 3560 C C . TYR A 1 456 ? 12.499 6.331 26.066 1.00 89.88 456 TYR A C 1
ATOM 3562 O O . TYR A 1 456 ? 12.782 5.732 27.105 1.00 89.88 456 TYR A O 1
ATOM 3570 N N . LEU A 1 457 ? 11.330 6.232 25.440 1.00 93.19 457 LEU A N 1
ATOM 3571 C CA . LEU A 1 457 ? 10.267 5.295 25.783 1.00 93.19 457 LEU A CA 1
ATOM 3572 C C . LEU A 1 457 ? 9.918 4.430 24.569 1.00 93.19 457 LEU A C 1
ATOM 3574 O O . LEU A 1 457 ? 10.290 4.729 23.431 1.00 93.19 457 LEU A O 1
ATOM 3578 N N . PHE A 1 458 ? 9.192 3.352 24.831 1.00 94.06 458 PHE A N 1
ATOM 3579 C CA . PHE A 1 458 ? 8.678 2.424 23.835 1.00 94.06 458 PHE A CA 1
ATOM 3580 C C . PHE A 1 458 ? 7.160 2.523 23.781 1.00 94.06 458 PHE A C 1
ATOM 3582 O O . PHE A 1 458 ? 6.507 2.298 24.799 1.00 94.06 458 PHE A O 1
ATOM 3589 N N . ALA A 1 459 ? 6.607 2.863 22.618 1.00 94.81 459 ALA A N 1
ATOM 3590 C CA . ALA A 1 459 ? 5.171 3.064 22.450 1.00 94.81 459 ALA A CA 1
ATOM 3591 C C . ALA A 1 459 ? 4.493 1.859 21.793 1.00 94.81 459 ALA A C 1
ATOM 3593 O O . ALA A 1 459 ? 4.995 1.284 20.829 1.00 94.81 459 ALA A O 1
ATOM 3594 N N . ASP A 1 460 ? 3.320 1.489 22.299 1.00 95.56 460 ASP A N 1
ATOM 3595 C CA . ASP A 1 460 ? 2.507 0.399 21.769 1.00 95.56 460 ASP A CA 1
ATOM 3596 C C . ASP A 1 460 ? 1.370 0.935 20.906 1.00 95.56 460 ASP A C 1
ATOM 3598 O O . ASP A 1 460 ? 0.296 1.301 21.392 1.00 95.56 460 ASP A O 1
ATOM 3602 N N . LEU A 1 461 ? 1.609 0.975 19.596 1.00 94.94 461 LEU A N 1
ATOM 3603 C CA . LEU A 1 461 ? 0.606 1.409 18.628 1.00 94.94 461 LEU A CA 1
ATOM 3604 C C . LEU A 1 461 ? -0.623 0.488 18.615 1.00 94.94 461 LEU A C 1
ATOM 3606 O O . LEU A 1 461 ? -1.731 0.969 18.369 1.00 94.94 461 LEU A O 1
ATOM 3610 N N . GLN A 1 462 ? -0.451 -0.813 18.874 1.00 95.38 462 GLN A N 1
ATOM 3611 C CA . GLN A 1 462 ? -1.539 -1.791 18.799 1.00 95.38 462 GLN A CA 1
ATOM 3612 C C . GLN A 1 462 ? -2.497 -1.587 19.965 1.00 95.38 462 GLN A C 1
ATOM 3614 O O . GLN A 1 462 ? -3.696 -1.390 19.758 1.00 95.38 462 GLN A O 1
ATOM 3619 N N . LEU A 1 463 ? -1.951 -1.543 21.183 1.00 96.06 463 LEU A N 1
ATOM 3620 C CA . LEU A 1 463 ? -2.724 -1.276 22.388 1.00 96.06 463 LEU A CA 1
ATOM 3621 C C . LEU A 1 463 ? -3.381 0.105 22.332 1.00 96.06 463 LEU A C 1
ATOM 3623 O O . LEU A 1 463 ? -4.560 0.232 22.647 1.00 96.06 463 LEU A O 1
ATOM 3627 N N . SER A 1 464 ? -2.657 1.124 21.862 1.00 97.88 464 SER A N 1
ATOM 3628 C CA . SER A 1 464 ? -3.195 2.484 21.745 1.00 97.88 464 SER A CA 1
ATOM 3629 C C . SER A 1 464 ? -4.428 2.542 20.844 1.00 97.88 464 SER A C 1
ATOM 3631 O O . SER A 1 464 ? -5.456 3.083 21.243 1.00 97.88 464 SER A O 1
ATOM 3633 N N . ASN A 1 465 ? -4.361 1.950 19.644 1.00 98.31 465 ASN A N 1
ATOM 3634 C CA . ASN A 1 465 ? -5.513 1.917 18.741 1.00 98.31 465 ASN A CA 1
ATOM 3635 C C . ASN A 1 465 ? -6.655 1.068 19.310 1.00 98.31 465 ASN A C 1
ATOM 3637 O O . ASN A 1 465 ? -7.811 1.470 19.202 1.00 98.31 465 ASN A O 1
ATOM 3641 N N . ARG A 1 466 ? -6.352 -0.060 19.966 1.00 98.25 466 ARG A N 1
ATOM 3642 C CA . ARG A 1 466 ? -7.362 -0.886 20.640 1.00 98.25 466 ARG A CA 1
ATOM 3643 C C . ARG A 1 466 ? -8.132 -0.100 21.704 1.00 98.25 466 ARG A C 1
ATOM 3645 O O . ARG A 1 466 ? -9.357 -0.093 21.667 1.00 98.25 466 ARG A O 1
ATOM 3652 N N . LEU A 1 467 ? -7.435 0.597 22.602 1.00 98.38 467 LEU A N 1
ATOM 3653 C CA . LEU A 1 467 ? -8.068 1.391 23.662 1.00 98.38 467 LEU A CA 1
ATOM 3654 C C . LEU A 1 467 ? -8.894 2.552 23.094 1.00 98.38 467 LEU A C 1
ATOM 3656 O O . LEU A 1 467 ? -9.963 2.866 23.613 1.00 98.38 467 LEU A O 1
ATOM 3660 N N . VAL A 1 468 ? -8.436 3.171 21.999 1.00 98.62 468 VAL A N 1
ATOM 3661 C CA . VAL A 1 468 ? -9.220 4.191 21.287 1.00 98.62 468 VAL A CA 1
ATOM 3662 C C . VAL A 1 468 ? -10.522 3.601 20.735 1.00 98.62 468 VAL A C 1
ATOM 3664 O O . VAL A 1 468 ? -11.564 4.229 20.890 1.00 98.62 468 VAL A O 1
ATOM 3667 N N . LEU A 1 469 ? -10.485 2.410 20.130 1.00 98.81 469 LEU A N 1
ATOM 3668 C CA . LEU A 1 469 ? -11.669 1.728 19.589 1.00 98.81 469 LEU A CA 1
ATOM 3669 C C . LEU A 1 469 ? -12.663 1.320 20.684 1.00 98.81 469 LEU A C 1
ATOM 3671 O O . LEU A 1 469 ? -13.860 1.575 20.550 1.00 98.81 469 LEU A O 1
ATOM 3675 N N . GLU A 1 470 ? -12.172 0.728 21.773 1.00 98.62 470 GLU A N 1
ATOM 3676 C CA . GLU A 1 470 ? -12.998 0.357 22.931 1.00 98.62 470 GLU A CA 1
ATOM 3677 C C . GLU A 1 470 ? -13.647 1.603 23.558 1.00 98.62 470 GLU A C 1
ATOM 3679 O O . GLU A 1 470 ? -14.828 1.582 23.902 1.00 98.62 470 GLU A O 1
ATOM 3684 N N . GLY A 1 471 ? -12.920 2.726 23.612 1.00 98.25 471 GLY A N 1
ATOM 3685 C CA . GLY A 1 471 ? -13.447 4.018 24.059 1.00 98.25 471 GLY A CA 1
ATOM 3686 C C . GLY A 1 471 ? -14.564 4.597 23.179 1.00 98.25 471 GLY A C 1
ATOM 3687 O O . GLY A 1 471 ? -15.383 5.365 23.676 1.00 98.25 471 GLY A O 1
ATOM 3688 N N . GLU A 1 472 ? -14.643 4.212 21.902 1.00 98.44 472 GLU A N 1
ATOM 3689 C CA . GLU A 1 472 ? -15.755 4.568 21.001 1.00 98.44 472 GLU A CA 1
ATOM 3690 C C . GLU A 1 472 ? -16.900 3.537 21.031 1.00 98.44 472 GLU A C 1
ATOM 3692 O O . GLU A 1 472 ? -17.871 3.655 20.282 1.00 98.44 472 GLU A O 1
ATOM 3697 N N . GLY A 1 473 ? -16.812 2.528 21.905 1.00 98.38 473 GLY A N 1
ATOM 3698 C CA . GLY A 1 473 ? -17.861 1.534 22.128 1.00 98.38 473 GLY A CA 1
ATOM 3699 C C . GLY A 1 473 ? -17.786 0.299 21.230 1.00 98.38 473 GLY A C 1
ATOM 3700 O O . GLY A 1 473 ? -18.745 -0.476 21.210 1.00 98.38 473 GLY A O 1
ATOM 3701 N N . VAL A 1 474 ? -16.682 0.096 20.500 1.00 98.69 474 VAL A N 1
ATOM 3702 C CA . VAL A 1 474 ? -16.444 -1.149 19.755 1.00 98.69 474 VAL A CA 1
ATOM 3703 C C . VAL A 1 474 ? -16.198 -2.286 20.745 1.00 98.69 474 VAL A C 1
ATOM 3705 O O . VAL A 1 474 ? -15.390 -2.157 21.665 1.00 98.69 474 VAL A O 1
ATOM 3708 N N . CYS A 1 475 ? -16.893 -3.412 20.574 1.00 98.38 475 CYS A N 1
ATOM 3709 C CA . CYS A 1 475 ? -16.769 -4.541 21.491 1.00 98.38 475 CYS A CA 1
ATOM 3710 C C . CYS A 1 475 ? -15.358 -5.150 21.448 1.00 98.38 475 CYS A C 1
ATOM 3712 O O . CYS A 1 475 ? -14.833 -5.471 20.383 1.00 98.38 475 CYS A O 1
ATOM 3714 N N . SER A 1 476 ? -14.762 -5.371 22.620 1.00 97.31 476 SER A N 1
ATOM 3715 C CA . SER A 1 476 ? -13.382 -5.849 22.776 1.00 97.31 476 SER A CA 1
ATOM 3716 C C . SER A 1 476 ? -13.114 -7.199 22.089 1.00 97.31 476 SER A C 1
ATOM 3718 O O . SER A 1 476 ? -12.017 -7.419 21.571 1.00 97.31 476 SER A O 1
ATOM 3720 N N . ASN A 1 477 ? -14.110 -8.088 22.040 1.00 97.50 477 ASN A N 1
ATOM 3721 C CA . ASN A 1 477 ? -14.058 -9.386 21.358 1.00 97.50 477 ASN A CA 1
ATOM 3722 C C . ASN A 1 477 ? -14.224 -9.294 19.827 1.00 97.50 477 ASN A C 1
ATOM 3724 O O . ASN A 1 477 ? -14.042 -10.296 19.141 1.00 97.50 477 ASN A O 1
ATOM 3728 N N . LEU A 1 478 ? -14.567 -8.117 19.294 1.00 98.19 478 LEU A N 1
ATOM 3729 C CA . LEU A 1 478 ? -14.656 -7.828 17.858 1.00 98.19 478 LEU A CA 1
ATOM 3730 C C . LEU A 1 478 ? -13.462 -6.999 17.351 1.00 98.19 478 LEU A C 1
ATOM 3732 O O . LEU A 1 478 ? -13.471 -6.552 16.204 1.00 98.19 478 LEU A O 1
ATOM 3736 N N . ILE A 1 479 ? -12.435 -6.811 18.187 1.00 98.44 479 ILE A N 1
ATOM 3737 C CA . ILE A 1 479 ? -11.161 -6.183 17.824 1.00 98.44 479 ILE A CA 1
ATOM 3738 C C . ILE A 1 479 ? -10.083 -7.267 17.781 1.00 98.44 479 ILE A C 1
ATOM 3740 O O . ILE A 1 479 ? -9.637 -7.760 18.822 1.00 98.44 479 ILE A O 1
ATOM 3744 N N . ASP A 1 480 ? -9.653 -7.619 16.574 1.00 97.50 480 ASP A N 1
ATOM 3745 C CA . ASP A 1 480 ? -8.662 -8.659 16.313 1.00 97.50 480 ASP A CA 1
ATOM 3746 C C . ASP A 1 480 ? -7.255 -8.077 16.171 1.00 97.50 480 ASP A C 1
ATOM 3748 O O . ASP A 1 480 ? -6.977 -7.266 15.286 1.00 97.50 480 ASP A O 1
ATOM 3752 N N . THR A 1 481 ? -6.359 -8.528 17.044 1.00 94.25 481 THR A N 1
ATOM 3753 C CA . THR A 1 481 ? -4.930 -8.190 17.040 1.00 94.25 481 THR A CA 1
ATOM 3754 C C . THR A 1 481 ? -4.046 -9.371 16.633 1.00 94.25 481 THR A C 1
ATOM 3756 O O . THR A 1 481 ? -2.823 -9.248 16.616 1.00 94.25 481 THR A O 1
ATOM 3759 N N . SER A 1 482 ? -4.628 -10.524 16.281 1.00 90.38 482 SER A N 1
ATOM 3760 C CA . SER A 1 482 ? -3.869 -11.720 15.892 1.00 90.38 482 SER A CA 1
ATOM 3761 C C . SER A 1 482 ? -3.076 -11.523 14.598 1.00 90.38 482 SER A C 1
ATOM 3763 O O . SER A 1 482 ? -2.024 -12.130 14.434 1.00 90.38 482 SER A O 1
ATOM 3765 N N . THR A 1 483 ? -3.517 -10.619 13.719 1.00 88.31 483 THR A N 1
ATOM 3766 C CA . THR A 1 483 ? -2.802 -10.218 12.497 1.00 88.31 483 THR A CA 1
ATOM 3767 C C . THR A 1 483 ? -1.763 -9.113 12.725 1.00 88.31 483 THR A C 1
ATOM 3769 O O . THR A 1 483 ? -1.095 -8.684 11.786 1.00 88.31 483 THR A O 1
ATOM 3772 N N . SER A 1 484 ? -1.593 -8.624 13.957 1.00 90.69 484 SER A N 1
ATOM 3773 C CA . SER A 1 484 ? -0.700 -7.503 14.282 1.00 90.69 484 SER A CA 1
ATOM 3774 C C . SER A 1 484 ? 0.746 -7.944 14.532 1.00 90.69 484 SER A C 1
ATOM 3776 O O . SER A 1 484 ? 1.370 -7.627 15.548 1.00 90.69 484 SER A O 1
ATOM 3778 N N . HIS A 1 485 ? 1.318 -8.699 13.599 1.00 94.56 485 HIS A N 1
ATOM 3779 C CA . HIS A 1 485 ? 2.704 -9.144 13.699 1.00 94.56 485 HIS A CA 1
ATOM 3780 C C . HIS A 1 485 ? 3.694 -7.972 13.616 1.00 94.56 485 HIS A C 1
ATOM 3782 O O . HIS A 1 485 ? 3.491 -7.004 12.883 1.00 94.56 485 HIS A O 1
ATOM 3788 N N . CYS A 1 486 ? 4.818 -8.086 14.336 1.00 96.81 486 CYS A N 1
ATOM 3789 C CA . CYS A 1 486 ? 5.872 -7.076 14.278 1.00 96.81 486 CYS A CA 1
ATOM 3790 C C . CYS A 1 486 ? 6.570 -7.078 12.912 1.00 96.81 486 CYS A C 1
ATOM 3792 O O . CYS A 1 486 ? 7.286 -8.030 12.587 1.00 96.81 486 CYS A O 1
ATOM 3794 N N . THR A 1 487 ? 6.433 -5.995 12.151 1.00 97.62 487 THR A N 1
ATOM 3795 C CA . THR A 1 487 ? 7.057 -5.816 10.826 1.00 97.62 487 THR A CA 1
ATOM 3796 C C . THR A 1 487 ? 8.584 -5.873 10.883 1.00 97.62 487 THR A C 1
ATOM 3798 O O . THR A 1 487 ? 9.211 -6.564 10.075 1.00 97.62 487 THR A O 1
ATOM 3801 N N . LYS A 1 488 ? 9.194 -5.220 11.885 1.00 96.19 488 LYS A N 1
ATOM 3802 C CA . LYS A 1 488 ? 10.651 -5.217 12.112 1.00 96.19 488 LYS A CA 1
ATOM 3803 C C . LYS A 1 488 ? 11.188 -6.618 12.408 1.00 96.19 488 LYS A C 1
ATOM 3805 O O . LYS A 1 488 ? 12.188 -7.024 11.819 1.00 96.19 488 LYS A O 1
ATOM 3810 N N . CYS A 1 489 ? 10.509 -7.371 13.279 1.00 96.25 489 CYS A N 1
ATOM 3811 C CA . CYS A 1 489 ? 10.946 -8.700 13.727 1.00 96.25 489 CYS A CA 1
ATOM 3812 C C . CYS A 1 489 ? 10.676 -9.826 12.719 1.00 96.25 489 CYS A C 1
ATOM 3814 O O . CYS A 1 489 ? 11.266 -10.894 12.857 1.00 96.25 489 CYS A O 1
ATOM 3816 N N . ASN A 1 490 ? 9.819 -9.608 11.718 1.00 96.62 490 ASN A N 1
ATOM 3817 C CA . ASN A 1 490 ? 9.457 -10.617 10.721 1.00 96.62 490 ASN A CA 1
ATOM 3818 C C . ASN A 1 490 ? 9.908 -10.197 9.305 1.00 96.62 490 ASN A C 1
ATOM 3820 O O . ASN A 1 490 ? 9.072 -9.973 8.427 1.00 96.62 490 ASN A O 1
ATOM 3824 N N . PRO A 1 491 ? 11.230 -10.106 9.040 1.00 95.56 491 PRO A N 1
ATOM 3825 C CA . PRO A 1 491 ? 11.767 -9.627 7.760 1.00 95.56 491 PRO A CA 1
ATOM 3826 C C . PRO A 1 491 ? 11.430 -10.508 6.560 1.00 95.56 491 PRO A C 1
ATOM 3828 O O . PRO A 1 491 ? 11.474 -10.032 5.428 1.00 95.56 491 PRO A O 1
ATOM 3831 N N . HIS A 1 492 ? 11.077 -11.769 6.806 1.00 94.62 492 HIS A N 1
ATOM 3832 C CA . HIS A 1 492 ? 10.652 -12.720 5.785 1.00 94.62 492 HIS A CA 1
ATOM 3833 C C . HIS A 1 492 ? 9.195 -12.504 5.331 1.00 94.62 492 HIS A C 1
ATOM 3835 O O . HIS A 1 492 ? 8.839 -12.943 4.239 1.00 94.62 492 HIS A O 1
ATOM 3841 N N . LEU A 1 493 ? 8.373 -11.802 6.125 1.00 95.88 493 LEU A N 1
ATOM 3842 C CA . LEU A 1 493 ? 6.959 -11.545 5.825 1.00 95.88 493 LEU A CA 1
ATOM 3843 C C . LEU A 1 493 ? 6.657 -10.084 5.505 1.00 95.88 493 LEU A C 1
ATOM 3845 O O . LEU A 1 493 ? 5.776 -9.846 4.690 1.00 95.88 493 LEU A O 1
ATOM 3849 N N . TYR A 1 494 ? 7.368 -9.104 6.066 1.00 97.88 494 TYR A N 1
ATOM 3850 C CA . TYR A 1 494 ? 6.973 -7.697 5.901 1.00 97.88 494 TYR A CA 1
ATOM 3851 C C . TYR A 1 494 ? 8.129 -6.760 5.594 1.00 97.88 494 TYR A C 1
ATOM 3853 O O . TYR A 1 494 ? 9.277 -6.983 5.997 1.00 97.88 494 TYR A O 1
ATOM 3861 N N . PHE A 1 495 ? 7.790 -5.662 4.927 1.00 97.94 495 PHE A N 1
ATOM 3862 C CA . PHE A 1 495 ? 8.645 -4.489 4.865 1.00 97.94 495 PHE A CA 1
ATOM 3863 C C . PHE A 1 495 ? 8.577 -3.721 6.184 1.00 97.94 495 PHE A C 1
ATOM 3865 O O . PHE A 1 495 ? 7.549 -3.725 6.872 1.00 97.94 495 PHE A O 1
ATOM 3872 N N . SER A 1 496 ? 9.684 -3.074 6.539 1.00 97.44 496 SER A N 1
ATOM 3873 C CA . SER A 1 496 ? 9.788 -2.256 7.745 1.00 97.44 496 SER A CA 1
ATOM 3874 C C . SER A 1 496 ? 10.711 -1.081 7.469 1.00 97.44 496 SER A C 1
ATOM 3876 O O . SER A 1 496 ? 11.887 -1.285 7.182 1.00 97.44 496 SER A O 1
ATOM 3878 N N . TYR A 1 497 ? 10.183 0.136 7.557 1.00 95.62 497 TYR A N 1
ATOM 3879 C CA . TYR A 1 497 ? 10.969 1.363 7.424 1.00 95.62 497 TYR A CA 1
ATOM 3880 C C . TYR A 1 497 ? 12.090 1.431 8.471 1.00 95.62 497 TYR A C 1
ATOM 3882 O O . TYR A 1 497 ? 13.243 1.697 8.153 1.00 95.62 497 TYR A O 1
ATOM 3890 N N . GLU A 1 498 ? 11.760 1.105 9.713 1.00 94.69 498 GLU A N 1
ATOM 3891 C CA . GLU A 1 498 ? 12.638 1.105 10.878 1.00 94.69 498 GLU A CA 1
ATOM 3892 C C . GLU A 1 498 ? 13.786 0.084 10.765 1.00 94.69 498 GLU A C 1
ATOM 3894 O O . GLU A 1 498 ? 14.804 0.208 11.446 1.00 94.69 498 GLU A O 1
ATOM 3899 N N . ARG A 1 499 ? 13.634 -0.953 9.931 1.00 94.81 499 ARG A N 1
ATOM 3900 C CA . ARG A 1 499 ? 14.699 -1.924 9.631 1.00 94.81 499 ARG A CA 1
ATOM 3901 C C . ARG A 1 499 ? 15.457 -1.581 8.353 1.00 94.81 499 ARG A C 1
ATOM 3903 O O . ARG A 1 499 ? 16.677 -1.679 8.338 1.00 94.81 499 ARG A O 1
ATOM 3910 N N . ASP A 1 500 ? 14.723 -1.288 7.284 1.00 91.81 500 ASP A N 1
ATOM 3911 C CA . ASP A 1 500 ? 15.243 -1.272 5.915 1.00 91.81 500 ASP A CA 1
ATOM 3912 C C . ASP A 1 500 ? 15.684 0.137 5.470 1.00 91.81 500 ASP A C 1
ATOM 3914 O O . ASP A 1 500 ? 16.406 0.266 4.484 1.00 91.81 500 ASP A O 1
ATOM 3918 N N . GLY A 1 501 ? 15.284 1.192 6.190 1.00 90.25 501 GLY A N 1
ATOM 3919 C CA . GLY A 1 501 ? 15.605 2.578 5.852 1.00 90.25 501 GLY A CA 1
ATOM 3920 C C . GLY A 1 501 ? 14.890 3.070 4.591 1.00 90.25 501 GLY A C 1
ATOM 3921 O O . GLY A 1 501 ? 13.825 2.578 4.219 1.00 90.25 501 GLY A O 1
ATOM 3922 N N . VAL A 1 502 ? 15.451 4.089 3.933 1.00 87.00 502 VAL A N 1
ATOM 3923 C CA . VAL A 1 502 ? 14.920 4.640 2.675 1.00 87.00 502 VAL A CA 1
ATOM 3924 C C . VAL A 1 502 ? 15.828 4.225 1.513 1.00 87.00 502 VAL A C 1
ATOM 3926 O O . VAL A 1 502 ? 17.031 4.452 1.606 1.00 87.00 502 VAL A O 1
ATOM 3929 N N . PRO A 1 503 ? 15.280 3.708 0.395 1.00 88.75 503 PRO A N 1
ATOM 3930 C CA . PRO A 1 503 ? 13.866 3.400 0.156 1.00 88.75 503 PRO A CA 1
ATOM 3931 C C . PRO A 1 503 ? 13.429 2.087 0.827 1.00 88.75 503 PRO A C 1
ATOM 3933 O O . PRO A 1 503 ? 14.258 1.235 1.108 1.00 88.75 503 PRO A O 1
ATOM 3936 N N . PHE A 1 504 ? 12.118 1.891 0.996 1.00 93.12 504 PHE A N 1
ATOM 3937 C CA . PHE A 1 504 ? 11.505 0.659 1.515 1.00 93.12 504 PHE A CA 1
ATOM 3938 C C . PHE A 1 504 ? 10.244 0.286 0.720 1.00 93.12 504 PHE A C 1
ATOM 3940 O O . PHE A 1 504 ? 9.610 1.140 0.087 1.00 93.12 504 PHE A O 1
ATOM 3947 N N . GLY A 1 505 ? 9.883 -0.998 0.723 1.00 95.81 505 GLY A N 1
ATOM 3948 C CA . GLY A 1 505 ? 8.626 -1.499 0.162 1.00 95.81 505 GLY A CA 1
ATOM 3949 C C . GLY A 1 505 ? 7.435 -1.283 1.097 1.00 95.81 505 GLY A C 1
ATOM 3950 O O . GLY A 1 505 ? 7.596 -0.973 2.272 1.00 95.81 505 GLY A O 1
ATOM 3951 N N . ASN A 1 506 ? 6.221 -1.454 0.585 1.00 97.25 506 ASN A N 1
ATOM 3952 C CA . ASN A 1 506 ? 5.004 -1.351 1.386 1.00 97.25 506 ASN A CA 1
ATOM 3953 C C . ASN A 1 506 ? 4.104 -2.563 1.161 1.00 97.25 506 ASN A C 1
ATOM 3955 O O . ASN A 1 506 ? 3.774 -2.884 0.018 1.00 97.25 506 ASN A O 1
ATOM 3959 N N . GLN A 1 507 ? 3.669 -3.172 2.263 1.00 97.62 507 GLN A N 1
ATOM 3960 C CA . GLN A 1 507 ? 2.485 -4.023 2.290 1.00 97.62 507 GLN A CA 1
ATOM 3961 C C . GLN A 1 507 ? 1.216 -3.162 2.346 1.00 97.62 507 GLN A C 1
ATOM 3963 O O . GLN A 1 507 ? 1.273 -1.977 2.691 1.00 97.62 507 GLN A O 1
ATOM 3968 N N . ILE A 1 508 ? 0.061 -3.757 2.042 1.00 97.94 508 ILE A N 1
ATOM 3969 C CA . ILE A 1 508 ? -1.245 -3.115 2.214 1.00 97.94 508 ILE A CA 1
ATOM 3970 C C . ILE A 1 508 ? -2.189 -3.984 3.042 1.00 97.94 508 ILE A C 1
ATOM 3972 O O . ILE A 1 508 ? -2.132 -5.213 2.982 1.00 97.94 508 ILE A O 1
ATOM 3976 N N . GLY A 1 509 ? -3.095 -3.334 3.767 1.00 98.44 509 GLY A N 1
ATOM 3977 C CA . GLY A 1 509 ? -4.364 -3.933 4.174 1.00 98.44 509 GLY A CA 1
ATOM 3978 C C . GLY A 1 509 ? -5.454 -3.515 3.196 1.00 98.44 509 GLY A C 1
ATOM 3979 O O . GLY A 1 509 ? -5.480 -2.353 2.789 1.00 98.44 509 GLY A O 1
ATOM 3980 N N . PHE A 1 510 ? -6.336 -4.435 2.816 1.00 98.69 510 PHE A N 1
ATOM 3981 C CA . PHE A 1 510 ? -7.454 -4.171 1.911 1.00 98.69 510 PHE A CA 1
ATOM 3982 C C . PHE A 1 510 ? -8.755 -4.771 2.443 1.00 98.69 510 PHE A C 1
ATOM 3984 O O . PHE A 1 510 ? -8.741 -5.794 3.131 1.00 98.69 510 PHE A O 1
ATOM 3991 N N . ILE A 1 511 ? -9.881 -4.154 2.088 1.00 98.69 511 ILE A N 1
ATOM 3992 C CA . ILE A 1 511 ? -11.221 -4.685 2.337 1.00 98.69 511 ILE A CA 1
ATOM 3993 C C . ILE A 1 511 ? -12.189 -4.293 1.211 1.00 98.69 511 ILE A C 1
ATOM 3995 O O . ILE A 1 511 ? -12.086 -3.212 0.630 1.00 98.69 511 ILE A O 1
ATOM 3999 N N . CYS A 1 512 ? -13.111 -5.193 0.878 1.00 97.69 512 CYS A N 1
ATOM 4000 C CA . CYS A 1 512 ? -14.111 -5.040 -0.172 1.00 97.69 512 CYS A CA 1
ATOM 4001 C C . CYS A 1 512 ? -15.405 -5.776 0.204 1.00 97.69 512 CYS A C 1
ATOM 4003 O O . CYS A 1 512 ? -15.372 -6.856 0.800 1.00 97.69 512 CYS A O 1
ATOM 4005 N N . MET A 1 513 ? -16.543 -5.205 -0.192 1.00 96.12 513 MET A N 1
ATOM 4006 C CA . MET A 1 513 ? -17.851 -5.860 -0.156 1.00 96.12 513 MET A CA 1
ATOM 4007 C C . MET A 1 513 ? -18.229 -6.349 -1.556 1.00 96.12 513 MET A C 1
ATOM 4009 O O . MET A 1 513 ? -18.604 -5.524 -2.390 1.00 96.12 513 MET A O 1
ATOM 4013 N N . PRO A 1 514 ? -18.172 -7.656 -1.849 1.00 93.00 514 PRO A N 1
ATOM 4014 C CA . PRO A 1 514 ? -18.582 -8.163 -3.151 1.00 93.00 514 PRO A CA 1
ATOM 4015 C C . PRO A 1 514 ? -20.102 -8.017 -3.367 1.00 93.00 514 PRO A C 1
ATOM 4017 O O . PRO A 1 514 ? -20.906 -8.107 -2.433 1.00 93.00 514 PRO A O 1
ATOM 4020 N N . SER A 1 515 ? -20.527 -7.821 -4.619 1.00 85.50 515 SER A N 1
ATOM 4021 C CA . SER A 1 515 ? -21.956 -7.791 -4.981 1.00 85.50 515 SER A CA 1
ATOM 4022 C C . SER A 1 515 ? -22.649 -9.146 -4.907 1.00 85.50 515 SER A C 1
ATOM 4024 O O . SER A 1 515 ? -23.873 -9.210 -4.793 1.00 85.50 515 SER A O 1
ATOM 4026 N N . ARG A 1 516 ? -21.883 -10.236 -4.970 1.00 72.88 516 ARG A N 1
ATOM 4027 C CA . ARG A 1 516 ? -22.385 -11.600 -4.799 1.00 72.88 516 ARG A CA 1
ATOM 4028 C C . ARG A 1 516 ? -21.681 -12.240 -3.602 1.00 72.88 516 ARG A C 1
ATOM 4030 O O . ARG A 1 516 ? -20.454 -12.141 -3.541 1.00 72.88 516 ARG A O 1
ATOM 4037 N N . PRO A 1 517 ? -22.414 -12.894 -2.682 1.00 61.88 517 PRO A N 1
ATOM 4038 C CA . PRO A 1 517 ? -21.790 -13.679 -1.622 1.00 61.88 517 PRO A CA 1
ATOM 4039 C C . PRO A 1 517 ? -20.859 -14.724 -2.244 1.00 61.88 517 PRO A C 1
ATOM 4041 O O . PRO A 1 517 ? -21.181 -15.279 -3.301 1.00 61.88 517 PRO A O 1
ATOM 4044 N N . ARG A 1 518 ? -19.709 -14.988 -1.616 1.00 55.78 518 ARG A N 1
ATOM 4045 C CA . ARG A 1 518 ? -18.855 -16.100 -2.048 1.00 55.78 518 ARG A CA 1
ATOM 4046 C C . ARG A 1 518 ? -19.569 -17.414 -1.718 1.00 55.78 518 ARG A C 1
ATOM 4048 O O . ARG A 1 518 ? -19.987 -17.604 -0.581 1.00 55.78 518 ARG A O 1
ATOM 4055 N N . SER A 1 519 ? -19.753 -18.252 -2.741 1.00 46.31 519 SER A N 1
ATOM 4056 C CA . SER A 1 519 ? -20.348 -19.594 -2.650 1.00 46.31 519 SER A CA 1
ATOM 4057 C C . SER A 1 519 ? -19.458 -20.574 -1.909 1.00 46.31 519 SER A C 1
ATOM 4059 O O . SER A 1 519 ? -18.237 -20.528 -2.198 1.00 46.31 519 SER A O 1
#

Foldseek 3Di:
DPPVVVVVVVPVVDPPPDDDDDDVVVVVVVVVVVLVCCVPPPDDDDDAAEEEEQEQDPVLSVVLVVLCVVVPPDDPDDYHYDYFHDPDRLVSVLVVLLVCVQVPHAEYEYEYADPLCQQVVVLSCVQQFFLSHDYDYYYSDDCPDDHPHDDSVVSLVVNLVVLLPDWKPLDAKDWADFPLPDVLFKLWTWTWLTGFPDDDPFAPGLFQDDDSQDNGGPSRNVRSVVSNCVVSVADCPQEAEFQAPLAQAEDEPPPDDDDNHHFKYKYLDASHKYKYWDFAFKKKWKAQPVLSMIMIGGHDPSHLLNLSLLSRVCCCCPVRVGDLARMFMEIAAHAAQLLAKDFPVPCVSLVVLPVVQKDLDNPVDPPPDPDDDPDPDDDDDDDDDDDDDDDDDDDDDDDDDDDDDDDDDDDDDDDDDDDDDDDDDDDDDDDDDDDDDDDDDDPDPDDPPPPPPTRMMGGGSLVSNLSSSVVSVRDSVSYHCVNHHHSQVCVSTGRHCSNSPPPHGIMMIMMRGHPDRDD

InterPro domains:
  IPR003730 Multi-copper polyphenol oxidoreductase [PF02578] (191-357)
  IPR003730 Multi-copper polyphenol oxidoreductase [PF02578] (447-512)
  IPR003730 Multi-copper polyphenol oxidoreductase [PTHR30616] (165-366)
  IPR003730 Multi-copper polyphenol oxidoreductase [cd16833] (246-512)
  IPR011324 Cytotoxic necrotizing factor-like, catalytic [SSF64438] (180-358)
  IPR011324 Cytotoxic necrotizing factor-like, catalytic [SSF64438] (453-513)
  IPR038371 Multi-copper polyphenol oxidoreductase superfamily [G3DSA:3.60.140.10] (171-515)

Secondary structure (DSSP, 8-state):
--STTHHHHHHHTS-S-S---SSHHHHHHHHHHHHHHHHHSS-S---S-EEEEEESSHHHHHHHHHHHHHH-TTS----EEEEEE-S-HHHHHHHHHHHHHHTT--EEEEEESSGGGHHHHHHHHHHH--TT-EEEEEESS---SPPP---HHHHHHHHHHHHHHSPPTTSS--EE--SSS-TTT-EEEEE-S-S----STTT-S------TTSSS-HHHHHHHHHHHHHHHT--GGGEEE----SS--EEEBTTBPPPS--SEEEE--TT-EEEEEESSSEEEEEEETTTTEEEEEEE-HHHHHTTHHHHHHHHHHHHH---TTT-EEEE-SB--GGG-EEEGGG-HHHHTT-GGGEESS--TT---------------------------PPP-------------------------PPP-PPP----------------------------EEEE-HHHHHHHHHHHTT--GGGEE-TT--BTTT-TTT---HHHH-SS---EEEEEE--SS---

pLDDT: mean 72.43, std 28.46, range [21.08, 98.88]

Radius of gyration: 30.37 Å; chains: 1; bounding box: 73×72×94 Å

Organism: Pomacea canaliculata (NCBI:txid400727)